Protein AF-A0A139N624-F1 (afdb_monomer)

Sequence (613 aa):
MLDAQAEREKLAKSKVISIDAGRKYFSLDQLKRIIDKASELGYSDLHLLVGNDGMRFMLDDMTVETNGKTYTSDEVKEAILAGTKAYYDDPNGNALSQKEMDELIAYAKGKGIGLIPALNSPGHMDALLVAMEKLGIQNPQAYFDTLSKTTLDLENEEAKSFTKALIGKYMDYFAGKTKIFNYGTDEYANDATNAQGWYYLKYYNLYGKFAEYANSLAAMAKERGLKPMAFNDGFYYEDKDDVEFDKDVLISYWSKGWWGYNLASPQYLASKGYKFLNTNGDWYYILGQKPEDGGGFLQKALDNTEKTPFNQLASTKYPEVDLPTVGSMIAIWADRPQAEYKEEEIFRLMTAFADHNKDYFKANYGPIREEIAKIPTDLTIYTPESVAALKAAQDEIDWELSRMKQEEVDKLAAKLKTARENLKPITYNGSADEEEVRALVEYKPYLDIQTEEIAFETKEVANPNLEKGQRKILQVGIKGEKTNLVEISAQDGSSKLVESFVSKDAVVEIVEIGTKEVDSAKMGESQVQPDPLLTPSVKGSSAISQVSKKEDGLKLTQAKQPIAEQKLAQPSVQAVTQDNNLPKTGTSSAWPITLLGTALAMIGLGGCKKRKG

pLDDT: mean 83.35, std 25.67, range [22.02, 98.94]

Nearest PDB structures (foldseek):
  4azh-assembly2_B  TM=9.992E-01  e=6.440E-75  Streptococcus pneumoniae TIGR4
  4azc-assembly1_A  TM=9.989E-01  e=9.575E-75  Streptococcus pneumoniae TIGR4
  2yl5-assembly3_C  TM=9.979E-01  e=5.750E-75  Streptococcus pneumoniae TIGR4
  2yla-assembly1_A  TM=9.990E-01  e=4.177E-74  Streptococcus pneumoniae TIGR4
  2yla-assembly2_B  TM=9.983E-01  e=3.730E-74  Streptococcus pneumoniae TIGR4

Structure (mmCIF, N/CA/C/O backbone):
data_AF-A0A139N624-F1
#
_entry.id   AF-A0A139N624-F1
#
loop_
_atom_site.group_PDB
_atom_site.id
_atom_site.type_symbol
_atom_site.label_atom_id
_atom_site.label_alt_id
_atom_site.label_comp_id
_atom_site.label_asym_id
_atom_site.label_entity_id
_atom_site.label_seq_id
_atom_site.pdbx_PDB_ins_code
_atom_site.Cartn_x
_atom_site.Cartn_y
_atom_site.Cartn_z
_atom_site.occupancy
_atom_site.B_iso_or_equiv
_atom_site.auth_seq_id
_atom_site.auth_comp_id
_atom_site.auth_asym_id
_atom_site.auth_atom_id
_atom_site.pdbx_PDB_model_num
ATOM 1 N N . MET A 1 1 ? 20.261 -26.565 -12.138 1.00 55.81 1 MET A N 1
ATOM 2 C CA . MET A 1 1 ? 18.835 -26.929 -11.960 1.00 55.81 1 MET A CA 1
ATOM 3 C C . MET A 1 1 ? 18.331 -26.424 -10.611 1.00 55.81 1 MET A C 1
ATOM 5 O O . MET A 1 1 ? 17.494 -25.539 -10.629 1.00 55.81 1 MET A O 1
ATOM 9 N N . LEU A 1 2 ? 18.884 -26.886 -9.477 1.00 57.59 2 LEU A N 1
ATOM 10 C CA . LEU A 1 2 ? 18.491 -26.417 -8.133 1.00 57.59 2 LEU A CA 1
ATOM 11 C C . LEU A 1 2 ? 18.793 -24.924 -7.886 1.00 57.59 2 LEU A C 1
ATOM 13 O O . LEU A 1 2 ? 17.912 -24.212 -7.423 1.00 57.59 2 LEU A O 1
ATOM 17 N N . ASP A 1 3 ? 19.965 -24.422 -8.295 1.00 72.94 3 ASP A N 1
ATOM 18 C CA . ASP A 1 3 ? 20.313 -22.998 -8.107 1.00 72.94 3 ASP A CA 1
ATOM 19 C C . ASP A 1 3 ? 19.405 -22.052 -8.908 1.00 72.94 3 ASP A C 1
ATOM 21 O O . ASP A 1 3 ? 18.922 -21.054 -8.388 1.00 72.94 3 ASP A O 1
ATOM 25 N N . ALA A 1 4 ? 19.084 -22.414 -10.155 1.00 76.69 4 ALA A N 1
ATOM 26 C CA . ALA A 1 4 ? 18.171 -21.639 -10.998 1.00 76.69 4 ALA A CA 1
ATOM 27 C C . ALA A 1 4 ? 16.728 -21.646 -10.461 1.00 76.69 4 ALA A C 1
ATOM 29 O O . ALA A 1 4 ? 16.002 -20.668 -10.623 1.00 76.69 4 ALA A O 1
ATOM 30 N N . GLN A 1 5 ? 16.299 -22.737 -9.817 1.00 82.31 5 GLN A N 1
ATOM 31 C CA . GLN A 1 5 ? 15.001 -22.786 -9.150 1.00 82.31 5 GLN A CA 1
ATOM 32 C C . GLN A 1 5 ? 14.986 -21.885 -7.907 1.00 82.31 5 GLN A C 1
ATOM 34 O O . GLN A 1 5 ? 14.053 -21.103 -7.751 1.00 82.31 5 GLN A O 1
ATOM 39 N N . ALA A 1 6 ? 16.028 -21.934 -7.074 1.00 84.56 6 ALA A N 1
ATOM 40 C CA . ALA A 1 6 ? 16.143 -21.078 -5.894 1.00 84.56 6 ALA A CA 1
ATOM 41 C C . ALA A 1 6 ? 16.198 -19.580 -6.259 1.00 84.56 6 ALA A C 1
ATOM 43 O O . ALA A 1 6 ? 15.561 -18.762 -5.597 1.00 84.56 6 ALA A O 1
ATOM 44 N N . GLU A 1 7 ? 16.900 -19.208 -7.337 1.00 86.69 7 GLU A N 1
ATOM 45 C CA . GLU A 1 7 ? 16.883 -17.837 -7.873 1.00 86.69 7 GLU A CA 1
ATOM 46 C C . GLU A 1 7 ? 15.464 -17.411 -8.290 1.00 86.69 7 GLU A C 1
ATOM 48 O O . GLU A 1 7 ? 15.004 -16.331 -7.915 1.00 86.69 7 GLU A O 1
ATOM 53 N N . ARG A 1 8 ? 14.727 -18.279 -8.996 1.00 87.94 8 ARG A N 1
ATOM 54 C CA . ARG A 1 8 ? 13.335 -18.006 -9.395 1.00 87.94 8 ARG A CA 1
ATOM 55 C C . ARG A 1 8 ? 12.398 -17.866 -8.199 1.00 87.94 8 ARG A C 1
ATOM 57 O O . ARG A 1 8 ? 11.538 -16.993 -8.212 1.00 87.94 8 ARG A O 1
ATOM 64 N N . GLU A 1 9 ? 12.562 -18.685 -7.163 1.00 92.75 9 GLU A N 1
ATOM 65 C CA . GLU A 1 9 ? 11.755 -18.604 -5.938 1.00 92.75 9 GLU A CA 1
ATOM 66 C C . GLU A 1 9 ? 11.965 -17.273 -5.199 1.00 92.75 9 GLU A C 1
ATOM 68 O O . GLU A 1 9 ? 10.998 -16.687 -4.708 1.00 92.75 9 GLU A O 1
ATOM 73 N N . LYS A 1 10 ? 13.196 -16.743 -5.174 1.00 95.62 10 LYS A N 1
ATOM 74 C CA . LYS A 1 10 ? 13.480 -15.409 -4.618 1.00 95.62 10 LYS A CA 1
ATOM 75 C C . LYS A 1 10 ? 12.849 -14.294 -5.447 1.00 95.62 10 LYS A C 1
ATOM 77 O O . LYS A 1 10 ? 12.197 -13.416 -4.884 1.00 95.62 10 LYS A O 1
ATOM 82 N N . LEU A 1 11 ? 12.986 -14.346 -6.771 1.00 95.25 11 LEU A N 1
ATOM 83 C CA . LEU A 1 11 ? 12.402 -13.347 -7.671 1.00 95.25 11 LEU A CA 1
ATOM 84 C C . LEU A 1 11 ? 10.870 -13.365 -7.679 1.00 95.25 11 LEU A C 1
ATOM 86 O O . LEU A 1 11 ? 10.254 -12.313 -7.861 1.00 95.25 11 LEU A O 1
ATOM 90 N N . ALA A 1 12 ? 10.261 -14.527 -7.441 1.00 95.94 12 ALA A N 1
ATOM 91 C CA . ALA A 1 12 ? 8.813 -14.688 -7.356 1.00 95.94 12 ALA A CA 1
ATOM 92 C C . ALA A 1 12 ? 8.199 -14.069 -6.089 1.00 95.94 12 ALA A C 1
ATOM 94 O O . ALA A 1 12 ? 6.996 -13.802 -6.076 1.00 95.94 12 ALA A O 1
ATOM 95 N N . LYS A 1 13 ? 8.989 -13.829 -5.032 1.00 98.38 13 LYS A N 1
ATOM 96 C CA . LYS A 1 13 ? 8.500 -13.142 -3.830 1.00 98.38 13 LYS A CA 1
ATOM 97 C C . LYS A 1 13 ? 8.113 -11.697 -4.143 1.00 98.38 13 LYS A C 1
ATOM 99 O O . LYS A 1 13 ? 8.734 -11.043 -4.986 1.00 98.38 13 LYS A O 1
ATOM 104 N N . SER A 1 14 ? 7.120 -11.181 -3.424 1.00 98.50 14 SER A N 1
ATOM 105 C CA . SER A 1 14 ? 6.743 -9.769 -3.483 1.00 98.50 14 SER A CA 1
ATOM 106 C C . SER A 1 14 ? 7.816 -8.882 -2.847 1.00 98.50 14 SER A C 1
ATOM 108 O O . SER A 1 14 ? 8.378 -9.209 -1.801 1.00 98.50 14 SER A O 1
ATOM 110 N N . LYS A 1 15 ? 8.097 -7.747 -3.484 1.00 98.81 15 LYS A N 1
ATOM 111 C CA . LYS A 1 15 ? 8.918 -6.658 -2.947 1.00 98.81 15 LYS A CA 1
ATOM 112 C C . LYS A 1 15 ? 8.062 -5.411 -3.015 1.00 98.81 15 LYS A C 1
ATOM 114 O O . LYS A 1 15 ? 7.758 -4.945 -4.114 1.00 98.81 15 LYS A O 1
ATOM 119 N N . VAL A 1 16 ? 7.639 -4.915 -1.863 1.00 98.94 16 VAL A N 1
ATOM 120 C CA . VAL A 1 16 ? 6.568 -3.922 -1.788 1.00 98.94 16 VAL A CA 1
ATOM 121 C C . VAL A 1 16 ? 7.078 -2.639 -1.145 1.00 98.94 16 VAL A C 1
ATOM 123 O O . VAL A 1 16 ? 7.788 -2.676 -0.139 1.00 98.94 16 VAL A O 1
ATOM 126 N N . ILE A 1 17 ? 6.714 -1.501 -1.726 1.00 98.94 17 ILE A N 1
ATOM 127 C CA . ILE A 1 17 ? 6.836 -0.186 -1.091 1.00 98.94 17 ILE A CA 1
ATOM 128 C C . ILE A 1 17 ? 5.443 0.238 -0.626 1.00 98.94 17 ILE A C 1
ATOM 130 O O . ILE A 1 17 ? 4.515 0.262 -1.429 1.00 98.94 17 ILE A O 1
ATOM 134 N N . SER A 1 18 ? 5.283 0.537 0.662 1.00 98.94 18 SER A N 1
ATOM 135 C CA . SER A 1 18 ? 4.040 1.059 1.232 1.00 98.94 18 SER A CA 1
ATOM 136 C C . SER A 1 18 ? 4.103 2.570 1.413 1.00 98.94 18 SER A C 1
ATOM 138 O O . SER A 1 18 ? 5.075 3.069 1.977 1.00 98.94 18 SER A O 1
ATOM 140 N N . ILE A 1 19 ? 3.056 3.276 0.986 1.00 98.94 19 ILE A N 1
ATOM 141 C CA . ILE A 1 19 ? 2.903 4.729 1.124 1.00 98.94 19 ILE A CA 1
ATOM 142 C C . ILE A 1 19 ? 1.605 5.048 1.872 1.00 98.94 19 ILE A C 1
ATOM 144 O O . ILE A 1 19 ? 0.517 4.657 1.438 1.00 98.94 19 ILE A O 1
ATOM 148 N N . ASP A 1 20 ? 1.722 5.787 2.974 1.00 98.94 20 ASP A N 1
ATOM 149 C CA . ASP A 1 20 ? 0.596 6.325 3.742 1.00 98.94 20 ASP A CA 1
ATOM 150 C C . ASP A 1 20 ? -0.008 7.568 3.072 1.00 98.94 20 ASP A C 1
ATOM 152 O O . ASP A 1 20 ? 0.251 8.709 3.461 1.00 98.94 20 ASP A O 1
ATOM 156 N N . ALA A 1 21 ? -0.821 7.325 2.043 1.00 98.88 21 ALA A N 1
ATOM 157 C CA . ALA A 1 21 ? -1.620 8.344 1.372 1.00 98.88 21 ALA A CA 1
ATOM 158 C C . ALA A 1 21 ? -3.026 8.501 1.990 1.00 98.88 21 ALA A C 1
ATOM 160 O O . ALA A 1 21 ? -3.905 9.093 1.368 1.00 98.88 21 ALA A O 1
ATOM 161 N N . GLY A 1 22 ? -3.257 7.964 3.197 1.00 98.88 22 GLY A N 1
ATOM 162 C CA . GLY A 1 22 ? -4.478 8.178 3.975 1.00 98.88 22 GLY A CA 1
ATOM 163 C C . GLY A 1 22 ? -4.325 9.398 4.876 1.00 98.88 22 GLY A C 1
ATOM 164 O O . GLY A 1 22 ? -5.094 10.356 4.773 1.00 98.88 22 GLY A O 1
ATOM 165 N N . ARG A 1 23 ? -3.258 9.441 5.684 1.00 98.94 23 ARG A N 1
ATOM 166 C CA . ARG A 1 23 ? -2.992 10.595 6.558 1.00 98.94 23 ARG A CA 1
ATOM 167 C C . ARG A 1 23 ? -2.638 11.844 5.759 1.00 98.94 23 ARG A C 1
ATOM 169 O O . ARG A 1 23 ? -3.192 12.923 5.993 1.00 98.94 23 ARG A O 1
ATOM 176 N N . LYS A 1 24 ? -1.752 11.690 4.773 1.00 98.88 24 LYS A N 1
ATOM 177 C CA . LYS A 1 24 ? -1.196 12.769 3.947 1.00 98.88 24 LYS A CA 1
ATOM 178 C C . LYS A 1 24 ? -1.648 12.652 2.495 1.00 98.88 24 LYS A C 1
ATOM 180 O O . LYS A 1 24 ? -1.725 11.551 1.964 1.00 98.88 24 LYS A O 1
ATOM 185 N N . TYR A 1 25 ? -1.916 13.778 1.834 1.00 98.88 25 TYR A N 1
ATOM 186 C CA . TYR A 1 25 ? -2.206 13.761 0.402 1.00 98.88 25 TYR A CA 1
ATOM 187 C C . TYR A 1 25 ? -0.925 13.566 -0.424 1.00 98.88 25 TYR A C 1
ATOM 189 O O . TYR A 1 25 ? 0.090 14.221 -0.181 1.00 98.88 25 TYR A O 1
ATOM 197 N N . PHE A 1 26 ? -1.008 12.701 -1.436 1.00 98.88 26 PHE A N 1
ATOM 198 C CA . PHE A 1 26 ? -0.000 12.529 -2.480 1.00 98.88 26 PHE A CA 1
ATOM 199 C C . PHE A 1 26 ? -0.666 12.731 -3.837 1.00 98.88 26 PHE A C 1
ATOM 201 O O . PHE A 1 26 ? -1.715 12.144 -4.104 1.00 98.88 26 PHE A O 1
ATOM 208 N N . SER A 1 27 ? -0.061 13.545 -4.702 1.00 98.81 27 SER A N 1
ATOM 209 C CA . SER A 1 27 ? -0.582 13.748 -6.054 1.00 98.81 27 SER A CA 1
ATOM 210 C C . SER A 1 27 ? -0.366 12.513 -6.932 1.00 98.81 27 SER A C 1
ATOM 212 O O . SER A 1 27 ? 0.546 11.714 -6.697 1.00 98.81 27 SER A O 1
ATOM 214 N N . LEU A 1 28 ? -1.162 12.393 -8.000 1.00 98.81 28 LEU A N 1
ATOM 215 C CA . LEU A 1 28 ? -0.976 11.357 -9.019 1.00 98.81 28 LEU A CA 1
ATOM 216 C C . LEU A 1 28 ? 0.472 11.319 -9.543 1.00 98.81 28 LEU A C 1
ATOM 218 O O . LEU A 1 28 ? 1.055 10.244 -9.663 1.00 98.81 28 LEU A O 1
ATOM 222 N N . ASP A 1 29 ? 1.078 12.480 -9.799 1.00 98.69 29 ASP A N 1
ATOM 223 C CA . ASP A 1 29 ? 2.447 12.563 -10.318 1.00 98.69 29 ASP A CA 1
ATOM 224 C C . ASP A 1 29 ? 3.495 12.077 -9.311 1.00 98.69 29 ASP A C 1
ATOM 226 O O . ASP A 1 29 ? 4.414 11.351 -9.689 1.00 98.69 29 ASP A O 1
ATOM 230 N N . GLN A 1 30 ? 3.350 12.409 -8.022 1.00 98.75 30 GLN A N 1
ATOM 231 C CA . GLN A 1 30 ? 4.238 11.884 -6.976 1.00 98.75 30 GLN A CA 1
ATOM 232 C C . GLN A 1 30 ? 4.158 10.354 -6.908 1.00 98.75 30 GLN A C 1
ATOM 234 O O . GLN A 1 30 ? 5.185 9.675 -6.862 1.00 98.75 30 GLN A O 1
ATOM 239 N N . LEU A 1 31 ? 2.945 9.797 -6.968 1.00 98.94 31 LEU A N 1
ATOM 240 C CA . LEU A 1 31 ? 2.735 8.348 -6.949 1.00 98.94 31 LEU A CA 1
ATOM 241 C C . LEU A 1 31 ? 3.298 7.665 -8.206 1.00 98.94 31 LEU A C 1
ATOM 243 O O . LEU A 1 31 ? 3.916 6.605 -8.095 1.00 98.94 31 LEU A O 1
ATOM 247 N N . LYS A 1 32 ? 3.173 8.281 -9.388 1.00 98.81 32 LYS A N 1
ATOM 248 C CA . LYS A 1 32 ? 3.809 7.787 -10.622 1.00 98.81 32 LYS A CA 1
ATOM 249 C C . LYS A 1 32 ? 5.332 7.771 -10.527 1.00 98.81 32 LYS A C 1
ATOM 251 O O . LYS A 1 32 ? 5.934 6.776 -10.920 1.00 98.81 32 LYS A O 1
ATOM 256 N N . ARG A 1 33 ? 5.959 8.802 -9.950 1.00 98.81 33 ARG A N 1
ATOM 257 C CA . ARG A 1 33 ? 7.420 8.812 -9.740 1.00 98.81 33 ARG A CA 1
ATOM 258 C C . ARG A 1 33 ? 7.869 7.736 -8.751 1.00 98.81 33 ARG A C 1
ATOM 260 O O . ARG A 1 33 ? 8.904 7.107 -8.965 1.00 98.81 33 ARG A O 1
ATOM 267 N N . ILE A 1 34 ? 7.073 7.452 -7.717 1.00 98.88 34 ILE A N 1
ATOM 268 C CA . ILE A 1 34 ? 7.318 6.311 -6.818 1.00 98.88 34 ILE A CA 1
ATOM 269 C C . ILE A 1 34 ? 7.218 4.984 -7.583 1.00 98.88 34 ILE A C 1
ATOM 271 O O . ILE A 1 34 ? 8.074 4.121 -7.396 1.00 98.88 34 ILE A O 1
ATOM 275 N N . ILE A 1 35 ? 6.238 4.821 -8.479 1.00 98.88 35 ILE A N 1
ATOM 276 C CA . ILE A 1 35 ? 6.119 3.638 -9.353 1.00 98.88 35 ILE A CA 1
ATOM 277 C C . ILE A 1 35 ? 7.317 3.513 -10.295 1.00 98.88 35 ILE A C 1
ATOM 279 O O . ILE A 1 35 ? 7.840 2.412 -10.462 1.00 98.88 35 ILE A O 1
ATOM 283 N N . ASP A 1 36 ? 7.767 4.614 -10.896 1.00 98.00 36 ASP A N 1
ATOM 284 C CA . ASP A 1 36 ? 8.947 4.611 -11.761 1.00 98.00 36 ASP A CA 1
ATOM 285 C C . ASP A 1 36 ? 10.174 4.137 -10.990 1.00 98.00 36 ASP A C 1
ATOM 287 O O . ASP A 1 36 ? 10.867 3.221 -11.440 1.00 98.00 36 ASP A O 1
ATOM 291 N N . LYS A 1 37 ? 10.385 4.672 -9.782 1.00 98.56 37 LYS A N 1
ATOM 292 C CA . LYS A 1 37 ? 11.494 4.240 -8.933 1.00 98.56 37 LYS A CA 1
ATOM 293 C C . LYS A 1 37 ? 11.346 2.790 -8.473 1.00 98.56 37 LYS A C 1
ATOM 295 O O . LYS A 1 37 ? 12.330 2.055 -8.441 1.00 98.56 37 LYS A O 1
ATOM 300 N N . ALA A 1 38 ? 10.132 2.353 -8.148 1.00 98.75 38 ALA A N 1
ATOM 301 C CA . ALA A 1 38 ? 9.838 0.970 -7.785 1.00 98.75 38 ALA A CA 1
ATOM 302 C C . ALA A 1 38 ? 10.180 0.011 -8.940 1.00 98.75 38 ALA A C 1
ATOM 304 O O . ALA A 1 38 ? 10.877 -0.983 -8.730 1.00 98.75 38 ALA A O 1
ATOM 305 N N . SER A 1 39 ? 9.767 0.344 -10.166 1.00 97.31 39 SER A N 1
ATOM 306 C CA . SER A 1 39 ? 10.074 -0.426 -11.375 1.00 97.31 39 SER A CA 1
ATOM 307 C C . SER A 1 39 ? 11.570 -0.464 -11.678 1.00 97.31 39 SER A C 1
ATOM 309 O O . SER A 1 39 ? 12.095 -1.542 -11.951 1.00 97.31 39 SER A O 1
ATOM 311 N N . GLU A 1 40 ? 12.260 0.675 -11.587 1.00 97.12 40 GLU A N 1
ATOM 312 C CA . GLU A 1 40 ? 13.712 0.782 -11.791 1.00 97.12 40 GLU A CA 1
ATOM 313 C C . GLU A 1 40 ? 14.491 -0.100 -10.802 1.00 97.12 40 GLU A C 1
ATOM 315 O O . GLU A 1 40 ? 15.475 -0.749 -11.159 1.00 97.12 40 GLU A O 1
ATOM 320 N N . LEU A 1 41 ? 14.050 -0.135 -9.544 1.00 98.31 41 LEU A N 1
ATOM 321 C CA . LEU A 1 41 ? 14.722 -0.872 -8.477 1.00 98.31 41 LEU A CA 1
ATOM 322 C C . LEU A 1 41 ? 14.339 -2.357 -8.414 1.00 98.31 41 LEU A C 1
ATOM 324 O O . LEU A 1 41 ? 14.978 -3.101 -7.671 1.00 98.31 41 LEU A O 1
ATOM 328 N N . GLY A 1 42 ? 13.336 -2.798 -9.179 1.00 97.94 42 GLY A N 1
ATOM 329 C CA . GLY A 1 42 ? 12.895 -4.194 -9.229 1.00 97.94 42 GLY A CA 1
ATOM 330 C C . GLY A 1 42 ? 11.882 -4.592 -8.149 1.00 97.94 42 GLY A C 1
ATOM 331 O O . GLY A 1 42 ? 11.796 -5.779 -7.807 1.00 97.94 42 GLY A O 1
ATOM 332 N N . TYR A 1 43 ? 11.141 -3.623 -7.597 1.00 98.75 43 TYR A N 1
ATOM 333 C CA . TYR A 1 43 ? 9.958 -3.884 -6.770 1.00 98.75 43 TYR A CA 1
ATOM 334 C C . TYR A 1 43 ? 8.858 -4.548 -7.609 1.00 98.75 43 TYR A C 1
ATOM 336 O O . TYR A 1 43 ? 8.859 -4.465 -8.836 1.00 98.75 43 TYR A O 1
ATOM 344 N N . SER A 1 44 ? 7.920 -5.224 -6.947 1.00 98.62 44 SER A N 1
ATOM 345 C CA . SER A 1 44 ? 6.778 -5.864 -7.609 1.00 98.62 44 SER A CA 1
ATOM 346 C C . SER A 1 44 ? 5.472 -5.107 -7.417 1.00 98.62 44 SER A C 1
ATOM 348 O O . SER A 1 44 ? 4.618 -5.167 -8.296 1.00 98.62 44 SER A O 1
ATOM 350 N N . ASP A 1 45 ? 5.294 -4.412 -6.290 1.00 98.94 45 ASP A N 1
ATOM 351 C CA . ASP A 1 45 ? 4.013 -3.801 -5.938 1.00 98.94 45 ASP A CA 1
ATOM 352 C C . ASP A 1 45 ? 4.193 -2.471 -5.184 1.00 98.94 45 ASP A C 1
ATOM 354 O O . ASP A 1 45 ? 5.123 -2.300 -4.390 1.00 98.94 45 ASP A O 1
ATOM 358 N N . LEU A 1 46 ? 3.255 -1.550 -5.400 1.00 98.94 46 LEU A N 1
ATOM 359 C CA . LEU A 1 46 ? 2.981 -0.404 -4.538 1.00 98.94 46 LEU A CA 1
ATOM 360 C C . LEU A 1 46 ? 1.813 -0.767 -3.612 1.00 98.94 46 LEU A C 1
ATOM 362 O O . LEU A 1 46 ? 0.705 -1.022 -4.082 1.00 98.94 46 LEU A O 1
ATOM 366 N N . HIS A 1 47 ? 2.038 -0.753 -2.303 1.00 98.94 47 HIS A N 1
ATOM 367 C CA . HIS A 1 47 ? 0.966 -0.749 -1.312 1.00 98.94 47 HIS A CA 1
ATOM 368 C C . HIS A 1 47 ? 0.575 0.699 -1.008 1.00 98.94 47 HIS A C 1
ATOM 370 O O . HIS A 1 47 ? 1.418 1.513 -0.637 1.00 98.94 47 HIS A O 1
ATOM 376 N N . LEU A 1 48 ? -0.695 1.043 -1.197 1.00 98.94 48 LEU A N 1
ATOM 377 C CA . LEU A 1 48 ? -1.171 2.418 -1.100 1.00 98.94 48 LEU A CA 1
ATOM 378 C C . LEU A 1 48 ? -2.322 2.490 -0.106 1.00 98.94 48 LEU A C 1
ATOM 380 O O . LEU A 1 48 ? -3.443 2.073 -0.412 1.00 98.94 48 LEU A O 1
ATOM 384 N N . LEU A 1 49 ? -2.046 3.029 1.080 1.00 98.94 49 LEU A N 1
ATOM 385 C CA . LEU A 1 49 ? -3.105 3.331 2.031 1.00 98.94 49 LEU A CA 1
ATOM 386 C C . LEU A 1 49 ? -3.829 4.578 1.548 1.00 98.94 49 LEU A C 1
ATOM 388 O O . LEU A 1 49 ? -3.200 5.616 1.391 1.00 98.94 49 LEU A O 1
ATOM 392 N N . VAL A 1 50 ? -5.130 4.469 1.301 1.00 98.81 50 VAL A N 1
ATOM 393 C CA . VAL A 1 50 ? -5.978 5.613 0.933 1.00 98.81 50 VAL A CA 1
ATOM 394 C C . VAL A 1 50 ? -7.056 5.884 1.978 1.00 98.81 50 VAL A C 1
ATOM 396 O O . VAL A 1 50 ? -7.571 6.995 2.026 1.00 98.81 50 VAL A O 1
ATOM 399 N N . GLY A 1 51 ? -7.366 4.907 2.835 1.00 98.81 51 GLY A N 1
ATOM 400 C CA . GLY A 1 51 ? -8.095 5.106 4.087 1.00 98.81 51 GLY A CA 1
ATOM 401 C C . GLY A 1 51 ? -7.199 4.721 5.256 1.00 98.81 51 GLY A C 1
ATOM 402 O O . GLY A 1 51 ? -6.924 3.537 5.426 1.00 98.81 51 GLY A O 1
ATOM 403 N N . ASN A 1 52 ? -6.696 5.701 5.999 1.00 98.88 52 ASN A N 1
ATOM 404 C CA . ASN A 1 52 ? -5.852 5.522 7.179 1.00 98.88 52 ASN A CA 1
ATOM 405 C C . ASN A 1 52 ? -5.802 6.855 7.943 1.00 98.88 52 ASN A C 1
ATOM 407 O O . ASN A 1 52 ? -5.128 7.793 7.514 1.00 98.88 52 ASN A O 1
ATOM 411 N N . ASP A 1 53 ? -6.585 6.944 9.013 1.00 98.88 53 ASP A N 1
ATOM 412 C CA . ASP A 1 53 ? -7.091 8.151 9.679 1.00 98.88 53 ASP A CA 1
ATOM 413 C C . ASP A 1 53 ? -7.875 9.073 8.718 1.00 98.88 53 ASP A C 1
ATOM 415 O O . ASP A 1 53 ? -9.091 9.225 8.832 1.00 98.88 53 ASP A O 1
ATOM 419 N N . GLY A 1 54 ? -7.207 9.644 7.711 1.00 98.75 54 GLY A N 1
ATOM 420 C CA . GLY A 1 54 ? -7.846 10.320 6.580 1.00 98.75 54 GLY A CA 1
ATOM 421 C C . GLY A 1 54 ? -8.418 9.337 5.549 1.00 98.75 54 GLY A C 1
ATOM 422 O O . GLY A 1 54 ? -7.999 8.182 5.482 1.00 98.75 54 GLY A O 1
ATOM 423 N N . MET A 1 55 ? -9.352 9.797 4.706 1.00 98.75 55 MET A N 1
ATOM 424 C CA . MET A 1 55 ? -9.907 9.016 3.592 1.00 98.75 55 MET A CA 1
ATOM 425 C C . MET A 1 55 ? -9.760 9.780 2.270 1.00 98.75 55 MET A C 1
ATOM 427 O O . MET A 1 55 ? -10.564 10.645 1.925 1.00 98.75 55 MET A O 1
ATOM 431 N N . ARG A 1 56 ? -8.705 9.458 1.520 1.00 98.81 56 ARG A N 1
ATOM 432 C CA . ARG A 1 56 ? -8.184 10.245 0.392 1.00 98.81 56 ARG A CA 1
ATOM 433 C C . ARG A 1 56 ? -8.345 9.564 -0.964 1.00 98.81 56 ARG A C 1
ATOM 435 O O . ARG A 1 56 ? -7.542 9.774 -1.870 1.00 98.81 56 ARG A O 1
ATOM 442 N N . PHE A 1 57 ? -9.402 8.782 -1.131 1.00 98.88 57 PHE A N 1
ATOM 443 C CA . PHE A 1 57 ? -9.807 8.254 -2.429 1.00 98.88 57 PHE A CA 1
ATOM 444 C C . PHE A 1 57 ? -11.320 8.369 -2.580 1.00 98.88 57 PHE A C 1
ATOM 446 O O . PHE A 1 57 ? -12.047 8.057 -1.644 1.00 98.88 57 PHE A O 1
ATOM 453 N N . MET A 1 58 ? -11.787 8.838 -3.735 1.00 98.75 58 MET A N 1
ATOM 454 C CA . MET A 1 58 ? -13.201 9.069 -4.003 1.00 98.75 58 MET A CA 1
ATOM 455 C C . MET A 1 58 ? -13.622 8.408 -5.314 1.00 98.75 58 MET A C 1
ATOM 457 O O . MET A 1 58 ? -13.071 8.719 -6.371 1.00 98.75 58 MET A O 1
ATOM 461 N N . LEU A 1 59 ? -14.623 7.525 -5.248 1.00 98.88 59 LEU A N 1
ATOM 462 C CA . LEU A 1 59 ? -15.238 6.939 -6.440 1.00 98.88 59 LEU A CA 1
ATOM 463 C C . LEU A 1 59 ? -16.164 7.943 -7.135 1.00 98.88 59 LEU A C 1
ATOM 465 O O . LEU A 1 59 ? -16.633 8.918 -6.533 1.00 98.88 59 LEU A O 1
ATOM 469 N N . ASP A 1 60 ? -16.472 7.675 -8.401 1.00 98.75 60 ASP A N 1
ATOM 470 C CA . ASP A 1 60 ? -17.417 8.494 -9.161 1.00 98.75 60 ASP A CA 1
ATOM 471 C C . ASP A 1 60 ? -18.835 8.380 -8.583 1.00 98.75 60 ASP A C 1
ATOM 473 O O . ASP A 1 60 ? -19.518 9.396 -8.453 1.00 98.75 60 ASP A O 1
ATOM 477 N N . ASP A 1 61 ? -19.247 7.179 -8.161 1.00 98.75 61 ASP A N 1
ATOM 478 C CA . ASP A 1 61 ? -20.490 6.932 -7.420 1.00 98.75 61 ASP A CA 1
ATOM 479 C C . ASP A 1 61 ? -20.212 6.445 -5.991 1.00 98.75 61 ASP A C 1
ATOM 481 O O . ASP A 1 61 ? -19.843 5.291 -5.742 1.00 98.75 61 ASP A O 1
ATOM 485 N N . MET A 1 62 ? -20.493 7.323 -5.034 1.00 98.75 62 MET A N 1
ATOM 486 C CA . MET A 1 62 ? -20.331 7.062 -3.606 1.00 98.75 62 MET A CA 1
ATOM 487 C C . MET A 1 62 ? -21.643 6.720 -2.899 1.00 98.75 62 MET A C 1
ATOM 489 O O . MET A 1 62 ? -21.677 6.715 -1.675 1.00 98.75 62 MET A O 1
ATOM 493 N N . THR A 1 63 ? -22.724 6.425 -3.629 1.00 98.75 63 THR A N 1
ATOM 494 C CA . THR A 1 63 ? -24.020 6.084 -3.018 1.00 98.75 63 THR A CA 1
ATOM 495 C C . THR A 1 63 ? -23.877 4.866 -2.112 1.00 98.75 63 THR A C 1
ATOM 497 O O . THR A 1 63 ? -23.445 3.819 -2.590 1.00 98.75 63 THR A O 1
ATOM 500 N N . VAL A 1 64 ? -24.238 4.967 -0.833 1.00 98.62 64 VAL A N 1
ATOM 501 C CA . VAL A 1 64 ? -24.180 3.844 0.119 1.00 98.62 64 VAL A CA 1
ATOM 502 C C . VAL A 1 64 ? -25.597 3.434 0.496 1.00 98.62 64 VAL A C 1
ATOM 504 O O . VAL A 1 64 ? -26.374 4.251 0.983 1.00 98.62 64 VAL A O 1
ATOM 507 N N . GLU A 1 65 ? -25.920 2.157 0.312 1.00 97.75 65 GLU A N 1
ATOM 508 C CA . GLU A 1 65 ? -27.198 1.576 0.725 1.00 97.75 65 GLU A CA 1
ATOM 509 C C . GLU A 1 65 ? -26.972 0.610 1.883 1.00 97.75 65 GLU A C 1
ATOM 511 O O . GLU A 1 65 ? -26.211 -0.352 1.773 1.00 97.75 65 GLU A O 1
ATOM 516 N N . THR A 1 66 ? -27.606 0.877 3.021 1.00 96.25 66 THR A N 1
ATOM 517 C CA . THR A 1 66 ? -27.468 0.046 4.219 1.00 96.25 66 THR A CA 1
ATOM 518 C C . THR A 1 66 ? -28.631 0.284 5.175 1.00 96.25 66 THR A C 1
ATOM 520 O O . THR A 1 66 ? -29.178 1.383 5.234 1.00 96.25 66 THR A O 1
ATOM 523 N N . ASN A 1 67 ? -29.046 -0.740 5.924 1.00 88.62 67 ASN A N 1
ATOM 524 C CA . ASN A 1 67 ? -30.130 -0.646 6.915 1.00 88.62 67 ASN A CA 1
ATOM 525 C C . ASN A 1 67 ? -31.447 -0.040 6.382 1.00 88.62 67 ASN A C 1
ATOM 527 O O . ASN A 1 67 ? -32.156 0.658 7.105 1.00 88.62 67 ASN A O 1
ATOM 531 N N . GLY A 1 68 ? -31.772 -0.277 5.105 1.00 91.44 68 GLY A N 1
ATOM 532 C CA . GLY A 1 68 ? -32.958 0.298 4.456 1.00 91.44 68 GLY A CA 1
ATOM 533 C C . GLY A 1 68 ? -32.892 1.816 4.236 1.00 91.44 68 GLY A C 1
ATOM 534 O O . GLY A 1 68 ? -33.916 2.423 3.928 1.00 91.44 68 GLY A O 1
ATOM 535 N N . LYS A 1 69 ? -31.712 2.425 4.398 1.00 94.75 69 LYS A N 1
ATOM 536 C CA . LYS A 1 69 ? -31.412 3.823 4.078 1.00 94.75 69 LYS A CA 1
ATOM 537 C C . LYS A 1 69 ? -30.483 3.890 2.865 1.00 94.75 69 LYS A C 1
ATOM 539 O O . LYS A 1 69 ? -29.622 3.029 2.682 1.00 94.75 69 LYS A O 1
ATOM 544 N N . THR A 1 70 ? -30.634 4.954 2.085 1.00 97.88 70 THR A N 1
ATOM 545 C CA . THR A 1 70 ? -29.730 5.313 0.989 1.00 97.88 70 THR A CA 1
ATOM 546 C C . THR A 1 70 ? -29.108 6.658 1.324 1.00 97.88 70 THR A C 1
ATOM 548 O O . THR A 1 70 ? -29.828 7.639 1.501 1.00 97.88 70 THR A O 1
ATOM 551 N N . TYR A 1 71 ? -27.783 6.693 1.406 1.00 98.44 71 TYR A N 1
ATOM 552 C CA . TYR A 1 71 ? -26.990 7.915 1.475 1.00 98.44 71 TYR A CA 1
ATOM 553 C C . TYR A 1 71 ? -26.557 8.251 0.052 1.00 98.44 71 TYR A C 1
ATOM 555 O O . TYR A 1 71 ? -25.925 7.418 -0.608 1.00 98.44 71 TYR A O 1
ATOM 563 N N . THR A 1 72 ? -26.932 9.423 -0.455 1.00 98.62 72 THR A N 1
ATOM 564 C CA . THR A 1 72 ? -26.645 9.777 -1.851 1.00 98.62 72 THR A CA 1
ATOM 565 C C . THR A 1 72 ? -25.146 9.977 -2.070 1.00 98.62 72 THR A C 1
ATOM 567 O O . THR A 1 72 ? -24.408 10.321 -1.147 1.00 98.62 72 THR A O 1
ATOM 570 N N . SER A 1 73 ? -24.678 9.774 -3.305 1.00 98.75 73 SER A N 1
ATOM 571 C CA . SER A 1 73 ? -23.261 9.956 -3.642 1.00 98.75 73 SER A CA 1
ATOM 572 C C . SER A 1 73 ? -22.711 11.320 -3.209 1.00 98.75 73 SER A C 1
ATOM 574 O O . SER A 1 73 ? -21.606 11.378 -2.675 1.00 98.75 73 SER A O 1
ATOM 576 N N . ASP A 1 74 ? -23.450 12.408 -3.427 1.00 98.75 74 ASP A N 1
ATOM 577 C CA . ASP A 1 74 ? -22.967 13.754 -3.100 1.00 98.75 74 ASP A CA 1
ATOM 578 C C . ASP A 1 74 ? -22.871 13.969 -1.585 1.00 98.75 74 ASP A C 1
ATOM 580 O O . ASP A 1 74 ? -21.845 14.452 -1.110 1.00 98.75 74 ASP A O 1
ATOM 584 N N . GLU A 1 75 ? -23.855 13.504 -0.807 1.00 98.62 75 GLU A N 1
ATOM 585 C CA . GLU A 1 75 ? -23.802 13.554 0.663 1.00 98.62 75 GLU A CA 1
ATOM 586 C C . GLU A 1 75 ? -22.606 12.767 1.211 1.00 98.62 75 GLU A C 1
ATOM 588 O O . GLU A 1 75 ? -21.875 13.257 2.074 1.00 98.62 75 GLU A O 1
ATOM 593 N N . VAL A 1 76 ? -22.369 11.554 0.694 1.00 98.88 76 VAL A N 1
ATOM 594 C CA . VAL A 1 76 ? -21.243 10.714 1.127 1.00 98.88 76 VAL A CA 1
ATOM 595 C C . VAL A 1 76 ? -19.906 11.365 0.763 1.00 98.88 76 VAL A C 1
ATOM 597 O O . VAL A 1 76 ? -18.999 11.400 1.598 1.00 98.88 76 VAL A O 1
ATOM 600 N N . LYS A 1 77 ? -19.782 11.934 -0.444 1.00 98.88 77 LYS A N 1
ATOM 601 C CA . LYS A 1 77 ? -18.588 12.685 -0.870 1.00 98.88 77 LYS A CA 1
ATOM 602 C C . LYS A 1 77 ? -18.327 13.873 0.048 1.00 98.88 77 LYS A C 1
ATOM 604 O O . LYS A 1 77 ? -17.220 14.005 0.569 1.00 98.88 77 LYS A O 1
ATOM 609 N N . GLU A 1 78 ? -19.329 14.718 0.274 1.00 98.81 78 GLU A N 1
ATOM 610 C CA . GLU A 1 78 ? -19.211 15.896 1.138 1.00 98.81 78 GLU A CA 1
ATOM 611 C C . GLU A 1 78 ? -18.825 15.513 2.572 1.00 98.81 78 GLU A C 1
ATOM 613 O O . GLU A 1 78 ? -17.942 16.139 3.168 1.00 98.81 78 GLU A O 1
ATOM 618 N N . ALA A 1 79 ? -19.431 14.454 3.110 1.00 98.88 79 ALA A N 1
ATOM 619 C CA . ALA A 1 79 ? -19.146 13.953 4.447 1.00 98.88 79 ALA A CA 1
ATOM 620 C C . ALA A 1 79 ? -17.704 13.438 4.581 1.00 98.88 79 ALA A C 1
ATOM 622 O O . ALA A 1 79 ? -17.007 13.833 5.518 1.00 98.88 79 ALA A O 1
ATOM 623 N N . ILE A 1 80 ? -17.228 12.623 3.632 1.00 98.88 80 ILE A N 1
ATOM 624 C CA . ILE A 1 80 ? -15.859 12.079 3.627 1.00 98.88 80 ILE A CA 1
ATOM 625 C C . ILE A 1 80 ? -14.815 13.185 3.436 1.00 98.88 80 ILE A C 1
ATOM 627 O O . ILE A 1 80 ? -13.810 13.204 4.150 1.00 98.88 80 ILE A O 1
ATOM 631 N N . LEU A 1 81 ? -15.045 14.132 2.519 1.00 98.75 81 LEU A N 1
ATOM 632 C CA . LEU A 1 81 ? -14.142 15.272 2.321 1.00 98.75 81 LEU A CA 1
ATOM 633 C C . LEU A 1 81 ? -14.039 16.104 3.602 1.00 98.75 81 LEU A C 1
ATOM 635 O O . LEU A 1 81 ? -12.940 16.470 4.022 1.00 98.75 81 LEU A O 1
ATOM 639 N N . ALA A 1 82 ? -15.170 16.382 4.253 1.00 98.62 82 ALA A N 1
ATOM 640 C CA . ALA A 1 82 ? -15.189 17.148 5.490 1.00 98.62 82 ALA A CA 1
ATOM 641 C C . ALA A 1 82 ? -14.548 16.386 6.663 1.00 98.62 82 ALA A C 1
ATOM 643 O O . ALA A 1 82 ? -13.823 16.999 7.444 1.00 98.62 82 ALA A O 1
ATOM 644 N N . GLY A 1 83 ? -14.763 15.072 6.770 1.00 98.81 83 GLY A N 1
ATOM 645 C CA . GLY A 1 83 ? -14.102 14.225 7.765 1.00 98.81 83 GLY A CA 1
ATOM 646 C C . GLY A 1 83 ? -12.588 14.168 7.571 1.00 98.81 83 GLY A C 1
ATOM 647 O O . GLY A 1 83 ? -11.831 14.357 8.519 1.00 98.81 83 GLY A O 1
ATOM 648 N N . THR A 1 84 ? -12.130 14.029 6.328 1.00 98.81 84 THR A N 1
ATOM 649 C CA . THR A 1 84 ? -10.697 14.038 5.995 1.00 98.81 84 THR A CA 1
ATOM 650 C C . THR A 1 84 ? -10.042 15.373 6.341 1.00 98.81 84 THR A C 1
ATOM 652 O O . THR A 1 84 ? -8.947 15.385 6.897 1.00 98.81 84 THR A O 1
ATOM 655 N N . LYS A 1 85 ? -10.720 16.504 6.095 1.00 98.62 85 LYS A N 1
ATOM 656 C CA . LYS A 1 85 ? -10.241 17.829 6.530 1.00 98.62 85 LYS A CA 1
ATOM 657 C C . LYS A 1 85 ? -10.231 17.993 8.047 1.00 98.62 85 LYS A C 1
ATOM 659 O O . LYS A 1 85 ? -9.344 18.656 8.574 1.00 98.62 85 LYS A O 1
ATOM 664 N N . ALA A 1 86 ? -11.211 17.410 8.740 1.00 98.62 86 ALA A N 1
ATOM 665 C CA . ALA A 1 86 ? -11.278 17.448 10.198 1.00 98.62 86 ALA A CA 1
ATOM 666 C C . ALA A 1 86 ? -10.102 16.700 10.845 1.00 98.62 86 ALA A C 1
ATOM 668 O O . ALA A 1 86 ? -9.600 17.155 11.871 1.00 98.62 86 ALA A O 1
ATOM 669 N N . TYR A 1 87 ? -9.640 15.609 10.225 1.00 98.69 87 TYR A N 1
ATOM 670 C CA . TYR A 1 87 ? -8.380 14.962 10.585 1.00 98.69 87 TYR A CA 1
ATOM 671 C C . TYR A 1 87 ? -7.175 15.848 10.226 1.00 98.69 87 TYR A C 1
ATOM 673 O O . TYR A 1 87 ? -6.425 16.279 11.102 1.00 98.69 87 TYR A O 1
ATOM 681 N N . TYR A 1 88 ? -7.007 16.153 8.934 1.00 98.75 88 TYR A N 1
ATOM 682 C CA . TYR A 1 88 ? -5.956 17.036 8.438 1.00 98.75 88 TYR A CA 1
ATOM 683 C C . TYR A 1 88 ? -6.326 17.656 7.082 1.00 98.75 88 TYR A C 1
ATOM 685 O O . TYR A 1 88 ? -6.335 16.983 6.041 1.00 98.75 88 TYR A O 1
ATOM 693 N N . ASP A 1 89 ? -6.581 18.966 7.092 1.00 98.62 89 ASP A N 1
ATOM 694 C CA . ASP A 1 89 ? -6.785 19.791 5.895 1.00 98.62 89 ASP A CA 1
ATOM 695 C C . ASP A 1 89 ? -5.438 20.069 5.207 1.00 98.62 89 ASP A C 1
ATOM 697 O O . ASP A 1 89 ? -4.798 21.102 5.408 1.00 98.62 89 ASP A O 1
ATOM 701 N N . ASP A 1 90 ? -4.96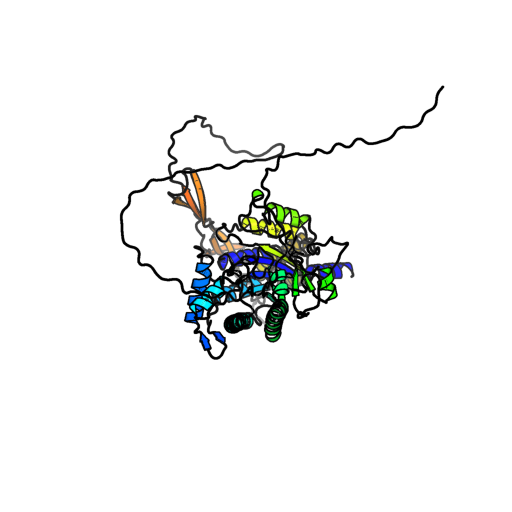6 19.073 4.455 1.00 98.56 90 ASP A N 1
ATOM 702 C CA . ASP A 1 90 ? -3.690 19.127 3.745 1.00 98.56 90 ASP A CA 1
ATOM 703 C C . ASP A 1 90 ? -3.745 20.195 2.631 1.00 98.56 90 ASP A C 1
ATOM 705 O O . ASP A 1 90 ? -4.567 20.090 1.714 1.00 98.56 90 ASP A O 1
ATOM 709 N N . PRO A 1 91 ? -2.868 21.218 2.653 1.00 98.19 91 PRO A N 1
ATOM 710 C CA . PRO A 1 91 ? -2.872 22.275 1.643 1.00 98.19 91 PRO A CA 1
ATOM 711 C C . PRO A 1 91 ? -2.492 21.779 0.239 1.00 98.19 91 PRO A C 1
ATOM 713 O O . PRO A 1 91 ? -2.693 22.508 -0.730 1.00 98.19 91 PRO A O 1
ATOM 716 N N . ASN A 1 92 ? -1.939 20.567 0.110 1.00 97.56 92 ASN A N 1
ATOM 717 C CA . ASN A 1 92 ? -1.518 20.002 -1.174 1.00 97.56 92 ASN A CA 1
ATOM 718 C C . ASN A 1 92 ? -2.660 19.311 -1.937 1.00 97.56 92 ASN A C 1
ATOM 720 O O . ASN A 1 92 ? -2.514 19.039 -3.128 1.00 97.56 92 ASN A O 1
ATOM 724 N N . GLY A 1 93 ? -3.779 19.014 -1.272 1.00 97.00 93 GLY A N 1
ATOM 725 C CA . GLY A 1 93 ? -4.921 18.317 -1.860 1.00 97.00 93 GLY A CA 1
ATOM 726 C C . GLY A 1 93 ? -5.719 17.532 -0.823 1.00 97.00 93 GLY A C 1
ATOM 727 O O . GLY A 1 93 ? -5.347 17.444 0.343 1.00 97.00 93 GLY A O 1
ATOM 728 N N . ASN A 1 94 ? -6.847 16.952 -1.236 1.00 95.88 94 ASN A N 1
ATOM 729 C CA . ASN A 1 94 ? -7.717 16.217 -0.317 1.00 95.88 94 ASN A CA 1
ATOM 730 C C . ASN A 1 94 ? -7.733 14.715 -0.603 1.00 95.88 94 ASN A C 1
ATOM 732 O O . ASN A 1 94 ? -7.226 13.948 0.212 1.00 95.88 94 ASN A O 1
ATOM 736 N N . ALA A 1 95 ? -8.261 14.321 -1.761 1.00 98.06 95 ALA A N 1
ATOM 737 C CA . ALA A 1 95 ? -8.459 12.935 -2.159 1.00 98.06 95 ALA A CA 1
ATOM 738 C C . ALA A 1 95 ? -8.183 12.759 -3.656 1.00 98.06 95 ALA A C 1
ATOM 740 O O . ALA A 1 95 ? -8.468 13.665 -4.438 1.00 98.06 95 ALA A O 1
ATOM 741 N N . LEU A 1 96 ? -7.671 11.590 -4.042 1.00 98.75 96 LEU A N 1
ATOM 742 C CA . LEU A 1 96 ? -7.602 11.157 -5.435 1.00 98.75 96 LEU A CA 1
ATOM 743 C C . LEU A 1 96 ? -9.007 10.847 -5.958 1.00 98.75 96 LEU A C 1
ATOM 745 O O . LEU A 1 96 ? -9.832 10.262 -5.250 1.00 98.75 96 LEU A O 1
ATOM 749 N N . SER A 1 97 ? -9.262 11.186 -7.213 1.00 98.88 97 SER A N 1
ATOM 750 C CA . SER A 1 97 ? -10.463 10.779 -7.946 1.00 98.88 97 SER A CA 1
ATOM 751 C C . SER A 1 97 ? -10.359 9.348 -8.487 1.00 98.88 97 SER A C 1
ATOM 753 O O . SER A 1 97 ? -9.264 8.796 -8.635 1.00 98.88 97 SER A O 1
ATOM 755 N N . GLN A 1 98 ? -11.500 8.756 -8.857 1.00 98.88 98 GLN A N 1
ATOM 756 C CA . GLN A 1 98 ? -11.551 7.459 -9.541 1.00 98.88 98 GLN A CA 1
ATOM 757 C C . GLN A 1 98 ? -10.700 7.455 -10.811 1.00 98.88 98 GLN A C 1
ATOM 759 O O . GLN A 1 98 ? -9.896 6.549 -11.002 1.00 98.88 98 GLN A O 1
ATOM 764 N N . LYS A 1 99 ? -10.803 8.512 -11.624 1.00 98.81 99 LYS A N 1
ATOM 765 C CA . LYS A 1 99 ? -10.019 8.663 -12.854 1.00 98.81 99 LYS A CA 1
ATOM 766 C C . LYS A 1 99 ? -8.510 8.663 -12.592 1.00 98.81 99 LYS A C 1
ATOM 768 O O . LYS A 1 99 ? -7.772 8.007 -13.321 1.00 98.81 99 LYS A O 1
ATOM 773 N N . GLU A 1 100 ? -8.045 9.381 -11.569 1.00 98.88 100 GLU A N 1
ATOM 774 C CA . GLU A 1 100 ? -6.620 9.393 -11.208 1.00 98.88 100 GLU A CA 1
ATOM 775 C C . GLU A 1 100 ? -6.154 8.021 -10.712 1.00 98.88 100 GLU A C 1
ATOM 777 O O . GLU A 1 100 ? -5.055 7.589 -11.055 1.00 98.88 100 GLU A O 1
ATOM 782 N N . MET A 1 101 ? -6.985 7.301 -9.953 1.00 98.94 101 MET A N 1
ATOM 783 C CA . MET A 1 101 ? -6.668 5.943 -9.507 1.00 98.94 101 MET A CA 1
ATOM 784 C C . MET A 1 101 ? -6.671 4.933 -10.667 1.00 98.94 101 MET A C 1
ATOM 786 O O . MET A 1 101 ? -5.784 4.083 -10.725 1.00 98.94 101 MET A O 1
ATOM 790 N N . ASP A 1 102 ? -7.614 5.026 -11.608 1.00 98.88 102 ASP A N 1
ATOM 791 C CA . ASP A 1 102 ? -7.634 4.212 -12.831 1.00 98.88 102 ASP A CA 1
ATOM 792 C C . ASP A 1 102 ? -6.349 4.436 -13.647 1.00 98.88 102 ASP A C 1
ATOM 794 O O . ASP A 1 102 ? -5.698 3.480 -14.082 1.00 98.88 102 ASP A O 1
ATOM 798 N N . GLU A 1 103 ? -5.939 5.699 -13.799 1.00 98.81 103 GLU A N 1
ATOM 799 C CA . GLU A 1 103 ? -4.696 6.075 -14.471 1.00 98.81 103 GLU A CA 1
ATOM 800 C C . GLU A 1 103 ? -3.459 5.551 -13.729 1.00 98.81 103 GLU A C 1
ATOM 802 O O . GLU A 1 103 ? -2.552 5.003 -14.359 1.00 98.81 103 GLU A O 1
ATOM 807 N N . LEU A 1 104 ? -3.430 5.650 -12.398 1.00 98.94 104 LEU A N 1
ATOM 808 C CA . LEU A 1 104 ? -2.341 5.135 -11.569 1.00 98.94 104 LEU A CA 1
ATOM 809 C C . LEU A 1 104 ? -2.194 3.613 -11.698 1.00 98.94 104 LEU A C 1
ATOM 811 O O . LEU A 1 104 ? -1.082 3.119 -11.885 1.00 98.94 104 LEU A O 1
ATOM 815 N N . ILE A 1 105 ? -3.302 2.866 -11.636 1.00 98.81 105 ILE A N 1
ATOM 816 C CA . ILE A 1 105 ? -3.309 1.402 -11.781 1.00 98.81 105 ILE A CA 1
ATOM 817 C C . ILE A 1 105 ? -2.826 1.003 -13.180 1.00 98.81 105 ILE A C 1
ATOM 819 O O . ILE A 1 105 ? -2.001 0.092 -13.316 1.00 98.81 105 ILE A O 1
ATOM 823 N N . ALA A 1 106 ? -3.304 1.682 -14.227 1.00 98.69 106 ALA A N 1
ATOM 824 C CA . ALA A 1 106 ? -2.864 1.430 -15.597 1.00 98.69 106 ALA A CA 1
ATOM 825 C C . ALA A 1 106 ? -1.368 1.738 -15.780 1.00 98.69 106 ALA A C 1
ATOM 827 O O . ALA A 1 106 ? -0.647 0.940 -16.388 1.00 98.69 106 ALA A O 1
ATOM 828 N N . TYR A 1 107 ? -0.892 2.847 -15.207 1.00 98.38 107 TYR A N 1
ATOM 829 C CA . TYR A 1 107 ? 0.516 3.242 -15.232 1.00 98.38 107 TYR A CA 1
ATOM 830 C C . TYR A 1 107 ? 1.405 2.211 -14.525 1.00 98.38 107 TYR A C 1
ATOM 832 O O . TYR A 1 107 ? 2.376 1.729 -15.114 1.00 98.38 107 TYR A O 1
ATOM 840 N N . ALA A 1 108 ? 1.029 1.799 -13.309 1.00 98.38 108 ALA A N 1
ATOM 841 C CA . ALA A 1 108 ? 1.713 0.754 -12.550 1.00 98.38 108 ALA A CA 1
ATOM 842 C C . ALA A 1 108 ? 1.810 -0.545 -13.360 1.00 98.38 108 ALA A C 1
ATOM 844 O O . ALA A 1 108 ? 2.906 -1.074 -13.563 1.00 98.38 108 ALA A O 1
ATOM 845 N N . LYS A 1 109 ? 0.691 -1.002 -13.935 1.00 96.75 109 LYS A N 1
ATOM 846 C CA . LYS A 1 109 ? 0.646 -2.211 -14.768 1.00 96.75 109 LYS A CA 1
ATOM 847 C C . LYS A 1 109 ? 1.563 -2.111 -15.991 1.00 96.75 109 LYS A C 1
ATOM 849 O O . LYS A 1 109 ? 2.257 -3.080 -16.295 1.00 96.75 109 LYS A O 1
ATOM 854 N N . GLY A 1 110 ? 1.610 -0.958 -16.663 1.00 94.56 110 GLY A N 1
ATOM 855 C CA . GLY A 1 110 ? 2.520 -0.705 -17.789 1.00 94.56 110 GLY A CA 1
ATOM 856 C C . GLY A 1 110 ? 4.005 -0.795 -17.411 1.00 94.56 110 GLY A C 1
ATOM 857 O O . GLY A 1 110 ? 4.837 -1.167 -18.240 1.00 94.56 110 GLY A O 1
ATOM 858 N N . LYS A 1 111 ? 4.328 -0.533 -16.141 1.00 93.25 111 LYS A N 1
ATOM 859 C CA . LYS A 1 111 ? 5.670 -0.659 -15.552 1.00 93.25 111 LYS A CA 1
ATOM 860 C C . LYS A 1 111 ? 5.917 -2.020 -14.884 1.00 93.25 111 LYS A C 1
ATOM 862 O O . LYS A 1 111 ? 7.002 -2.266 -14.367 1.00 93.25 111 LYS A O 1
ATOM 867 N N . GLY A 1 112 ? 4.944 -2.933 -14.927 1.00 93.94 112 GLY A N 1
ATOM 868 C CA . GLY A 1 112 ? 5.031 -4.244 -14.277 1.00 93.94 112 GLY A CA 1
ATOM 869 C C . GLY A 1 112 ? 4.886 -4.199 -12.752 1.00 93.94 112 GLY A C 1
ATOM 870 O O . GLY A 1 112 ? 5.285 -5.151 -12.088 1.00 93.94 112 GLY A O 1
ATOM 871 N N . ILE A 1 113 ? 4.320 -3.119 -12.215 1.00 98.25 113 ILE A N 1
ATOM 872 C CA . ILE A 1 113 ? 4.061 -2.908 -10.790 1.00 98.25 113 ILE A CA 1
ATOM 873 C C . ILE A 1 113 ? 2.582 -3.180 -10.492 1.00 98.25 113 ILE A C 1
ATOM 875 O O . ILE A 1 113 ? 1.690 -2.651 -11.158 1.00 98.25 113 ILE A O 1
ATOM 879 N N . GLY A 1 114 ? 2.309 -4.026 -9.501 1.00 98.62 114 GLY A N 1
ATOM 880 C CA . GLY A 1 114 ? 0.973 -4.205 -8.937 1.00 98.62 114 GLY A CA 1
ATOM 881 C C . GLY A 1 114 ? 0.606 -3.081 -7.967 1.00 98.62 114 GLY A C 1
ATOM 882 O O . GLY A 1 114 ? 1.475 -2.397 -7.435 1.00 98.62 114 GLY A O 1
ATOM 883 N N . LEU A 1 115 ? -0.689 -2.895 -7.716 1.00 98.94 115 LEU A N 1
ATOM 884 C CA . LEU A 1 115 ? -1.181 -1.990 -6.676 1.00 98.94 115 LEU A CA 1
ATOM 885 C C . LEU A 1 115 ? -1.942 -2.800 -5.621 1.00 98.94 115 LEU A C 1
ATOM 887 O O . LEU A 1 115 ? -2.769 -3.645 -5.968 1.00 98.94 115 LEU A O 1
ATOM 891 N N . ILE A 1 116 ? -1.655 -2.547 -4.345 1.00 98.94 116 ILE A N 1
ATOM 892 C CA . ILE A 1 116 ? -2.345 -3.131 -3.191 1.00 98.94 116 ILE A CA 1
ATOM 893 C C . ILE A 1 116 ? -2.994 -1.978 -2.410 1.00 98.94 116 ILE A C 1
ATOM 895 O O . ILE A 1 116 ? -2.295 -1.292 -1.665 1.00 98.94 116 ILE A O 1
ATOM 899 N N . PRO A 1 117 ? -4.297 -1.712 -2.591 1.00 98.94 117 PRO A N 1
ATOM 900 C CA . PRO A 1 117 ? -4.977 -0.646 -1.872 1.00 98.94 117 PRO A CA 1
ATOM 901 C C . PRO A 1 117 ? -5.201 -1.045 -0.411 1.00 98.94 117 PRO A C 1
ATOM 903 O O . PRO A 1 117 ? -5.455 -2.221 -0.120 1.00 98.94 117 PRO A O 1
ATOM 906 N N . ALA A 1 118 ? -5.160 -0.058 0.485 1.00 98.94 118 ALA A N 1
ATOM 907 C CA . ALA A 1 118 ? -5.583 -0.227 1.868 1.00 98.94 118 ALA A CA 1
ATOM 908 C C . ALA A 1 118 ? -6.639 0.798 2.294 1.00 98.94 118 ALA A C 1
ATOM 910 O O . ALA A 1 118 ? -6.449 2.008 2.122 1.00 98.94 118 ALA A O 1
ATOM 911 N N . LEU A 1 119 ? -7.722 0.294 2.885 1.00 98.75 119 LEU A N 1
ATOM 912 C CA . LEU A 1 119 ? -8.702 1.066 3.650 1.00 98.75 119 LEU A CA 1
ATOM 913 C C . LEU A 1 119 ? -8.789 0.465 5.049 1.00 98.75 119 LEU A C 1
ATOM 915 O O . LEU A 1 119 ? -9.262 -0.659 5.210 1.00 98.75 119 LEU A O 1
ATOM 919 N N . ASN A 1 120 ? -8.338 1.218 6.041 1.00 98.69 120 ASN A N 1
ATOM 920 C CA . ASN A 1 120 ? -8.272 0.770 7.415 1.00 98.69 120 ASN A CA 1
ATOM 921 C C . ASN A 1 120 ? -9.639 0.849 8.109 1.00 98.69 120 ASN A C 1
ATOM 923 O O . ASN A 1 120 ? -10.405 1.793 7.912 1.00 98.69 120 ASN A O 1
ATOM 927 N N . SER A 1 121 ? -9.951 -0.186 8.884 1.00 98.88 121 SER A N 1
ATOM 928 C CA . SER A 1 121 ? -11.059 -0.242 9.840 1.00 98.88 121 SER A CA 1
ATOM 929 C C . SER A 1 121 ? -10.865 -1.478 10.734 1.00 98.88 121 SER A C 1
ATOM 931 O O . SER A 1 121 ? -10.206 -2.428 10.313 1.00 98.88 121 SER A O 1
ATOM 933 N N . PRO A 1 122 ? -11.444 -1.553 11.943 1.00 98.75 122 PRO A N 1
ATOM 934 C CA . PRO A 1 122 ? -12.289 -0.551 12.594 1.00 98.75 122 PRO A CA 1
ATOM 935 C C . PRO A 1 122 ? -11.498 0.542 13.335 1.00 98.75 122 PRO A C 1
ATOM 937 O O . PRO A 1 122 ? -12.123 1.446 13.873 1.00 98.75 122 PRO A O 1
ATOM 940 N N . GLY A 1 123 ? -10.164 0.458 13.392 1.00 98.50 123 GLY A N 1
ATOM 941 C CA . GLY A 1 123 ? -9.279 1.554 13.810 1.00 98.50 123 GLY A CA 1
ATOM 942 C C . GLY A 1 123 ? -8.858 2.429 12.626 1.00 98.50 123 GLY A C 1
ATOM 943 O O . GLY A 1 123 ? -9.204 2.125 11.482 1.00 98.50 123 GLY A O 1
ATOM 944 N N . HIS A 1 124 ? -8.103 3.498 12.901 1.00 98.88 124 HIS A N 1
ATOM 945 C CA . HIS A 1 124 ? -7.536 4.399 11.885 1.00 98.88 124 HIS A CA 1
ATOM 946 C C . HIS A 1 124 ? -8.552 4.879 10.837 1.00 98.88 124 HIS A C 1
ATOM 948 O O . HIS A 1 124 ? -8.303 4.835 9.629 1.00 98.88 124 HIS A O 1
ATOM 954 N N . MET A 1 125 ? -9.723 5.319 11.292 1.00 98.75 125 MET A N 1
ATOM 955 C CA . MET A 1 125 ? -10.826 5.721 10.419 1.00 98.75 125 MET A CA 1
ATOM 956 C C . MET A 1 125 ? -11.489 7.040 10.841 1.00 98.75 125 MET A C 1
ATOM 958 O O . MET A 1 125 ? -12.687 7.223 10.617 1.00 98.75 125 MET A O 1
ATOM 962 N N . ASP A 1 126 ? -10.720 7.980 11.406 1.00 98.88 126 ASP A N 1
ATOM 963 C CA . ASP A 1 126 ? -11.164 9.306 11.871 1.00 98.88 126 ASP A CA 1
ATOM 964 C C . ASP A 1 126 ? -12.095 10.013 10.879 1.00 98.88 126 ASP A C 1
ATOM 966 O O . ASP A 1 126 ? -13.196 10.452 11.227 1.00 98.88 126 ASP A O 1
ATOM 970 N N . ALA A 1 127 ? -11.682 10.082 9.612 1.00 98.88 127 ALA A N 1
ATOM 971 C CA . ALA A 1 127 ? -12.449 10.724 8.556 1.00 98.88 127 ALA A CA 1
ATOM 972 C C . ALA A 1 127 ? -13.814 10.065 8.346 1.00 98.88 127 ALA A C 1
ATOM 974 O O . ALA A 1 127 ? -14.800 10.763 8.108 1.00 98.88 127 ALA A O 1
ATOM 975 N N . LEU A 1 128 ? -13.887 8.736 8.449 1.00 98.88 128 LEU A N 1
ATOM 976 C CA . LEU A 1 128 ? -15.134 7.995 8.283 1.00 98.88 128 LEU A CA 1
ATOM 977 C C . LEU A 1 128 ? -16.049 8.148 9.498 1.00 98.88 128 LEU A C 1
ATOM 979 O O . LEU A 1 128 ? -17.262 8.221 9.323 1.00 98.88 128 LEU A O 1
ATOM 983 N N . LEU A 1 129 ? -15.496 8.257 10.708 1.00 98.94 129 LEU A N 1
ATOM 984 C CA . LEU A 1 129 ? -16.276 8.511 11.923 1.00 98.94 129 LEU A CA 1
ATOM 985 C C . LEU A 1 129 ? -16.967 9.877 11.852 1.00 98.94 129 LEU A C 1
ATOM 987 O O . LEU A 1 129 ? -18.183 9.960 12.013 1.00 98.94 129 LEU A O 1
ATOM 991 N N . VAL A 1 130 ? -16.228 10.928 11.487 1.00 98.88 130 VAL A N 1
ATOM 992 C CA . VAL A 1 130 ? -16.805 12.269 11.272 1.00 98.88 130 VAL A CA 1
ATOM 993 C C . VAL A 1 130 ? -17.782 12.284 10.090 1.00 98.88 130 VAL A C 1
ATOM 995 O O . VAL A 1 130 ? -18.810 12.964 10.138 1.00 98.88 130 VAL A O 1
ATOM 998 N N . ALA A 1 131 ? -17.493 11.542 9.016 1.00 98.88 131 ALA A N 1
ATOM 999 C CA . ALA A 1 131 ? -18.408 11.429 7.882 1.00 98.88 131 ALA A CA 1
ATOM 1000 C C . ALA A 1 131 ? -19.740 10.784 8.295 1.00 98.88 131 ALA A C 1
ATOM 1002 O O . ALA A 1 131 ? -20.802 11.293 7.942 1.00 98.88 131 ALA A O 1
ATOM 1003 N N . MET A 1 132 ? -19.699 9.713 9.090 1.00 98.88 132 MET A N 1
ATOM 1004 C CA . MET A 1 132 ? -20.892 9.056 9.625 1.00 98.88 132 MET A CA 1
ATOM 1005 C C . MET A 1 132 ? -21.741 10.016 10.467 1.00 98.88 132 MET A C 1
ATOM 1007 O O . MET A 1 132 ? -22.949 10.104 10.239 1.00 98.88 132 MET A O 1
ATOM 1011 N N . GLU A 1 133 ? -21.129 10.805 11.354 1.00 98.75 133 GLU A N 1
ATOM 1012 C CA . GLU A 1 133 ? -21.847 11.830 12.130 1.00 98.75 133 GLU A CA 1
ATOM 1013 C C . GLU A 1 133 ? -22.533 12.867 11.230 1.00 98.75 133 GLU A C 1
ATOM 1015 O O . GLU A 1 133 ? -23.694 13.218 11.450 1.00 98.75 133 GLU A O 1
ATOM 1020 N N . LYS A 1 134 ? -21.847 13.332 10.177 1.00 98.56 134 LYS A N 1
ATOM 1021 C CA . LYS A 1 134 ? -22.408 14.275 9.191 1.00 98.56 134 LYS A CA 1
ATOM 1022 C C . LYS A 1 134 ? -23.575 13.693 8.402 1.00 98.56 134 LYS A C 1
ATOM 1024 O O . LYS A 1 134 ? -24.494 14.431 8.059 1.00 98.56 134 LYS A O 1
ATOM 1029 N N . LEU A 1 135 ? -23.553 12.388 8.157 1.00 98.50 135 LEU A N 1
ATOM 1030 C CA . LEU A 1 135 ? -24.643 11.635 7.534 1.00 98.50 135 LEU A CA 1
ATOM 1031 C C . LEU A 1 135 ? -25.759 11.273 8.532 1.00 98.50 135 LEU A C 1
ATOM 1033 O O . LEU A 1 135 ? -26.724 10.598 8.173 1.00 98.50 135 LEU A O 1
ATOM 1037 N N . GLY A 1 136 ? -25.652 11.719 9.786 1.00 98.06 136 GLY A N 1
ATOM 1038 C CA . GLY A 1 136 ? -26.662 11.532 10.823 1.00 98.06 136 GLY A CA 1
ATOM 1039 C C . GLY A 1 136 ? -26.571 10.206 11.581 1.00 98.06 136 GLY A C 1
ATOM 1040 O O . GLY A 1 136 ? -27.436 9.954 12.424 1.00 98.06 136 GLY A O 1
ATOM 1041 N N . ILE A 1 137 ? -25.548 9.381 11.339 1.00 98.44 137 ILE A N 1
ATOM 1042 C CA . ILE A 1 137 ? -25.284 8.167 12.125 1.00 98.44 137 ILE A CA 1
ATOM 1043 C C . ILE A 1 137 ? -24.749 8.598 13.491 1.00 98.44 137 ILE A C 1
ATOM 1045 O O . ILE A 1 137 ? -23.745 9.300 13.593 1.00 98.44 137 ILE A O 1
ATOM 1049 N N . GLN A 1 138 ? -25.452 8.207 14.550 1.00 98.19 138 GLN A N 1
ATOM 1050 C CA . GLN A 1 138 ? -25.170 8.686 15.901 1.00 98.19 138 GLN A CA 1
ATOM 1051 C C . GLN A 1 138 ? -24.071 7.856 16.569 1.00 98.19 138 GLN A C 1
ATOM 1053 O O . GLN A 1 138 ? -24.116 6.628 16.521 1.00 98.19 138 GLN A O 1
ATOM 1058 N N . ASN A 1 139 ? -23.142 8.538 17.249 1.00 98.19 139 ASN A N 1
ATOM 1059 C CA . ASN A 1 139 ? -22.095 7.959 18.102 1.00 98.19 139 ASN A CA 1
ATOM 1060 C C . ASN A 1 139 ? -21.347 6.774 17.455 1.00 98.19 139 ASN A C 1
ATOM 1062 O O . ASN A 1 139 ? -21.356 5.671 18.010 1.00 98.19 139 ASN A O 1
ATOM 1066 N N . PRO A 1 140 ? -20.746 6.941 16.263 1.00 98.75 140 PRO A N 1
ATOM 1067 C CA . PRO A 1 140 ? -20.035 5.845 15.615 1.00 98.75 140 PRO A CA 1
ATOM 1068 C C . PRO A 1 140 ? -18.757 5.426 16.357 1.00 98.75 140 PRO A C 1
ATOM 1070 O O . PRO A 1 140 ? -18.229 4.357 16.071 1.00 98.75 140 PRO A O 1
ATOM 1073 N N . GLN A 1 141 ? -18.224 6.243 17.265 1.00 98.88 141 GLN A N 1
ATOM 1074 C CA . GLN A 1 141 ? -16.920 6.024 17.883 1.00 98.88 141 GLN A CA 1
ATOM 1075 C C . GLN A 1 141 ? -16.969 5.096 19.099 1.00 98.88 141 GLN A C 1
ATOM 1077 O O . GLN A 1 141 ? -17.870 5.185 19.932 1.00 98.88 141 GLN A O 1
ATOM 1082 N N . ALA A 1 142 ? -15.928 4.278 19.254 1.00 98.75 142 ALA A N 1
ATOM 1083 C CA . ALA A 1 142 ? -15.692 3.500 20.461 1.00 98.75 142 ALA A CA 1
ATOM 1084 C C . ALA A 1 142 ? -15.451 4.417 21.672 1.00 98.75 142 ALA A C 1
ATOM 1086 O O . ALA A 1 142 ? -14.819 5.473 21.565 1.00 98.75 142 ALA A O 1
ATOM 1087 N N . TYR A 1 143 ? -15.903 3.982 22.847 1.00 98.50 143 TYR A N 1
ATOM 1088 C CA . TYR A 1 143 ? -15.684 4.683 24.109 1.00 98.50 143 TYR A CA 1
ATOM 1089 C C . TYR A 1 143 ? -15.062 3.743 25.143 1.00 98.50 143 TYR A C 1
ATOM 1091 O O . TYR A 1 143 ? -15.650 2.718 25.486 1.00 98.50 143 TYR A O 1
ATOM 1099 N N . PHE A 1 144 ? -13.891 4.115 25.660 1.00 98.31 144 PHE A N 1
ATOM 1100 C CA . PHE A 1 144 ? -13.207 3.399 26.739 1.00 98.31 144 PHE A CA 1
ATOM 1101 C C . PHE A 1 144 ? -12.813 4.369 27.853 1.00 98.31 144 PHE A C 1
ATOM 1103 O O . PHE A 1 144 ? -13.689 4.837 28.577 1.00 98.31 144 PHE A O 1
ATOM 1110 N N . ASP A 1 145 ? -11.526 4.704 27.992 1.00 97.94 145 ASP A N 1
ATOM 1111 C CA . ASP A 1 145 ? -11.098 5.731 28.948 1.00 97.94 145 ASP A CA 1
ATOM 1112 C C . ASP A 1 145 ? -11.548 7.119 28.472 1.00 97.94 145 ASP A C 1
ATOM 1114 O O . ASP A 1 145 ? -11.900 7.998 29.264 1.00 97.94 145 ASP A O 1
ATOM 1118 N N . THR A 1 146 ? -11.557 7.304 27.152 1.00 98.31 146 THR A N 1
ATOM 1119 C CA . THR A 1 146 ? -12.069 8.478 26.450 1.00 98.31 146 THR A CA 1
ATOM 1120 C C . THR A 1 146 ? -12.874 8.047 25.220 1.00 98.31 146 THR A C 1
ATOM 1122 O O . THR A 1 146 ? -12.881 6.877 24.832 1.00 98.31 146 THR A O 1
ATOM 1125 N N . LEU A 1 147 ? -13.587 8.999 24.609 1.00 98.44 147 LEU A N 1
ATOM 1126 C CA . LEU A 1 147 ? -14.175 8.801 23.286 1.00 98.44 147 LEU A CA 1
ATOM 1127 C C . LEU A 1 147 ? -13.038 8.743 22.259 1.00 98.44 147 LEU A C 1
ATOM 1129 O O . LEU A 1 147 ? -12.280 9.711 22.147 1.00 98.44 147 LEU A O 1
ATOM 1133 N N . SER A 1 148 ? -12.926 7.630 21.535 1.00 98.81 148 SER A N 1
ATOM 1134 C CA . SER A 1 148 ? -11.932 7.481 20.473 1.00 98.81 148 SER A CA 1
ATOM 1135 C C . SER A 1 148 ? -12.252 8.420 19.316 1.00 98.81 148 SER A C 1
ATOM 1137 O O . SER A 1 148 ? -13.412 8.666 18.987 1.00 98.81 148 SER A O 1
ATOM 1139 N N . LYS A 1 149 ? -11.215 8.957 18.687 1.00 98.69 149 LYS A N 1
ATOM 1140 C CA . LYS A 1 149 ? -11.315 9.687 17.420 1.00 98.69 149 LYS A CA 1
ATOM 1141 C C . LYS A 1 149 ? -11.011 8.804 16.223 1.00 98.69 149 LYS A C 1
ATOM 1143 O O . LYS A 1 149 ? -11.396 9.167 15.122 1.00 98.69 149 LYS A O 1
ATOM 1148 N N . THR A 1 150 ? -10.365 7.664 16.450 1.00 98.56 150 THR A N 1
ATOM 1149 C CA . THR A 1 150 ? -9.818 6.811 15.392 1.00 98.56 150 THR A CA 1
ATOM 1150 C C . THR A 1 150 ? -10.644 5.559 15.152 1.00 98.56 150 THR A C 1
ATOM 1152 O O . THR A 1 150 ? -10.555 4.968 14.076 1.00 98.56 150 THR A O 1
ATOM 1155 N N . THR A 1 151 ? -11.429 5.128 16.145 1.00 98.88 151 THR A N 1
ATOM 1156 C CA . THR A 1 151 ? -11.968 3.767 16.185 1.00 98.88 151 THR A CA 1
ATOM 1157 C C . THR A 1 151 ? -13.487 3.715 16.269 1.00 98.88 151 THR A C 1
ATOM 1159 O O . THR A 1 151 ? -14.106 4.388 17.091 1.00 98.88 151 THR A O 1
ATOM 1162 N N . LEU A 1 152 ? -14.074 2.866 15.430 1.00 98.81 152 LEU A N 1
ATOM 1163 C CA . LEU A 1 152 ? -15.494 2.522 15.387 1.00 98.81 152 LEU A CA 1
ATOM 1164 C C . LEU A 1 152 ? -15.924 1.698 16.609 1.00 98.81 152 LEU A C 1
ATOM 1166 O O . LEU A 1 152 ? -15.242 0.751 16.997 1.00 98.81 152 LEU A O 1
ATOM 1170 N N . ASP A 1 153 ? -17.103 1.992 17.155 1.00 98.88 153 ASP A N 1
ATOM 1171 C CA . ASP A 1 153 ? -17.765 1.136 18.139 1.00 98.88 153 ASP A CA 1
ATOM 1172 C C . ASP A 1 153 ? -18.307 -0.144 17.479 1.00 98.88 153 ASP A C 1
ATOM 1174 O O . ASP A 1 153 ? -19.224 -0.119 16.653 1.00 98.88 153 ASP A O 1
ATOM 1178 N N . LEU A 1 154 ? -17.763 -1.294 17.883 1.00 98.75 154 LEU A N 1
ATOM 1179 C CA . LEU A 1 154 ? -18.177 -2.610 17.396 1.00 98.75 154 LEU A CA 1
ATOM 1180 C C . LEU A 1 154 ? -19.586 -3.029 17.847 1.00 98.75 154 LEU A C 1
ATOM 1182 O O . LEU A 1 154 ? -20.101 -4.040 17.356 1.00 98.75 154 LEU A O 1
ATOM 1186 N N . GLU A 1 155 ? -20.220 -2.304 18.763 1.00 98.50 155 GLU A N 1
ATOM 1187 C CA . GLU A 1 155 ? -21.614 -2.525 19.159 1.00 98.50 155 GLU A CA 1
ATOM 1188 C C . GLU A 1 155 ? -22.604 -1.659 18.373 1.00 98.50 155 GLU A C 1
ATOM 1190 O O . GLU A 1 155 ? -23.794 -1.978 18.323 1.00 98.50 155 GLU A O 1
ATOM 1195 N N . ASN A 1 156 ? -22.124 -0.622 17.684 1.00 98.62 156 ASN A N 1
ATOM 1196 C CA . ASN A 1 156 ? -22.956 0.240 16.858 1.00 98.62 156 ASN A CA 1
ATOM 1197 C C . ASN A 1 156 ? -23.233 -0.416 15.493 1.00 98.62 156 ASN A C 1
ATOM 1199 O O . ASN A 1 156 ? -22.465 -0.292 14.536 1.00 98.62 156 ASN A O 1
ATOM 1203 N N . GLU A 1 157 ? -24.353 -1.138 15.394 1.00 98.12 157 GLU A N 1
ATOM 1204 C CA . GLU A 1 157 ? -24.746 -1.846 14.167 1.00 98.12 157 GLU A CA 1
ATOM 1205 C C . GLU A 1 157 ? -24.968 -0.917 12.966 1.00 98.12 157 GLU A C 1
ATOM 1207 O O . GLU A 1 157 ? -24.676 -1.305 11.832 1.00 98.12 157 GLU A O 1
ATOM 1212 N N . GLU A 1 158 ? -25.447 0.313 13.183 1.00 98.38 158 GLU A N 1
ATOM 1213 C CA . GLU A 1 158 ? -25.651 1.273 12.094 1.00 98.38 158 GLU A CA 1
ATOM 1214 C C . GLU A 1 158 ? -24.310 1.704 11.493 1.00 98.38 158 GLU A C 1
ATOM 1216 O O . GLU A 1 158 ? -24.107 1.590 10.280 1.00 98.38 158 GLU A O 1
ATOM 1221 N N . ALA A 1 159 ? -23.368 2.099 12.350 1.00 98.56 159 ALA A N 1
ATOM 1222 C CA . ALA A 1 159 ? -22.035 2.524 11.942 1.00 98.56 159 ALA A CA 1
ATOM 1223 C C . ALA A 1 159 ? -21.217 1.370 11.327 1.00 98.56 159 ALA A C 1
ATOM 1225 O O . ALA A 1 159 ? -20.585 1.541 10.278 1.00 98.56 159 ALA A O 1
ATOM 1226 N N . LYS A 1 160 ? -21.294 0.156 11.896 1.00 98.38 160 LYS A N 1
ATOM 1227 C CA . LYS A 1 160 ? -20.688 -1.048 11.298 1.00 98.38 160 LYS A CA 1
ATOM 1228 C C . LYS A 1 160 ? -21.246 -1.344 9.913 1.00 98.38 160 LYS A C 1
ATOM 1230 O O . LYS A 1 160 ? -20.476 -1.633 8.998 1.00 98.38 160 LYS A O 1
ATOM 1235 N N . SER A 1 161 ? -22.564 -1.289 9.745 1.00 98.62 161 SER A N 1
ATOM 1236 C CA . SER A 1 161 ? -23.204 -1.631 8.471 1.00 98.62 161 SER A CA 1
ATOM 1237 C C . SER A 1 161 ? -22.908 -0.594 7.389 1.00 98.62 161 SER A C 1
ATOM 1239 O O . SER A 1 161 ? -22.703 -0.972 6.236 1.00 98.62 161 SER A O 1
ATOM 1241 N N . PHE A 1 162 ? -22.821 0.691 7.746 1.00 98.81 162 PHE A N 1
ATOM 1242 C CA . PHE A 1 162 ? -22.339 1.736 6.841 1.00 98.81 162 PHE A CA 1
ATOM 1243 C C . PHE A 1 162 ? -20.882 1.502 6.436 1.00 98.81 162 PHE A C 1
ATOM 1245 O O . PHE A 1 162 ? -20.573 1.482 5.246 1.00 98.81 162 PHE A O 1
ATOM 1252 N N . THR A 1 163 ? -20.002 1.245 7.408 1.00 98.88 163 THR A N 1
ATOM 1253 C CA . THR A 1 163 ? -18.570 1.015 7.160 1.00 98.88 163 THR A CA 1
ATOM 1254 C C . THR A 1 163 ? -18.348 -0.193 6.247 1.00 98.88 163 THR A C 1
ATOM 1256 O O . THR A 1 163 ? -17.627 -0.090 5.255 1.00 98.88 163 THR A O 1
ATOM 1259 N N . LYS A 1 164 ? -19.023 -1.322 6.507 1.00 98.88 164 LYS A N 1
ATOM 1260 C CA . LYS A 1 164 ? -18.949 -2.513 5.645 1.00 98.88 164 LYS A CA 1
ATOM 1261 C C . LYS A 1 164 ? -19.479 -2.233 4.240 1.00 98.88 164 LYS A C 1
ATOM 1263 O O . LYS A 1 164 ? -18.821 -2.608 3.275 1.00 98.88 164 LYS A O 1
ATOM 1268 N N . ALA A 1 165 ? -20.624 -1.561 4.104 1.00 98.81 165 ALA A N 1
ATOM 1269 C CA . ALA A 1 165 ? -21.178 -1.221 2.793 1.00 98.81 165 ALA A CA 1
ATOM 1270 C C . ALA A 1 165 ? -20.217 -0.327 1.990 1.00 98.81 165 ALA A C 1
ATOM 1272 O O . ALA A 1 165 ? -19.956 -0.600 0.819 1.00 98.81 165 ALA A O 1
ATOM 1273 N N . LEU A 1 166 ? -19.622 0.677 2.641 1.00 98.81 166 LEU A N 1
ATOM 1274 C CA . LEU A 1 166 ? -18.632 1.564 2.037 1.00 98.81 166 LEU A CA 1
ATOM 1275 C C . LEU A 1 166 ? -17.376 0.803 1.586 1.00 98.81 166 LEU A C 1
ATOM 1277 O O . LEU A 1 166 ? -16.974 0.927 0.430 1.00 98.81 166 LEU A O 1
ATOM 1281 N N . ILE A 1 167 ? -16.784 -0.024 2.457 1.00 98.88 167 ILE A N 1
ATOM 1282 C CA . ILE A 1 167 ? -15.636 -0.879 2.106 1.00 98.88 167 ILE A CA 1
ATOM 1283 C C . ILE A 1 167 ? -15.997 -1.820 0.950 1.00 98.88 167 ILE A C 1
ATOM 1285 O O . ILE A 1 167 ? -15.198 -1.988 0.030 1.00 98.88 167 ILE A O 1
ATOM 1289 N N . GLY A 1 168 ? -17.211 -2.376 0.953 1.00 98.88 168 GLY A N 1
ATOM 1290 C CA . GLY A 1 168 ? -17.747 -3.188 -0.136 1.00 98.88 168 GLY A CA 1
ATOM 1291 C C . GLY A 1 168 ? -17.692 -2.472 -1.484 1.00 98.88 168 GLY A C 1
ATOM 1292 O O . GLY A 1 168 ? -17.180 -3.055 -2.437 1.00 98.88 168 GLY A O 1
ATOM 1293 N N . LYS A 1 169 ? -18.096 -1.192 -1.554 1.00 98.69 169 LYS A N 1
ATOM 1294 C CA . LYS A 1 169 ? -18.007 -0.402 -2.798 1.00 98.69 169 LYS A CA 1
ATOM 1295 C C . LYS A 1 169 ? -16.570 -0.240 -3.290 1.00 98.69 169 LYS A C 1
ATOM 1297 O O . LYS A 1 169 ? -16.309 -0.344 -4.486 1.00 98.69 169 LYS A O 1
ATOM 1302 N N . TYR A 1 170 ? -15.621 -0.003 -2.384 1.00 98.94 170 TYR A N 1
ATOM 1303 C CA . TYR A 1 170 ? -14.209 0.078 -2.763 1.00 98.94 170 TYR A CA 1
ATOM 1304 C C . TYR A 1 170 ? -13.669 -1.272 -3.232 1.00 98.94 170 TYR A C 1
ATOM 1306 O O . TYR A 1 170 ? -12.960 -1.329 -4.236 1.00 98.94 170 TYR A O 1
ATOM 1314 N N . MET A 1 171 ? -14.032 -2.370 -2.568 1.00 98.94 171 MET A N 1
ATOM 1315 C CA . MET A 1 171 ? -13.679 -3.710 -3.034 1.00 98.94 171 MET A CA 1
ATOM 1316 C C . MET A 1 171 ? -14.287 -4.004 -4.416 1.00 98.94 171 MET A C 1
ATOM 1318 O O . MET A 1 171 ? -13.587 -4.559 -5.260 1.00 98.94 171 MET A O 1
ATOM 1322 N N . ASP A 1 172 ? -15.532 -3.591 -4.687 1.00 98.88 172 ASP A N 1
ATOM 1323 C CA . ASP A 1 172 ? -16.159 -3.704 -6.015 1.00 98.88 172 ASP A CA 1
ATOM 1324 C C . ASP A 1 172 ? -15.358 -2.937 -7.078 1.00 98.88 172 ASP A C 1
ATOM 1326 O O . ASP A 1 172 ? -15.116 -3.449 -8.172 1.00 98.88 172 ASP A O 1
ATOM 1330 N N . TYR A 1 173 ? -14.880 -1.734 -6.749 1.00 98.94 173 TYR A N 1
ATOM 1331 C CA . TYR A 1 173 ? -14.027 -0.956 -7.645 1.00 98.94 173 TYR A CA 1
ATOM 1332 C C . TYR A 1 173 ? -12.683 -1.647 -7.934 1.00 98.94 173 TYR A C 1
ATOM 1334 O O . TYR A 1 173 ? -12.249 -1.677 -9.090 1.00 98.94 173 TYR A O 1
ATOM 1342 N N . PHE A 1 174 ? -12.013 -2.197 -6.919 1.00 98.88 174 PHE A N 1
ATOM 1343 C CA . PHE A 1 174 ? -10.691 -2.817 -7.081 1.00 98.88 174 PHE A CA 1
ATOM 1344 C C . PHE A 1 174 ? -10.737 -4.248 -7.637 1.00 98.88 174 PHE A C 1
ATOM 1346 O O . PHE A 1 174 ? -9.725 -4.733 -8.156 1.00 98.88 174 PHE A O 1
ATOM 1353 N N . ALA A 1 175 ? -11.892 -4.915 -7.591 1.00 98.75 175 ALA A N 1
ATOM 1354 C CA . ALA A 1 175 ? -12.093 -6.234 -8.176 1.00 98.75 175 ALA A CA 1
ATOM 1355 C C . ALA A 1 175 ? -11.691 -6.257 -9.664 1.00 98.75 175 ALA A C 1
ATOM 1357 O O . ALA A 1 175 ? -12.072 -5.400 -10.463 1.00 98.75 175 ALA A O 1
ATOM 1358 N N . GLY A 1 176 ? -10.850 -7.225 -10.037 1.00 98.12 176 GLY A N 1
ATOM 1359 C CA . GLY A 1 176 ? -10.296 -7.356 -11.391 1.00 98.12 176 GLY A CA 1
ATOM 1360 C C . GLY A 1 176 ? -9.226 -6.320 -11.774 1.00 98.12 176 GLY A C 1
ATOM 1361 O O . GLY A 1 176 ? -8.580 -6.486 -12.811 1.00 98.12 176 GLY A O 1
ATOM 1362 N N . LYS A 1 177 ? -8.989 -5.290 -10.947 1.00 98.56 177 LYS A N 1
ATOM 1363 C CA . LYS A 1 177 ? -7.913 -4.298 -11.126 1.00 98.56 177 LYS A CA 1
ATOM 1364 C C . LYS A 1 177 ? -6.683 -4.622 -10.277 1.00 98.56 177 LYS A C 1
ATOM 1366 O O . LYS A 1 177 ? -5.557 -4.430 -10.734 1.00 98.56 177 LYS A O 1
ATOM 1371 N N . THR A 1 178 ? -6.889 -5.143 -9.068 1.00 98.75 178 THR A N 1
ATOM 1372 C CA . THR A 1 178 ? -5.827 -5.531 -8.128 1.00 98.75 178 THR A CA 1
ATOM 1373 C C . THR A 1 178 ? -6.012 -6.973 -7.650 1.00 98.75 178 THR A C 1
ATOM 1375 O O . THR A 1 178 ? -7.033 -7.607 -7.908 1.00 98.75 178 THR A O 1
ATOM 1378 N N . LYS A 1 179 ? -4.982 -7.534 -7.001 1.00 98.69 179 LYS A N 1
ATOM 1379 C CA . LYS A 1 179 ? -4.994 -8.927 -6.508 1.00 98.69 179 LYS A CA 1
ATOM 1380 C C . LYS A 1 179 ? -5.309 -9.033 -5.019 1.00 98.69 179 LYS A C 1
ATOM 1382 O O . LYS A 1 179 ? -5.898 -10.016 -4.583 1.00 98.69 179 LYS A O 1
ATOM 1387 N N . ILE A 1 180 ? -4.840 -8.063 -4.243 1.00 98.94 180 ILE A N 1
ATOM 1388 C CA . ILE A 1 180 ? -4.891 -8.044 -2.782 1.00 98.94 180 ILE A CA 1
ATOM 1389 C C . ILE A 1 180 ? -5.633 -6.775 -2.378 1.00 98.94 180 ILE A C 1
ATOM 1391 O O . ILE A 1 180 ? -5.459 -5.749 -3.031 1.00 98.94 180 ILE A O 1
ATOM 1395 N N . PHE A 1 181 ? -6.428 -6.840 -1.316 1.00 98.94 181 PHE A N 1
ATOM 1396 C CA . PHE A 1 181 ? -7.020 -5.672 -0.668 1.00 98.94 181 PHE A CA 1
ATOM 1397 C C . PHE A 1 181 ? -6.687 -5.726 0.820 1.00 98.94 181 PHE A C 1
ATOM 1399 O O . PHE A 1 181 ? -7.000 -6.720 1.484 1.00 98.94 181 PHE A O 1
ATOM 1406 N N . ASN A 1 182 ? -6.029 -4.687 1.331 1.00 98.94 182 ASN A N 1
ATOM 1407 C CA . ASN A 1 182 ? -5.707 -4.587 2.747 1.00 98.94 182 ASN A CA 1
ATOM 1408 C C . ASN A 1 182 ? -6.834 -3.867 3.492 1.00 98.94 182 ASN A C 1
ATOM 1410 O O . ASN A 1 182 ? -7.117 -2.705 3.213 1.00 98.94 182 ASN A O 1
ATOM 1414 N N . TYR A 1 183 ? -7.474 -4.543 4.439 1.00 98.88 183 TYR A N 1
ATOM 1415 C CA . TYR A 1 183 ? -8.521 -3.938 5.267 1.00 98.88 183 TYR A CA 1
ATOM 1416 C C . TYR A 1 183 ? -8.018 -3.494 6.654 1.00 98.88 183 TYR A C 1
ATOM 1418 O O . TYR A 1 183 ? -8.811 -3.056 7.484 1.00 98.88 183 TYR A O 1
ATOM 1426 N N . GLY A 1 184 ? -6.702 -3.576 6.894 1.00 98.69 184 GLY A N 1
ATOM 1427 C CA . GLY A 1 184 ? -6.023 -2.975 8.041 1.00 98.69 184 GLY A CA 1
ATOM 1428 C C . GLY A 1 184 ? -6.216 -3.748 9.345 1.00 98.69 184 GLY A C 1
ATOM 1429 O O . GLY A 1 184 ? -5.601 -4.801 9.516 1.00 98.69 184 GLY A O 1
ATOM 1430 N N . THR A 1 185 ? -7.077 -3.247 10.234 1.00 98.75 185 THR A N 1
ATOM 1431 C CA . THR A 1 185 ? -7.413 -3.772 11.580 1.00 98.75 185 THR A CA 1
ATOM 1432 C C . THR A 1 185 ? -6.352 -3.609 12.666 1.00 98.75 185 THR A C 1
ATOM 1434 O O . THR A 1 185 ? -6.491 -4.188 13.741 1.00 98.75 185 THR A O 1
ATOM 1437 N N . ASP A 1 186 ? -5.302 -2.840 12.427 1.00 98.69 186 ASP A N 1
ATOM 1438 C CA . ASP A 1 186 ? -4.285 -2.526 13.426 1.00 98.69 186 ASP A CA 1
ATOM 1439 C C . ASP A 1 186 ? -4.786 -1.552 14.504 1.00 98.69 186 ASP A C 1
ATOM 1441 O O . ASP A 1 186 ? -5.779 -0.843 14.338 1.00 98.69 186 ASP A O 1
ATOM 1445 N N . GLU A 1 187 ? -4.092 -1.584 15.645 1.00 98.56 187 GLU A N 1
ATOM 1446 C CA . GLU A 1 187 ? -4.147 -0.573 16.709 1.00 98.56 187 GLU A CA 1
ATOM 1447 C C . GLU A 1 187 ? -5.545 -0.120 17.169 1.00 98.56 187 GLU A C 1
ATOM 1449 O O . GLU A 1 187 ? -5.776 1.062 17.434 1.00 98.56 187 GLU A O 1
ATOM 1454 N N . TYR A 1 188 ? -6.478 -1.068 17.330 1.00 98.81 188 TYR A N 1
ATOM 1455 C CA . TYR A 1 188 ? -7.839 -0.788 17.799 1.00 98.81 188 TYR A CA 1
ATOM 1456 C C . TYR A 1 188 ? -7.846 0.154 19.013 1.00 98.81 188 TYR A C 1
ATOM 1458 O O . TYR A 1 188 ? -7.254 -0.165 20.041 1.00 98.81 188 TYR A O 1
ATOM 1466 N N . ALA A 1 189 ? -8.528 1.297 18.910 1.00 98.50 189 ALA A N 1
ATOM 1467 C CA . ALA A 1 189 ? -8.720 2.296 19.967 1.00 98.50 189 ALA A CA 1
ATOM 1468 C C . ALA A 1 189 ? -7.440 2.697 20.723 1.00 98.50 189 ALA A C 1
ATOM 1470 O O . ALA A 1 189 ? -7.485 2.946 21.933 1.00 98.50 189 ALA A O 1
ATOM 1471 N N . ASN A 1 190 ? -6.289 2.738 20.045 1.00 98.00 190 ASN A N 1
ATOM 1472 C CA . ASN A 1 190 ? -5.003 3.096 20.650 1.00 98.00 190 ASN A CA 1
ATOM 1473 C C . ASN A 1 190 ? -5.030 4.460 21.374 1.00 98.00 190 ASN A C 1
ATOM 1475 O O . ASN A 1 190 ? -4.463 4.593 22.460 1.00 98.00 190 ASN A O 1
ATOM 1479 N N . ASP A 1 191 ? -5.752 5.437 20.834 1.00 98.50 191 ASP A N 1
ATOM 1480 C CA . ASP A 1 191 ? -5.921 6.789 21.368 1.00 98.50 191 ASP A CA 1
ATOM 1481 C C . ASP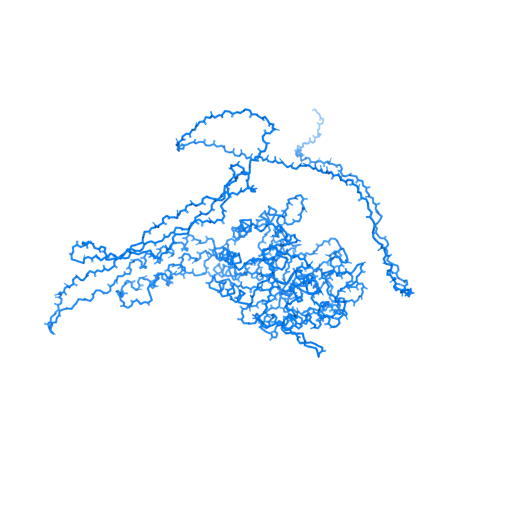 A 1 191 ? -6.777 6.848 22.646 1.00 98.50 191 ASP A C 1
ATOM 1483 O O . ASP A 1 191 ? -6.529 7.677 23.523 1.00 98.50 191 ASP A O 1
ATOM 1487 N N . ALA A 1 192 ? -7.753 5.947 22.771 1.00 98.38 192 ALA A N 1
ATOM 1488 C CA . ALA A 1 192 ? -8.707 5.890 23.881 1.00 98.38 192 ALA A CA 1
ATOM 1489 C C . ALA A 1 192 ? -8.353 4.865 24.970 1.00 98.38 192 ALA A C 1
ATOM 1491 O O . ALA A 1 192 ? -9.105 4.703 25.933 1.00 98.38 192 ALA A O 1
ATOM 1492 N N . THR A 1 193 ? -7.239 4.148 24.804 1.00 97.81 193 THR A N 1
ATOM 1493 C CA . THR A 1 193 ? -6.821 3.049 25.696 1.00 97.81 193 THR A CA 1
ATOM 1494 C C . THR A 1 193 ? -5.324 3.052 25.995 1.00 97.81 193 THR A C 1
ATOM 1496 O O . THR A 1 193 ? -4.793 2.060 26.490 1.00 97.81 193 THR A O 1
ATOM 1499 N N . ASN A 1 194 ? -4.611 4.133 25.651 1.00 95.94 194 ASN A N 1
ATOM 1500 C CA . ASN A 1 194 ? -3.154 4.221 25.794 1.00 95.94 194 ASN A CA 1
ATOM 1501 C C . ASN A 1 194 ? -2.425 3.040 25.109 1.00 95.94 194 ASN A C 1
ATOM 1503 O O . ASN A 1 194 ? -1.536 2.410 25.683 1.00 95.94 194 ASN A O 1
ATOM 1507 N N . ALA A 1 195 ? -2.843 2.730 23.878 1.00 96.12 195 ALA A N 1
ATOM 1508 C CA . ALA A 1 195 ? -2.377 1.604 23.070 1.00 96.12 195 ALA A CA 1
ATOM 1509 C C . ALA A 1 195 ? -2.579 0.222 23.726 1.00 96.12 195 ALA A C 1
ATOM 1511 O O . ALA A 1 195 ? -1.716 -0.651 23.642 1.00 96.12 195 ALA A O 1
ATOM 1512 N N . GLN A 1 196 ? -3.728 0.006 24.375 1.00 97.62 196 GLN A N 1
ATOM 1513 C CA . GLN A 1 196 ? -4.092 -1.270 25.011 1.00 97.62 196 GLN A CA 1
ATOM 1514 C C . GLN A 1 196 ? -5.422 -1.841 24.493 1.00 97.62 196 GLN A C 1
ATOM 1516 O O . GLN A 1 196 ? -6.027 -2.692 25.146 1.00 97.62 196 GLN A O 1
ATOM 1521 N N . GLY A 1 197 ? -5.900 -1.415 23.323 1.00 98.19 197 GLY A N 1
ATOM 1522 C CA . GLY A 1 197 ? -7.263 -1.723 22.888 1.00 98.19 197 GLY A CA 1
ATOM 1523 C C . GLY A 1 197 ? -7.591 -3.207 22.757 1.00 98.19 197 GLY A C 1
ATOM 1524 O O . GLY A 1 197 ? -8.702 -3.600 23.092 1.00 98.19 197 GLY A O 1
ATOM 1525 N N . TRP A 1 198 ? -6.637 -4.070 22.395 1.00 98.38 198 TRP A N 1
ATOM 1526 C CA . TRP A 1 198 ? -6.863 -5.525 22.389 1.00 98.38 198 TRP A CA 1
ATOM 1527 C C . TRP A 1 198 ? -7.136 -6.094 23.782 1.00 98.38 198 TRP A C 1
ATOM 1529 O O . TRP A 1 198 ? -8.002 -6.957 23.945 1.00 98.38 198 TRP A O 1
ATOM 1539 N N . TYR A 1 199 ? -6.438 -5.581 24.800 1.00 98.00 199 TYR A N 1
ATOM 1540 C CA . TYR A 1 199 ? -6.719 -5.920 26.191 1.00 98.00 199 TYR A CA 1
ATOM 1541 C C . TYR A 1 199 ? -8.117 -5.434 26.588 1.00 98.00 199 TYR A C 1
ATOM 1543 O O . TYR A 1 199 ? -8.883 -6.211 27.156 1.00 98.00 199 TYR A O 1
ATOM 1551 N N . TYR A 1 200 ? -8.486 -4.201 26.226 1.00 98.38 200 TYR A N 1
ATOM 1552 C CA . TYR A 1 200 ? -9.821 -3.650 26.488 1.00 98.38 200 TYR A CA 1
ATOM 1553 C C . TYR A 1 200 ? -10.921 -4.463 25.797 1.00 98.38 200 TYR A C 1
ATOM 1555 O O . TYR A 1 200 ? -11.918 -4.807 26.429 1.00 98.38 200 TYR A O 1
ATOM 1563 N N . LEU A 1 201 ? -10.725 -4.866 24.540 1.00 98.56 201 LEU A N 1
ATOM 1564 C CA . LEU A 1 201 ? -11.656 -5.738 23.829 1.00 98.56 201 LEU A CA 1
ATOM 1565 C C . LEU A 1 201 ? -11.851 -7.076 24.549 1.00 98.56 201 LEU A C 1
ATOM 1567 O O . LEU A 1 201 ? -12.979 -7.562 24.612 1.00 98.56 201 LEU A O 1
ATOM 1571 N N . LYS A 1 202 ? -10.800 -7.677 25.121 1.00 97.56 202 LYS A N 1
ATOM 1572 C CA . LYS A 1 202 ? -10.959 -8.885 25.950 1.00 97.56 202 LYS A CA 1
ATOM 1573 C C . LYS A 1 202 ? -11.650 -8.578 27.280 1.00 97.56 202 LYS A C 1
ATOM 1575 O O . LYS A 1 202 ? -12.557 -9.311 27.663 1.00 97.56 202 LYS A O 1
ATOM 1580 N N . TYR A 1 203 ? -11.271 -7.493 27.953 1.00 97.69 203 TYR A N 1
ATOM 1581 C CA . TYR A 1 203 ? -11.839 -7.082 29.240 1.00 97.69 203 TYR A CA 1
ATOM 1582 C C . TYR A 1 203 ? -13.355 -6.839 29.161 1.00 97.69 203 TYR A C 1
ATOM 1584 O O . TYR A 1 203 ? -14.102 -7.324 30.007 1.00 97.69 203 TYR A O 1
ATOM 1592 N N . TYR A 1 204 ? -13.814 -6.157 28.109 1.00 98.19 204 TYR A N 1
ATOM 1593 C CA . TYR A 1 204 ? -15.230 -5.876 27.852 1.00 98.19 204 TYR A CA 1
ATOM 1594 C C . TYR A 1 204 ? -15.947 -6.976 27.050 1.00 98.19 204 TYR A C 1
ATOM 1596 O O . TYR A 1 204 ? -17.106 -6.808 26.684 1.00 98.19 204 TYR A O 1
ATOM 1604 N N . ASN A 1 205 ? -15.292 -8.112 26.781 1.00 98.00 205 ASN A N 1
ATOM 1605 C CA . ASN A 1 205 ? -15.850 -9.230 26.009 1.00 98.00 205 ASN A CA 1
ATOM 1606 C C . ASN A 1 205 ? -16.322 -8.847 24.582 1.00 98.00 205 ASN A C 1
ATOM 1608 O O . ASN A 1 205 ? -17.283 -9.398 24.047 1.00 98.00 205 ASN A O 1
ATOM 1612 N N . LEU A 1 206 ? -15.623 -7.904 23.949 1.00 98.62 206 LEU A N 1
ATOM 1613 C CA . LEU A 1 206 ? -15.860 -7.419 22.585 1.00 98.62 206 LEU A CA 1
ATOM 1614 C C . LEU A 1 206 ? -14.895 -8.025 21.551 1.00 98.62 206 LEU A C 1
ATOM 1616 O O . LEU A 1 206 ? -15.104 -7.869 20.350 1.00 98.62 206 LEU A O 1
ATOM 1620 N N . TYR A 1 207 ? -13.863 -8.758 21.980 1.00 98.75 207 TYR A N 1
ATOM 1621 C CA . TYR A 1 207 ? -12.877 -9.361 21.072 1.00 98.75 207 TYR A CA 1
ATOM 1622 C C . TYR A 1 207 ? -13.501 -10.353 20.069 1.00 98.75 207 TYR A C 1
ATOM 1624 O O . TYR A 1 207 ? -13.106 -10.393 18.905 1.00 98.75 207 TYR A O 1
ATOM 1632 N N . GLY A 1 208 ? -14.550 -11.080 20.474 1.00 98.75 208 GLY A N 1
ATOM 1633 C CA . GLY A 1 208 ? -15.343 -11.906 19.556 1.00 98.75 208 GLY A CA 1
ATOM 1634 C C . GLY A 1 208 ? -16.041 -11.090 18.458 1.00 98.75 208 GLY A C 1
ATOM 1635 O O . GLY A 1 208 ? -16.021 -11.489 17.296 1.00 98.75 208 GLY A O 1
ATOM 1636 N N . LYS A 1 209 ? -16.581 -9.906 18.793 1.00 98.69 209 LYS A N 1
ATOM 1637 C CA . LYS A 1 209 ? -17.196 -8.991 17.812 1.00 98.69 209 LYS A CA 1
ATOM 1638 C C . LYS A 1 209 ? -16.164 -8.419 16.843 1.00 98.69 209 LYS A C 1
ATOM 1640 O O . LYS A 1 209 ? -16.461 -8.246 15.663 1.00 98.69 209 LYS A O 1
ATOM 1645 N N . PHE A 1 210 ? -14.946 -8.158 17.321 1.00 98.88 210 PHE A N 1
ATOM 1646 C CA . PHE A 1 210 ? -13.835 -7.765 16.455 1.00 98.88 210 PHE A CA 1
ATOM 1647 C C . PHE A 1 210 ? -13.513 -8.866 15.436 1.00 98.88 210 PHE A C 1
ATOM 1649 O O . PHE A 1 210 ? -13.417 -8.582 14.243 1.00 98.88 210 PHE A O 1
ATOM 1656 N N . ALA A 1 211 ? -13.404 -10.122 15.875 1.00 98.88 211 ALA A N 1
ATOM 1657 C CA . ALA A 1 211 ? -13.143 -11.230 14.962 1.00 98.88 211 ALA A CA 1
ATOM 1658 C C . ALA A 1 211 ? -14.282 -11.443 13.958 1.00 98.88 211 ALA A C 1
ATOM 1660 O O . ALA A 1 211 ? -14.018 -11.653 12.778 1.00 98.88 211 ALA A O 1
ATOM 1661 N N . GLU A 1 212 ? -15.544 -11.320 14.379 1.00 98.88 212 GLU A N 1
ATOM 1662 C CA . GLU A 1 212 ? -16.692 -11.348 13.464 1.00 98.88 212 GLU A CA 1
ATOM 1663 C C . GLU A 1 212 ? -16.598 -10.238 12.406 1.00 98.88 212 GLU A C 1
ATOM 1665 O O . GLU A 1 212 ? -16.788 -10.485 11.211 1.00 98.88 212 GLU A O 1
ATOM 1670 N N . TYR A 1 213 ? -16.249 -9.018 12.825 1.00 98.94 213 TYR A N 1
ATOM 1671 C CA . TYR A 1 213 ? -16.028 -7.895 11.921 1.00 98.94 213 TYR A CA 1
ATOM 1672 C C . TYR A 1 213 ? -14.900 -8.191 10.919 1.00 98.94 213 TYR A C 1
ATOM 1674 O O . TYR A 1 213 ? -15.139 -8.144 9.710 1.00 98.94 213 TYR A O 1
ATOM 1682 N N . ALA A 1 214 ? -13.716 -8.582 11.395 1.00 98.94 214 ALA A N 1
ATOM 1683 C CA . ALA A 1 214 ? -12.562 -8.898 10.554 1.00 98.94 214 ALA A CA 1
ATOM 1684 C C . ALA A 1 214 ? -12.846 -10.054 9.576 1.00 98.94 214 ALA A C 1
ATOM 1686 O O . ALA A 1 214 ? -12.556 -9.942 8.384 1.00 98.94 214 ALA A O 1
ATOM 1687 N N . ASN A 1 215 ? -13.480 -11.131 10.048 1.00 98.94 215 ASN A N 1
ATOM 1688 C CA . ASN A 1 215 ? -13.855 -12.277 9.217 1.00 98.94 215 ASN A CA 1
ATOM 1689 C C . ASN A 1 215 ? -14.879 -11.884 8.146 1.00 98.94 215 ASN A C 1
ATOM 1691 O O . ASN A 1 215 ? -14.794 -12.358 7.015 1.00 98.94 215 ASN A O 1
ATOM 1695 N N . SER A 1 216 ? -15.816 -10.983 8.462 1.00 98.88 216 SER A N 1
ATOM 1696 C CA . SER A 1 216 ? -16.773 -10.492 7.467 1.00 98.88 216 SER A CA 1
ATOM 1697 C C . SER A 1 216 ? -16.102 -9.672 6.360 1.00 98.88 216 SER A C 1
ATOM 1699 O O . SER A 1 216 ? -16.427 -9.869 5.193 1.00 98.88 216 SER A O 1
ATOM 1701 N N . LEU A 1 217 ? -15.109 -8.832 6.683 1.00 98.94 217 LEU A N 1
ATOM 1702 C CA . LEU A 1 217 ? -14.332 -8.111 5.666 1.00 98.94 217 LEU A CA 1
ATOM 1703 C C . LEU A 1 217 ? -13.486 -9.066 4.815 1.00 98.94 217 LEU A C 1
ATOM 1705 O O . LEU A 1 217 ? -13.404 -8.905 3.596 1.00 98.94 217 LEU A O 1
ATOM 1709 N N . ALA A 1 218 ? -12.908 -10.101 5.431 1.00 98.94 218 ALA A N 1
ATOM 1710 C CA . ALA A 1 218 ? -12.183 -11.137 4.706 1.00 98.94 218 ALA A CA 1
ATOM 1711 C C . ALA A 1 218 ? -13.092 -11.898 3.723 1.00 98.94 218 ALA A C 1
ATOM 1713 O O . ALA A 1 218 ? -12.706 -12.117 2.572 1.00 98.94 218 ALA A O 1
ATOM 1714 N N . ALA A 1 219 ? -14.308 -12.261 4.143 1.00 98.94 219 ALA A N 1
ATOM 1715 C CA . ALA A 1 219 ? -15.306 -12.892 3.281 1.00 98.94 219 ALA A CA 1
ATOM 1716 C C . ALA A 1 219 ? -15.713 -11.974 2.116 1.00 98.94 219 ALA A C 1
ATOM 1718 O O . ALA A 1 219 ? -15.643 -12.395 0.962 1.00 98.94 219 ALA A O 1
ATOM 1719 N N . MET A 1 220 ? -16.017 -10.702 2.398 1.00 98.88 220 MET A N 1
ATOM 1720 C CA . MET A 1 220 ? -16.375 -9.704 1.381 1.00 98.88 220 MET A CA 1
ATOM 1721 C C . MET A 1 220 ? -15.294 -9.529 0.307 1.00 98.88 220 MET A C 1
ATOM 1723 O O . MET A 1 220 ? -15.629 -9.395 -0.874 1.00 98.88 220 MET A O 1
ATOM 1727 N N . ALA A 1 221 ? -14.013 -9.549 0.695 1.00 98.88 221 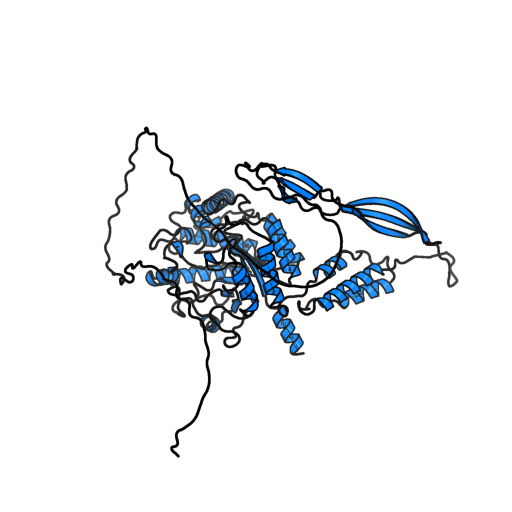ALA A N 1
ATOM 1728 C CA . ALA A 1 221 ? -12.894 -9.495 -0.245 1.00 98.88 221 ALA A CA 1
ATOM 1729 C C . ALA A 1 221 ? -12.850 -10.748 -1.136 1.00 98.88 221 ALA A C 1
ATOM 1731 O O . ALA A 1 221 ? -12.769 -10.638 -2.362 1.00 98.88 221 ALA A O 1
ATOM 1732 N N . LYS A 1 222 ? -12.964 -11.940 -0.534 1.00 98.81 222 LYS A N 1
ATOM 1733 C CA . LYS A 1 222 ? -12.920 -13.222 -1.259 1.00 98.81 222 LYS A CA 1
ATOM 1734 C C . LYS A 1 222 ? -14.066 -13.379 -2.250 1.00 98.81 222 LYS A C 1
ATOM 1736 O O . LYS A 1 222 ? -13.832 -13.823 -3.372 1.00 98.81 222 LYS A O 1
ATOM 1741 N N . GLU A 1 223 ? -15.276 -12.973 -1.873 1.00 98.69 223 GLU A N 1
ATOM 1742 C CA . GLU A 1 223 ? -16.457 -12.975 -2.750 1.00 98.69 223 GLU A CA 1
ATOM 1743 C C . GLU A 1 223 ? -16.247 -12.143 -4.024 1.00 98.69 223 GLU A C 1
ATOM 1745 O O . GLU A 1 223 ? -16.807 -12.455 -5.072 1.00 98.69 223 GLU A O 1
ATOM 1750 N N . ARG A 1 224 ? -15.385 -11.122 -3.954 1.00 98.69 224 ARG A N 1
ATOM 1751 C CA . ARG A 1 224 ? -15.019 -10.235 -5.069 1.00 98.69 224 ARG A CA 1
ATOM 1752 C C . ARG A 1 224 ? -13.739 -10.661 -5.793 1.00 98.69 224 ARG A C 1
ATOM 1754 O O . ARG A 1 224 ? -13.232 -9.930 -6.642 1.00 98.69 224 ARG A O 1
ATOM 1761 N N . GLY A 1 225 ? -13.196 -11.834 -5.464 1.00 98.69 225 GLY A N 1
ATOM 1762 C CA . GLY A 1 225 ? -11.960 -12.356 -6.052 1.00 98.69 225 GLY A CA 1
ATOM 1763 C C . GLY A 1 225 ? -10.689 -11.632 -5.595 1.00 98.69 225 GLY A C 1
ATOM 1764 O O . GLY A 1 225 ? -9.646 -11.781 -6.231 1.00 98.69 225 GLY A O 1
ATOM 1765 N N . LEU A 1 226 ? -10.755 -10.862 -4.506 1.00 98.88 226 LEU A N 1
ATOM 1766 C CA . LEU A 1 226 ? -9.605 -10.202 -3.894 1.00 98.88 226 LEU A CA 1
ATOM 1767 C C . LEU A 1 226 ? -9.035 -11.086 -2.782 1.00 98.88 226 LEU A C 1
ATOM 1769 O O . LEU A 1 226 ? -9.770 -11.673 -1.987 1.00 98.88 226 LEU A O 1
ATOM 1773 N N . LYS A 1 227 ? -7.707 -11.163 -2.686 1.00 98.81 227 LYS A N 1
ATOM 1774 C CA . LYS A 1 227 ? -7.037 -11.784 -1.541 1.00 98.81 227 LYS A CA 1
ATOM 1775 C C . LYS A 1 227 ? -7.118 -10.824 -0.343 1.00 98.81 227 LYS A C 1
ATOM 1777 O O . LYS A 1 227 ? -6.530 -9.743 -0.427 1.00 98.81 227 LYS A O 1
ATOM 1782 N N . PRO A 1 228 ? -7.797 -11.186 0.761 1.00 98.94 228 PRO A N 1
ATOM 1783 C CA . PRO A 1 228 ? -7.799 -10.360 1.962 1.00 98.94 228 PRO A CA 1
ATOM 1784 C C . PRO A 1 228 ? -6.398 -10.260 2.570 1.00 98.94 228 PRO A C 1
ATOM 1786 O O . PRO A 1 228 ? -5.702 -11.271 2.696 1.00 98.94 228 PRO A O 1
ATOM 1789 N N . MET A 1 229 ? -6.006 -9.053 2.968 1.00 98.94 229 MET A N 1
ATOM 1790 C CA . MET A 1 229 ? -4.813 -8.778 3.768 1.00 98.94 229 MET A CA 1
ATOM 1791 C C . MET A 1 229 ? -5.182 -7.909 4.974 1.00 98.94 229 MET A C 1
ATOM 1793 O O . MET A 1 229 ? -6.067 -7.064 4.869 1.00 98.94 229 MET A O 1
ATOM 1797 N N . ALA A 1 230 ? -4.511 -8.124 6.101 1.00 98.94 230 ALA A N 1
ATOM 1798 C CA . ALA A 1 230 ? -4.657 -7.322 7.315 1.00 98.94 230 ALA A CA 1
ATOM 1799 C C . ALA A 1 230 ? -3.338 -7.281 8.091 1.00 98.94 230 ALA A C 1
ATOM 1801 O O . ALA A 1 230 ? -2.470 -8.138 7.890 1.00 98.94 230 ALA A O 1
ATOM 1802 N N . PHE A 1 231 ? -3.184 -6.304 8.980 1.00 98.94 231 PHE A N 1
ATOM 1803 C CA . PHE A 1 231 ? -2.084 -6.276 9.941 1.00 98.94 231 PHE A CA 1
ATOM 1804 C C . PHE A 1 231 ? -2.271 -7.337 11.035 1.00 98.94 231 PHE A C 1
ATOM 1806 O O . PHE A 1 231 ? -3.369 -7.848 11.255 1.00 98.94 231 PHE A O 1
ATOM 1813 N N . ASN A 1 232 ? -1.178 -7.732 11.692 1.00 98.88 232 ASN A N 1
ATOM 1814 C CA . ASN A 1 232 ? -1.172 -8.906 12.569 1.00 98.88 232 ASN A CA 1
ATOM 1815 C C . ASN A 1 232 ? -1.805 -8.691 13.952 1.00 98.88 232 ASN A C 1
ATOM 1817 O O . ASN A 1 232 ? -2.074 -9.672 14.640 1.00 98.88 232 ASN A O 1
ATOM 1821 N N . ASP A 1 233 ? -2.006 -7.445 14.371 1.00 98.50 233 ASP A N 1
ATOM 1822 C CA . ASP A 1 233 ? -2.283 -7.048 15.752 1.00 98.50 233 ASP A CA 1
ATOM 1823 C C . ASP A 1 233 ? -3.470 -7.778 16.379 1.00 98.50 233 ASP A C 1
ATOM 1825 O O . ASP A 1 233 ? -3.349 -8.424 17.422 1.00 98.50 233 ASP A O 1
ATOM 1829 N N . GLY A 1 234 ? -4.623 -7.691 15.719 1.00 98.12 234 GLY A N 1
ATOM 1830 C CA . GLY A 1 234 ? -5.866 -8.235 16.240 1.00 98.12 234 GLY A CA 1
ATOM 1831 C C . GLY A 1 234 ? -5.977 -9.751 16.124 1.00 98.12 234 GLY A C 1
ATOM 1832 O O . GLY A 1 234 ? -6.874 -10.329 16.734 1.00 98.12 234 GLY A O 1
ATOM 1833 N N . PHE A 1 235 ? -5.100 -10.422 15.376 1.00 98.81 235 PHE A N 1
ATOM 1834 C CA . PHE A 1 235 ? -5.200 -11.856 15.111 1.00 98.81 235 PHE A CA 1
ATOM 1835 C C . PHE A 1 235 ? -4.584 -12.663 16.253 1.00 98.81 235 PHE A C 1
ATOM 1837 O O . PHE A 1 235 ? -3.380 -12.601 16.486 1.00 98.81 235 PHE A O 1
ATOM 1844 N N . TYR A 1 236 ? -5.408 -13.474 16.928 1.00 98.69 236 TYR A N 1
ATOM 1845 C CA . TYR A 1 236 ? -4.983 -14.385 18.002 1.00 98.69 236 TYR A CA 1
ATOM 1846 C C . TYR A 1 236 ? -4.190 -13.709 19.142 1.00 98.69 236 TYR A C 1
ATOM 1848 O O . TYR A 1 236 ? -3.220 -14.267 19.657 1.00 98.69 236 TYR A O 1
ATOM 1856 N N . TYR A 1 237 ? -4.601 -12.503 19.549 1.00 98.38 237 TYR A N 1
ATOM 1857 C CA . TYR A 1 237 ? -3.946 -11.702 20.590 1.00 98.38 237 TYR A CA 1
ATOM 1858 C C . TYR A 1 237 ? -3.606 -12.535 21.843 1.00 98.38 237 TYR A C 1
ATOM 1860 O O . TYR A 1 237 ? -4.465 -13.252 22.375 1.00 98.38 237 TYR A O 1
ATOM 1868 N N . GLU A 1 238 ? -2.363 -12.403 22.323 1.00 97.94 238 GLU A N 1
ATOM 1869 C CA . GLU A 1 238 ? -1.719 -13.217 23.371 1.00 97.94 238 GLU A CA 1
ATOM 1870 C C . GLU A 1 238 ? -1.488 -14.703 23.045 1.00 97.94 238 GLU A C 1
ATOM 1872 O O . GLU A 1 238 ? -1.402 -15.515 23.966 1.00 97.94 238 GLU A O 1
ATOM 1877 N N . ASP A 1 239 ? -1.369 -15.079 21.768 1.00 98.38 239 ASP A N 1
ATOM 1878 C CA . ASP A 1 239 ? -1.232 -16.485 21.346 1.00 98.38 239 ASP A CA 1
ATOM 1879 C C . ASP A 1 239 ? -2.409 -17.355 21.863 1.00 98.38 239 ASP A C 1
ATOM 1881 O O . ASP A 1 239 ? -2.242 -18.523 22.230 1.00 98.38 239 ASP A O 1
ATOM 1885 N N . LYS A 1 240 ? -3.619 -16.774 21.923 1.00 97.50 240 LYS A N 1
ATOM 1886 C CA . LYS A 1 240 ? -4.852 -17.433 22.395 1.00 97.50 240 LYS A CA 1
ATOM 1887 C C . LYS A 1 240 ? -5.858 -17.603 21.265 1.00 97.50 240 LYS A C 1
ATOM 1889 O O . LYS A 1 240 ? -6.099 -16.664 20.512 1.00 97.50 240 LYS A O 1
ATOM 1894 N N . ASP A 1 241 ? -6.467 -18.783 21.200 1.00 96.25 241 ASP A N 1
ATOM 1895 C CA . ASP A 1 241 ? -7.420 -19.241 20.181 1.00 96.25 241 ASP A CA 1
ATOM 1896 C C . ASP A 1 241 ? -8.836 -19.471 20.722 1.00 96.25 241 ASP A C 1
ATOM 1898 O O . ASP A 1 241 ? -9.601 -20.269 20.187 1.00 96.25 241 ASP A O 1
ATOM 1902 N N . ASP A 1 242 ? -9.214 -18.727 21.761 1.00 94.19 242 ASP A N 1
ATOM 1903 C CA . ASP A 1 242 ? -10.595 -18.648 22.242 1.00 94.19 242 ASP A CA 1
ATOM 1904 C C . ASP A 1 242 ? -11.551 -18.023 21.206 1.00 94.19 242 ASP A C 1
ATOM 1906 O O . ASP A 1 242 ? -12.764 -18.229 21.272 1.00 94.19 242 ASP A O 1
ATOM 1910 N N . VAL A 1 243 ? -11.001 -17.300 20.226 1.00 96.94 243 VAL A N 1
ATOM 1911 C CA . VAL A 1 243 ? -11.716 -16.685 19.107 1.00 96.94 243 VAL A CA 1
ATOM 1912 C C . VAL A 1 243 ? -11.012 -17.030 17.791 1.00 96.94 243 VAL A C 1
ATOM 1914 O O . VAL A 1 243 ? -9.791 -16.926 17.677 1.00 96.94 243 VAL A O 1
ATOM 1917 N N . GLU A 1 244 ? -11.790 -17.432 16.783 1.00 98.19 244 GLU A N 1
ATOM 1918 C CA . GLU A 1 244 ? -11.281 -17.889 15.488 1.00 98.19 244 GLU A CA 1
ATOM 1919 C C . GLU A 1 244 ? -11.298 -16.795 14.412 1.00 98.19 244 GLU A C 1
ATOM 1921 O O . GLU A 1 244 ? -12.226 -15.990 14.307 1.00 98.19 244 GLU A O 1
ATOM 1926 N N . PHE A 1 245 ? -10.280 -16.831 13.553 1.00 98.81 245 PHE A N 1
ATOM 1927 C CA . PHE A 1 245 ? -10.093 -15.904 12.437 1.00 98.81 245 PHE A CA 1
ATOM 1928 C C . PHE A 1 245 ? -10.007 -16.640 11.093 1.00 98.81 245 PHE A C 1
ATOM 1930 O O . PHE A 1 245 ? -9.595 -17.804 11.031 1.00 98.81 245 PHE A O 1
ATOM 1937 N N . ASP A 1 246 ? -10.384 -15.966 10.011 1.00 98.69 246 ASP A N 1
ATOM 1938 C CA . ASP A 1 246 ? -10.345 -16.502 8.653 1.00 98.69 246 ASP A CA 1
ATOM 1939 C C . ASP A 1 246 ? -8.901 -16.786 8.201 1.00 98.69 246 ASP A C 1
ATOM 1941 O O . ASP A 1 246 ? -8.061 -15.892 8.135 1.00 98.69 246 ASP A O 1
ATOM 1945 N N . LYS A 1 247 ? -8.606 -18.049 7.871 1.00 98.31 247 LYS A N 1
ATOM 1946 C CA . LYS A 1 247 ? -7.244 -18.516 7.553 1.00 98.31 247 LYS A CA 1
ATOM 1947 C C . LYS A 1 247 ? -6.755 -18.102 6.166 1.00 98.31 247 LYS A C 1
ATOM 1949 O O . LYS A 1 247 ? -5.572 -18.258 5.863 1.00 98.31 247 LYS A O 1
ATOM 1954 N N . ASP A 1 248 ? -7.636 -17.569 5.321 1.00 98.38 248 ASP A N 1
ATOM 1955 C CA . ASP A 1 248 ? -7.257 -17.072 4.003 1.00 98.38 248 ASP A CA 1
ATOM 1956 C C . ASP A 1 248 ? -6.690 -15.650 4.051 1.00 98.38 248 ASP A C 1
ATOM 1958 O O . ASP A 1 248 ? -6.242 -15.154 3.014 1.00 98.38 248 ASP A O 1
ATOM 1962 N N . VAL A 1 249 ? -6.676 -14.984 5.204 1.00 98.88 249 VAL A N 1
ATOM 1963 C CA . VAL A 1 249 ? -6.083 -13.649 5.332 1.00 98.88 249 VAL A CA 1
ATOM 1964 C C . VAL A 1 249 ? -4.562 -13.733 5.168 1.00 98.88 249 VAL A C 1
ATOM 1966 O O . VAL A 1 249 ? -3.884 -14.532 5.813 1.00 98.88 249 VAL A O 1
ATOM 1969 N N . LEU A 1 250 ? -4.000 -12.917 4.275 1.00 98.94 250 LEU A N 1
ATOM 1970 C CA . LEU A 1 250 ? -2.561 -12.663 4.226 1.00 98.94 250 LEU A CA 1
ATOM 1971 C C . LEU A 1 250 ? -2.199 -11.724 5.383 1.00 98.94 250 LEU A C 1
ATOM 1973 O O . LEU A 1 250 ? -2.735 -10.623 5.466 1.00 98.94 250 LEU A O 1
ATOM 1977 N N . ILE A 1 251 ? -1.291 -12.137 6.261 1.00 98.94 251 ILE A N 1
ATOM 1978 C CA . ILE A 1 251 ? -0.918 -11.329 7.424 1.00 98.94 251 ILE A CA 1
ATOM 1979 C C . ILE A 1 251 ? 0.256 -10.416 7.057 1.00 98.94 251 ILE A C 1
ATOM 1981 O O . ILE A 1 251 ? 1.361 -10.890 6.792 1.00 98.94 251 ILE A O 1
ATOM 1985 N N . SER A 1 252 ? 0.021 -9.105 7.055 1.00 98.94 252 SER A N 1
ATOM 1986 C CA . SER A 1 252 ? 1.060 -8.073 7.036 1.00 98.94 252 SER A CA 1
ATOM 1987 C C . SER A 1 252 ? 1.661 -7.985 8.438 1.00 98.94 252 SER A C 1
ATOM 1989 O O . SER A 1 252 ? 1.116 -7.326 9.324 1.00 98.94 252 SER A O 1
ATOM 1991 N N . TYR A 1 253 ? 2.739 -8.732 8.677 1.00 98.94 253 TYR A N 1
ATOM 1992 C CA . TYR A 1 253 ? 3.308 -8.868 10.015 1.00 98.94 253 TYR A CA 1
ATOM 1993 C C . TYR A 1 253 ? 4.388 -7.814 10.240 1.00 98.94 253 TYR A C 1
ATOM 1995 O O . TYR A 1 253 ? 5.445 -7.875 9.607 1.00 98.94 253 TYR A O 1
ATOM 2003 N N . TRP A 1 254 ? 4.148 -6.883 11.162 1.00 98.75 254 TRP A N 1
ATOM 2004 C CA . TRP A 1 254 ? 5.054 -5.757 11.401 1.00 98.75 254 TRP A CA 1
ATOM 2005 C C . TRP A 1 254 ? 5.711 -5.758 12.779 1.00 98.75 254 TRP A C 1
ATOM 2007 O O . TRP A 1 254 ? 6.847 -5.300 12.912 1.00 98.75 254 TRP A O 1
ATOM 2017 N N . SER A 1 255 ? 5.040 -6.302 13.798 1.00 98.38 255 SER A N 1
ATOM 2018 C CA . SER A 1 255 ? 5.516 -6.276 15.181 1.00 98.38 255 SER A CA 1
ATOM 2019 C C . SER A 1 255 ? 4.900 -7.396 16.018 1.00 98.38 255 SER A C 1
ATOM 2021 O O . SER A 1 255 ? 3.814 -7.882 15.730 1.00 98.38 255 SER A O 1
ATOM 2023 N N . LYS A 1 256 ? 5.580 -7.800 17.097 1.00 98.12 256 LYS A N 1
ATOM 2024 C CA . LYS A 1 256 ? 4.972 -8.598 18.185 1.00 98.12 256 LYS A CA 1
ATOM 2025 C C . LYS A 1 256 ? 4.463 -7.701 19.331 1.00 98.12 256 LYS A C 1
ATOM 2027 O O . LYS A 1 256 ? 4.090 -8.174 20.398 1.00 98.12 256 LYS A O 1
ATOM 2032 N N . GLY A 1 257 ? 4.468 -6.394 19.099 1.00 96.44 257 GLY A N 1
ATOM 2033 C CA . GLY A 1 257 ? 4.122 -5.371 20.065 1.00 96.44 257 GLY A CA 1
ATOM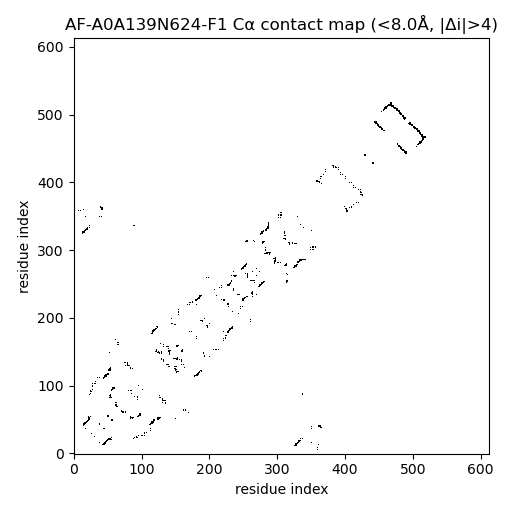 2034 C C . GLY A 1 257 ? 5.215 -5.128 21.103 1.00 96.44 257 GLY A C 1
ATOM 2035 O O . GLY A 1 257 ? 6.388 -5.453 20.910 1.00 96.44 257 GLY A O 1
ATOM 2036 N N . TRP A 1 258 ? 4.821 -4.493 22.197 1.00 93.81 258 TRP A N 1
ATOM 2037 C CA . TRP A 1 258 ? 5.680 -4.046 23.293 1.00 93.81 258 TRP A CA 1
ATOM 2038 C C . TRP A 1 258 ? 5.027 -4.399 24.629 1.00 93.81 258 TRP A C 1
ATOM 2040 O O . TRP A 1 258 ? 3.987 -5.051 24.677 1.00 93.81 258 TRP A O 1
ATOM 2050 N N . TRP A 1 259 ? 5.645 -3.998 25.739 1.00 89.69 259 TRP A N 1
ATOM 2051 C CA . TRP A 1 259 ? 5.100 -4.262 27.068 1.00 89.69 259 TRP A CA 1
ATOM 2052 C C . TRP A 1 259 ? 3.653 -3.753 27.194 1.00 89.69 259 TRP A C 1
ATOM 2054 O O . TRP A 1 259 ? 3.414 -2.552 27.092 1.00 89.69 259 TRP A O 1
ATOM 2064 N N . GLY A 1 260 ? 2.702 -4.665 27.425 1.00 83.19 260 GLY A N 1
ATOM 2065 C CA . GLY A 1 260 ? 1.268 -4.353 27.521 1.00 83.19 260 GLY A CA 1
ATOM 2066 C C . GLY A 1 260 ? 0.494 -4.445 26.199 1.00 83.19 260 GLY A C 1
ATOM 2067 O O . GLY A 1 260 ? -0.733 -4.389 26.213 1.00 83.19 260 GLY A O 1
ATOM 2068 N N . TYR A 1 261 ? 1.183 -4.664 25.079 1.00 94.38 261 TYR A N 1
ATOM 2069 C CA . TYR A 1 261 ? 0.612 -4.850 23.746 1.00 94.38 261 TYR A CA 1
ATOM 2070 C C . TYR A 1 261 ? 1.053 -6.216 23.197 1.00 94.38 261 TYR A C 1
ATOM 2072 O O . TYR A 1 261 ? 1.885 -6.326 22.305 1.00 94.38 261 TYR A O 1
ATOM 2080 N N . ASN A 1 262 ? 0.547 -7.283 23.821 1.00 96.12 262 ASN A N 1
ATOM 2081 C CA . ASN A 1 262 ? 1.035 -8.659 23.678 1.00 96.12 262 ASN A CA 1
ATOM 2082 C C . ASN A 1 262 ? 0.485 -9.364 22.419 1.00 96.12 262 ASN A C 1
ATOM 2084 O O . ASN A 1 262 ? -0.363 -10.255 22.510 1.00 96.12 262 ASN A O 1
ATOM 2088 N N . LEU A 1 263 ? 0.945 -8.959 21.237 1.00 98.56 263 LEU A N 1
ATOM 2089 C CA . LEU A 1 263 ? 0.468 -9.523 19.970 1.00 98.56 263 LEU A CA 1
ATOM 2090 C C . LEU A 1 263 ? 0.897 -10.989 19.793 1.00 98.56 263 LEU A C 1
ATOM 2092 O O . LEU A 1 263 ? 1.901 -11.434 20.362 1.00 98.56 263 LEU A O 1
ATOM 2096 N N . ALA A 1 264 ? 0.150 -11.730 18.969 1.00 98.69 264 ALA A N 1
ATOM 2097 C CA . ALA A 1 264 ? 0.502 -13.102 18.617 1.00 98.69 264 ALA A CA 1
ATOM 2098 C C . ALA A 1 264 ? 1.884 -13.162 17.962 1.00 98.69 264 ALA A C 1
ATOM 2100 O O . ALA A 1 264 ? 2.214 -12.320 17.132 1.00 98.69 264 ALA A O 1
ATOM 2101 N N . SER A 1 265 ? 2.685 -14.169 18.298 1.00 98.75 265 SER A N 1
ATOM 2102 C CA . SER A 1 265 ? 3.973 -14.410 17.645 1.00 98.75 265 SER A CA 1
ATOM 2103 C C . SER A 1 265 ? 3.799 -14.865 16.189 1.00 98.75 265 SER A C 1
ATOM 2105 O O . SER A 1 265 ? 2.815 -15.542 15.863 1.00 98.75 265 SER A O 1
ATOM 2107 N N . PRO A 1 266 ? 4.774 -14.601 15.296 1.00 98.75 266 PRO A N 1
ATOM 2108 C CA . PRO A 1 266 ? 4.675 -15.094 13.926 1.00 98.75 266 PRO A CA 1
ATOM 2109 C C . PRO A 1 266 ? 4.718 -16.629 13.882 1.00 98.75 266 PRO A C 1
ATOM 2111 O O . PRO A 1 266 ? 4.072 -17.231 13.032 1.00 98.75 266 PRO A O 1
ATOM 2114 N N . GLN A 1 267 ? 5.394 -17.289 14.831 1.00 98.75 267 GLN A N 1
ATOM 2115 C CA . GLN A 1 267 ? 5.365 -18.748 14.983 1.00 98.75 267 GLN A CA 1
ATOM 2116 C C . GLN A 1 267 ? 3.955 -19.259 15.298 1.00 98.75 267 GLN A C 1
ATOM 2118 O O . GLN A 1 267 ? 3.522 -20.255 14.716 1.00 98.75 267 GLN A O 1
ATOM 2123 N N . TYR A 1 268 ? 3.228 -18.585 16.194 1.00 98.75 268 TYR A N 1
ATOM 2124 C CA . TYR A 1 268 ? 1.863 -18.973 16.537 1.00 98.75 268 TYR A CA 1
ATOM 2125 C C . TYR A 1 268 ? 0.929 -18.809 15.339 1.00 98.75 268 TYR A C 1
ATOM 2127 O O . TYR A 1 268 ? 0.235 -19.756 14.971 1.00 98.75 268 TYR A O 1
ATOM 2135 N N . LEU A 1 269 ? 0.976 -17.664 14.653 1.00 98.81 269 LEU A N 1
ATOM 2136 C CA . LEU A 1 269 ? 0.180 -17.449 13.442 1.00 98.81 269 LEU A CA 1
ATOM 2137 C C . LEU A 1 269 ? 0.552 -18.444 12.324 1.00 98.81 269 LEU A C 1
ATOM 2139 O O . LEU A 1 269 ? -0.337 -18.993 11.670 1.00 98.81 269 LEU A O 1
ATOM 2143 N N . ALA A 1 270 ? 1.835 -18.777 12.153 1.00 98.62 270 ALA A N 1
ATOM 2144 C CA . ALA A 1 270 ? 2.263 -19.815 11.213 1.00 98.62 270 ALA A CA 1
ATOM 2145 C C . ALA A 1 270 ? 1.664 -21.183 11.574 1.00 98.62 270 ALA A C 1
ATOM 2147 O O . ALA A 1 270 ? 1.187 -21.900 10.696 1.00 98.62 270 ALA A O 1
ATOM 2148 N N . SER A 1 271 ? 1.622 -21.526 12.868 1.00 98.38 271 SER A N 1
ATOM 2149 C CA . SER A 1 271 ? 1.010 -22.772 13.351 1.00 98.38 271 SER A CA 1
ATOM 2150 C C . SER A 1 271 ? -0.500 -22.846 13.088 1.00 98.38 271 SER A C 1
ATOM 2152 O O . SER A 1 271 ? -1.050 -23.939 12.964 1.00 98.38 271 SER A O 1
ATOM 2154 N N . LYS A 1 272 ? -1.165 -21.691 12.938 1.00 98.31 272 LYS A N 1
ATOM 2155 C CA . LYS A 1 272 ? -2.573 -21.581 12.526 1.00 98.31 272 LYS A CA 1
ATOM 2156 C C . LYS A 1 272 ? -2.769 -21.633 11.006 1.00 98.31 272 LYS A C 1
ATOM 2158 O O . LYS A 1 272 ? -3.911 -21.664 10.558 1.00 98.31 272 LYS A O 1
ATOM 2163 N N . GLY A 1 273 ? -1.692 -21.686 10.219 1.00 97.88 273 GLY A N 1
ATOM 2164 C CA . GLY A 1 273 ? -1.727 -21.822 8.760 1.00 97.88 273 GLY A CA 1
ATOM 2165 C C . GLY A 1 273 ? -1.627 -20.508 7.981 1.00 97.88 273 GLY A C 1
ATOM 2166 O O . GLY A 1 273 ? -1.796 -20.519 6.761 1.00 97.88 273 GLY A O 1
ATOM 2167 N N . TYR A 1 274 ? -1.342 -19.385 8.647 1.00 98.62 274 TYR A N 1
ATOM 2168 C CA . TYR A 1 274 ? -1.206 -18.097 7.970 1.00 98.62 274 TYR A CA 1
ATOM 2169 C C . TYR A 1 274 ? 0.051 -18.012 7.104 1.00 98.62 274 TYR A C 1
ATOM 2171 O O . TYR A 1 274 ? 1.092 -18.604 7.391 1.00 98.62 274 TYR A O 1
ATOM 2179 N N . LYS A 1 275 ? -0.054 -17.203 6.048 1.00 97.31 275 LYS A N 1
ATOM 2180 C CA . LYS A 1 275 ? 1.084 -16.725 5.258 1.00 97.31 275 LYS A CA 1
ATOM 2181 C C . LYS A 1 275 ? 1.374 -15.278 5.626 1.00 97.31 275 LYS A C 1
ATOM 2183 O O . LYS A 1 275 ? 0.445 -14.535 5.944 1.00 97.31 275 LYS A O 1
ATOM 2188 N N . PHE A 1 276 ? 2.634 -14.873 5.494 1.00 98.88 276 PHE A N 1
ATOM 2189 C CA . PHE A 1 276 ? 3.058 -13.519 5.840 1.00 98.88 276 PHE A CA 1
ATOM 2190 C C . PHE A 1 276 ? 3.526 -12.720 4.632 1.00 98.88 276 PHE A C 1
ATOM 2192 O O . PHE A 1 276 ? 4.312 -13.216 3.822 1.00 98.88 276 PHE A O 1
ATOM 2199 N N . LEU A 1 277 ? 3.109 -11.460 4.565 1.00 98.94 277 LEU A N 1
ATOM 2200 C CA . LEU A 1 277 ? 3.920 -10.403 3.977 1.00 98.94 277 LEU A CA 1
ATOM 2201 C C . LEU A 1 277 ? 4.765 -9.821 5.118 1.00 98.94 277 LEU A C 1
ATOM 2203 O O . LEU A 1 277 ? 4.214 -9.392 6.132 1.00 98.94 277 LEU A O 1
ATOM 2207 N N . ASN A 1 278 ? 6.092 -9.882 4.998 1.00 98.94 278 ASN A N 1
ATOM 2208 C CA . ASN A 1 278 ? 6.986 -9.389 6.042 1.00 98.94 278 ASN A CA 1
ATOM 2209 C C . ASN A 1 278 ? 7.067 -7.860 5.990 1.00 98.94 278 ASN A C 1
ATOM 2211 O O . ASN A 1 278 ? 7.763 -7.307 5.142 1.00 98.94 278 ASN A O 1
ATOM 2215 N N . THR A 1 279 ? 6.378 -7.191 6.904 1.00 98.88 279 THR A N 1
ATOM 2216 C CA . THR A 1 279 ? 6.250 -5.728 6.953 1.00 98.88 279 THR A CA 1
ATOM 2217 C C . THR A 1 279 ? 7.030 -5.181 8.146 1.00 98.88 279 THR A C 1
ATOM 2219 O O . THR A 1 279 ? 6.525 -4.387 8.931 1.00 98.88 279 THR A O 1
ATOM 2222 N N . ASN A 1 280 ? 8.247 -5.691 8.349 1.00 98.69 280 ASN A N 1
ATOM 2223 C CA . ASN A 1 280 ? 9.012 -5.500 9.577 1.00 98.69 280 ASN A CA 1
ATOM 2224 C C . ASN A 1 280 ? 9.151 -4.010 9.956 1.00 98.69 280 ASN A C 1
ATOM 2226 O O . ASN A 1 280 ? 9.667 -3.208 9.172 1.00 98.69 280 ASN A O 1
ATOM 2230 N N . GLY A 1 281 ? 8.741 -3.659 11.182 1.00 98.19 281 GLY A N 1
ATOM 2231 C CA . GLY A 1 281 ? 8.830 -2.296 11.717 1.00 98.19 281 GLY A CA 1
ATOM 2232 C C . GLY A 1 281 ? 10.249 -1.712 11.739 1.00 98.19 281 GLY A C 1
ATOM 2233 O O . GLY A 1 281 ? 10.417 -0.494 11.783 1.00 98.19 281 GLY A O 1
ATOM 2234 N N . ASP A 1 282 ? 11.284 -2.552 11.646 1.00 98.44 282 ASP A N 1
ATOM 2235 C CA . ASP A 1 282 ? 12.674 -2.120 11.489 1.00 98.44 282 ASP A CA 1
ATOM 2236 C C . ASP A 1 282 ? 12.903 -1.251 10.240 1.00 98.44 282 ASP A C 1
ATOM 2238 O O . ASP A 1 282 ? 13.790 -0.395 10.257 1.00 98.44 282 ASP A O 1
ATOM 2242 N N . TRP A 1 283 ? 12.117 -1.443 9.176 1.00 98.75 283 TRP A N 1
ATOM 2243 C CA . TRP A 1 283 ? 12.240 -0.700 7.916 1.00 98.75 283 TRP A CA 1
ATOM 2244 C C . TRP A 1 283 ? 11.283 0.491 7.807 1.00 98.75 283 TRP A C 1
ATOM 2246 O O . TRP A 1 283 ? 11.156 1.078 6.731 1.00 98.75 283 TRP A O 1
ATOM 2256 N N . TYR A 1 284 ? 10.590 0.849 8.891 1.00 98.56 284 TYR A N 1
ATOM 2257 C CA . TYR A 1 284 ? 9.662 1.976 8.888 1.00 98.56 284 TYR A CA 1
ATOM 2258 C C . TYR A 1 284 ? 10.399 3.306 8.792 1.00 98.56 284 TYR A C 1
ATOM 2260 O O . TYR A 1 284 ? 11.333 3.577 9.553 1.00 98.56 284 TYR A O 1
ATOM 2268 N N . TYR A 1 285 ? 9.900 4.170 7.913 1.00 98.81 285 TYR A N 1
ATOM 2269 C CA . TYR A 1 285 ? 10.259 5.578 7.893 1.00 98.81 285 TYR A CA 1
ATOM 2270 C C . TYR A 1 285 ? 9.012 6.450 8.044 1.00 98.81 285 TYR A C 1
ATOM 2272 O O . TYR A 1 285 ? 8.127 6.432 7.195 1.00 98.81 285 TYR A O 1
ATOM 2280 N N . ILE A 1 286 ? 8.954 7.228 9.123 1.00 98.88 286 ILE A N 1
ATOM 2281 C CA . ILE A 1 286 ? 7.924 8.242 9.354 1.00 98.88 286 ILE A CA 1
ATOM 2282 C C . ILE A 1 286 ? 8.438 9.574 8.799 1.00 98.88 286 ILE A C 1
ATOM 2284 O O . ILE A 1 286 ? 9.524 10.026 9.175 1.00 98.88 286 ILE A O 1
ATOM 2288 N N . LEU A 1 287 ? 7.666 10.222 7.925 1.00 98.62 287 LEU A N 1
ATOM 2289 C CA . LEU A 1 287 ? 8.071 11.474 7.279 1.00 98.62 287 LEU A CA 1
ATOM 2290 C C . LEU A 1 287 ? 8.478 12.541 8.306 1.00 98.62 287 LEU A C 1
ATOM 2292 O O . LEU A 1 287 ? 7.741 12.855 9.243 1.00 98.62 287 LEU A O 1
ATOM 2296 N N . GLY A 1 288 ? 9.673 13.109 8.127 1.00 97.25 288 GLY A N 1
ATOM 2297 C CA . GLY A 1 288 ? 10.206 14.167 8.990 1.00 97.25 288 GLY A CA 1
ATOM 2298 C C . GLY A 1 288 ? 10.671 13.711 10.380 1.00 97.25 288 GLY A C 1
ATOM 2299 O O . GLY A 1 288 ? 11.089 14.559 11.174 1.00 97.25 288 GLY A O 1
ATOM 2300 N N . GLN A 1 289 ? 10.632 12.409 10.681 1.00 98.06 289 GLN A N 1
ATOM 2301 C CA . GLN A 1 289 ? 11.087 11.847 11.953 1.00 98.06 289 GLN A CA 1
ATOM 2302 C C . GLN A 1 289 ? 12.600 11.988 12.128 1.00 98.06 289 GLN A C 1
ATOM 2304 O O . GLN A 1 289 ? 13.384 11.619 11.248 1.00 98.06 289 GLN A O 1
ATOM 2309 N N . LYS A 1 290 ? 13.018 12.495 13.291 1.00 96.38 290 LYS A N 1
ATOM 2310 C CA . LYS A 1 290 ? 14.429 12.714 13.634 1.00 96.38 290 LYS A CA 1
ATOM 2311 C C . LYS A 1 290 ? 14.918 11.710 14.681 1.00 96.38 290 LYS A C 1
ATOM 2313 O O . LYS A 1 290 ? 14.098 11.164 15.415 1.00 96.38 290 LYS A O 1
ATOM 2318 N N . PRO A 1 291 ? 16.241 11.477 14.805 1.00 96.81 291 PRO A N 1
ATOM 2319 C CA . PRO A 1 291 ? 16.784 10.572 15.819 1.00 96.81 291 PRO A CA 1
ATOM 2320 C C . PRO A 1 291 ? 16.326 10.896 17.245 1.00 96.81 291 PRO A C 1
ATOM 2322 O O . PRO A 1 291 ? 16.051 9.980 18.018 1.00 96.81 291 PRO A O 1
ATOM 2325 N N . GLU A 1 292 ? 16.202 12.183 17.587 1.00 96.38 292 GLU A N 1
ATOM 2326 C CA . GLU A 1 292 ? 15.719 12.623 18.899 1.00 96.38 292 GLU A CA 1
ATOM 2327 C C . GLU A 1 292 ? 14.238 12.306 19.175 1.00 96.38 292 GLU A C 1
ATOM 2329 O O . GLU A 1 292 ? 13.848 12.267 20.339 1.00 96.38 292 GLU A O 1
ATOM 2334 N N . ASP A 1 293 ? 13.429 12.050 18.140 1.00 94.50 293 ASP A N 1
ATOM 2335 C CA . ASP A 1 293 ? 12.017 11.674 18.284 1.00 94.50 293 ASP A CA 1
ATOM 2336 C C . ASP A 1 293 ? 11.852 10.171 18.605 1.00 94.50 293 ASP A C 1
ATOM 2338 O O . ASP A 1 293 ? 10.770 9.723 18.982 1.00 94.50 293 ASP A O 1
ATOM 2342 N N . GLY A 1 294 ? 12.908 9.366 18.429 1.00 92.38 294 GLY A N 1
ATOM 2343 C CA . GLY A 1 294 ? 12.822 7.907 18.479 1.00 92.38 294 GLY A CA 1
ATOM 2344 C C . GLY A 1 294 ? 12.010 7.316 17.315 1.00 92.38 294 GLY A C 1
ATOM 2345 O O . GLY A 1 294 ? 11.765 7.968 16.299 1.00 92.38 294 GLY A O 1
ATOM 2346 N N . GLY A 1 295 ? 11.607 6.048 17.434 1.00 92.75 295 GLY A N 1
ATOM 2347 C CA . GLY A 1 295 ? 10.772 5.387 16.422 1.00 92.75 295 GLY A CA 1
ATOM 2348 C C . GLY A 1 295 ? 11.485 5.132 15.086 1.00 92.75 295 GLY A C 1
ATOM 2349 O O . GLY A 1 295 ? 12.639 4.685 15.077 1.00 92.75 295 GLY A O 1
ATOM 2350 N N . GLY A 1 296 ? 10.772 5.352 13.975 1.00 95.31 296 GLY A N 1
ATOM 2351 C CA . GLY A 1 296 ? 11.216 5.098 12.598 1.00 95.31 296 GLY A CA 1
ATOM 2352 C C . GLY A 1 296 ? 11.738 6.348 11.887 1.00 95.31 296 GLY A C 1
ATOM 2353 O O . GLY A 1 296 ? 11.050 6.917 11.046 1.00 95.31 296 GLY A O 1
ATOM 2354 N N . PHE A 1 297 ? 12.952 6.796 12.220 1.00 98.19 297 PHE A N 1
ATOM 2355 C CA . PHE A 1 297 ? 13.646 7.860 11.480 1.00 98.19 297 PHE A CA 1
ATOM 2356 C C . PHE A 1 297 ? 14.527 7.290 10.361 1.00 98.19 297 PHE A C 1
ATOM 2358 O O . PHE A 1 297 ? 15.047 6.178 10.474 1.00 98.19 297 PHE A O 1
ATOM 2365 N N . LEU A 1 298 ? 14.754 8.080 9.304 1.00 98.31 298 LEU A N 1
ATOM 2366 C CA . LEU A 1 298 ? 15.362 7.614 8.050 1.00 98.31 298 LEU A CA 1
ATOM 2367 C C . LEU A 1 298 ? 16.679 6.850 8.240 1.00 98.31 298 LEU A C 1
ATOM 2369 O O . LEU A 1 298 ? 16.851 5.774 7.678 1.00 98.31 298 LEU A O 1
ATOM 2373 N N . GLN A 1 299 ? 17.615 7.382 9.035 1.00 98.38 299 GLN A N 1
ATOM 2374 C CA . GLN A 1 299 ? 18.920 6.735 9.207 1.00 98.38 299 GLN A CA 1
ATOM 2375 C C . GLN A 1 299 ? 18.802 5.355 9.870 1.00 98.38 299 GLN A C 1
ATOM 2377 O O . GLN A 1 299 ? 19.520 4.441 9.482 1.00 98.38 299 GLN A O 1
ATOM 2382 N N . LYS A 1 300 ? 17.871 5.168 10.814 1.00 98.38 300 LYS A N 1
ATOM 2383 C CA . LYS A 1 300 ? 17.620 3.855 11.420 1.00 98.38 300 LYS A CA 1
ATOM 2384 C C . LYS A 1 300 ? 17.002 2.886 10.416 1.00 98.38 300 LYS A C 1
ATOM 2386 O O . LYS A 1 300 ? 17.440 1.744 10.354 1.00 98.38 300 LYS A O 1
ATOM 2391 N N . ALA A 1 301 ? 16.042 3.346 9.612 1.00 98.56 301 ALA A N 1
ATOM 2392 C CA . ALA A 1 301 ? 15.448 2.529 8.554 1.00 98.56 301 ALA A CA 1
ATOM 2393 C C . ALA A 1 301 ? 16.515 2.060 7.551 1.00 98.56 301 ALA A C 1
ATOM 2395 O O . ALA A 1 301 ? 16.590 0.874 7.243 1.00 98.56 301 ALA A O 1
ATOM 2396 N N . LEU A 1 302 ? 17.394 2.970 7.110 1.00 98.69 302 LEU A N 1
ATOM 2397 C CA . LEU A 1 302 ? 18.510 2.671 6.207 1.00 98.69 302 LEU A CA 1
ATOM 2398 C C . LEU A 1 302 ? 19.469 1.636 6.795 1.00 98.69 302 LEU A C 1
ATOM 2400 O O . LEU A 1 302 ? 19.732 0.625 6.149 1.00 98.69 302 LEU A O 1
ATOM 2404 N N . ASP A 1 303 ? 19.936 1.854 8.023 1.00 98.50 303 ASP A N 1
ATOM 2405 C CA . ASP A 1 303 ? 20.781 0.904 8.750 1.00 98.50 303 ASP A CA 1
ATOM 2406 C C . ASP A 1 303 ? 20.135 -0.489 8.834 1.00 98.50 303 ASP A C 1
ATOM 2408 O O . ASP A 1 303 ? 20.802 -1.517 8.715 1.00 98.50 303 ASP A O 1
ATOM 2412 N N . ASN A 1 304 ? 18.822 -0.532 9.042 1.00 98.69 304 ASN A N 1
ATOM 2413 C CA . ASN A 1 304 ? 18.073 -1.770 9.189 1.00 98.69 304 ASN A CA 1
ATOM 2414 C C . ASN A 1 304 ? 17.803 -2.489 7.862 1.00 98.69 304 ASN A C 1
ATOM 2416 O O . ASN A 1 304 ? 17.572 -3.697 7.879 1.00 98.69 304 ASN A O 1
ATOM 2420 N N . THR A 1 305 ? 17.886 -1.808 6.713 1.00 98.44 305 THR A N 1
ATOM 2421 C CA . THR A 1 305 ? 17.847 -2.502 5.411 1.00 98.44 305 THR A CA 1
ATOM 2422 C C . THR A 1 305 ? 19.031 -3.453 5.213 1.00 98.44 305 THR A C 1
ATOM 2424 O O . THR A 1 305 ? 18.914 -4.401 4.444 1.00 98.44 305 THR A O 1
ATOM 2427 N N . GLU A 1 306 ? 20.150 -3.210 5.905 1.00 96.94 306 GLU A N 1
ATOM 2428 C CA . GLU A 1 306 ? 21.329 -4.084 5.923 1.00 96.94 306 GLU A CA 1
ATOM 2429 C C . GLU A 1 306 ? 21.257 -5.100 7.073 1.00 96.94 306 GLU A C 1
ATOM 2431 O O . GLU A 1 306 ? 21.535 -6.285 6.890 1.00 96.94 306 GLU A O 1
ATOM 2436 N N . LYS A 1 307 ? 20.883 -4.641 8.277 1.00 98.38 307 LYS A N 1
ATOM 2437 C CA . LYS A 1 307 ? 20.937 -5.451 9.508 1.00 98.38 307 LYS A CA 1
ATOM 2438 C C . LYS A 1 307 ? 19.812 -6.477 9.624 1.00 98.38 307 LYS A C 1
ATOM 2440 O O . LYS A 1 307 ? 20.025 -7.524 10.234 1.00 98.38 307 LYS A O 1
ATOM 2445 N N . THR A 1 308 ? 18.631 -6.182 9.083 1.00 98.69 308 THR A N 1
ATOM 2446 C CA . THR A 1 308 ? 17.446 -7.039 9.199 1.00 98.69 308 THR A CA 1
ATOM 2447 C C . THR A 1 308 ? 17.247 -7.799 7.884 1.00 98.69 308 THR A C 1
ATOM 2449 O O . THR A 1 308 ? 16.915 -7.175 6.875 1.00 98.69 308 THR A O 1
ATOM 2452 N N . PRO A 1 309 ? 17.447 -9.135 7.855 1.00 98.56 309 PRO A N 1
ATOM 2453 C CA . PRO A 1 309 ? 17.339 -9.927 6.630 1.00 98.56 309 PRO A CA 1
ATOM 2454 C C . PRO A 1 309 ? 15.956 -9.842 5.977 1.00 98.56 309 PRO A C 1
ATOM 2456 O O . PRO A 1 309 ? 14.946 -9.792 6.676 1.00 98.56 309 PRO A O 1
ATOM 2459 N N . PHE A 1 310 ? 15.894 -9.957 4.644 1.00 98.75 310 PHE A N 1
ATOM 2460 C CA . PHE A 1 310 ? 14.643 -9.911 3.871 1.00 98.75 310 PHE A CA 1
ATOM 2461 C C . PHE A 1 310 ? 13.523 -10.802 4.437 1.00 98.75 310 PHE A C 1
ATOM 2463 O O . PHE A 1 310 ? 12.379 -10.368 4.536 1.00 98.75 310 PHE A O 1
ATOM 2470 N N . ASN A 1 311 ? 13.838 -12.039 4.840 1.00 98.50 311 ASN A N 1
ATOM 2471 C CA . ASN A 1 311 ? 12.858 -12.998 5.373 1.00 98.50 311 ASN A CA 1
ATOM 2472 C C . ASN A 1 311 ? 12.675 -12.923 6.904 1.00 98.50 311 ASN A C 1
ATOM 2474 O O . ASN A 1 311 ? 11.884 -13.691 7.446 1.00 98.50 311 ASN A O 1
ATOM 2478 N N . GLN A 1 312 ? 13.380 -12.038 7.620 1.00 98.81 312 GLN A N 1
ATOM 2479 C CA . GLN A 1 312 ? 13.253 -11.941 9.076 1.00 98.81 312 GLN A CA 1
ATOM 2480 C C . GLN A 1 312 ? 11.957 -11.228 9.462 1.00 98.81 312 GLN A C 1
ATOM 2482 O O . GLN A 1 312 ? 11.859 -10.002 9.365 1.00 98.81 312 GLN A O 1
ATOM 2487 N N . LEU A 1 313 ? 10.984 -11.996 9.950 1.00 98.81 313 LEU A N 1
ATOM 2488 C CA . LEU A 1 313 ? 9.785 -11.455 10.588 1.00 98.81 313 LEU A CA 1
ATOM 2489 C C . LEU A 1 313 ? 10.148 -10.799 11.925 1.00 98.81 313 LEU A C 1
ATOM 2491 O O . LEU A 1 313 ? 11.016 -11.286 12.658 1.00 98.81 313 LEU A O 1
ATOM 2495 N N . ALA A 1 314 ? 9.464 -9.706 12.261 1.00 98.44 314 ALA A N 1
ATOM 2496 C CA . ALA A 1 314 ? 9.681 -8.992 13.515 1.00 98.44 314 ALA A CA 1
ATOM 2497 C C . ALA A 1 314 ? 9.558 -9.931 14.732 1.00 98.44 314 ALA A C 1
ATOM 2499 O O . ALA A 1 314 ? 8.753 -10.862 14.735 1.00 98.44 314 ALA A O 1
ATOM 2500 N N . SER A 1 315 ? 10.351 -9.673 15.780 1.00 98.12 315 SER A N 1
ATOM 2501 C CA . SER A 1 315 ? 10.512 -10.505 16.994 1.00 98.12 315 SER A CA 1
ATOM 2502 C C . SER A 1 315 ? 11.197 -11.869 16.821 1.00 98.12 315 SER A C 1
ATOM 2504 O O . SER A 1 315 ? 11.342 -12.606 17.798 1.00 98.12 315 SER A O 1
ATOM 2506 N N . THR A 1 316 ? 11.652 -12.204 15.613 1.00 98.56 316 THR A N 1
ATOM 2507 C CA . THR A 1 316 ? 12.390 -13.442 15.334 1.00 98.56 316 THR A CA 1
ATOM 2508 C C . THR A 1 316 ? 13.837 -13.158 14.946 1.00 98.56 316 THR A C 1
ATOM 2510 O O . THR A 1 316 ? 14.198 -12.022 14.638 1.00 98.56 316 THR A O 1
ATOM 2513 N N . LYS A 1 317 ? 14.671 -14.200 14.957 1.00 98.31 317 LYS A N 1
ATOM 2514 C CA . LYS A 1 317 ? 16.044 -14.149 14.457 1.00 98.31 317 LYS A CA 1
ATOM 2515 C C . LYS A 1 317 ? 16.180 -15.108 13.282 1.00 98.31 317 LYS A C 1
ATOM 2517 O O . LYS A 1 317 ? 16.068 -16.319 13.456 1.00 98.31 317 LYS A O 1
ATOM 2522 N N . TYR A 1 318 ? 16.426 -14.578 12.094 1.00 97.88 318 TYR A N 1
ATOM 2523 C CA . TYR A 1 318 ? 16.636 -15.377 10.889 1.00 97.88 318 TYR A CA 1
ATOM 2524 C C . TYR A 1 318 ? 18.123 -15.771 10.757 1.00 97.88 318 TYR A C 1
ATOM 2526 O O . TYR A 1 318 ? 18.988 -14.950 11.073 1.00 97.88 318 TYR A O 1
ATOM 2534 N N . PRO A 1 319 ? 18.469 -16.989 10.290 1.00 97.62 319 PRO A N 1
ATOM 2535 C CA . PRO A 1 319 ? 17.585 -18.074 9.848 1.00 97.62 319 PRO A CA 1
ATOM 2536 C C . PRO A 1 319 ? 17.203 -19.075 10.957 1.00 97.62 319 PRO A C 1
ATOM 2538 O O . PRO A 1 319 ? 16.697 -20.147 10.650 1.00 97.62 319 PRO A O 1
ATOM 2541 N N . GLU A 1 320 ? 17.457 -18.776 12.238 1.00 98.06 320 GLU A N 1
ATOM 2542 C CA . GLU A 1 320 ? 17.104 -19.682 13.353 1.00 98.06 320 GLU A CA 1
ATOM 2543 C C . GLU A 1 320 ? 15.590 -19.940 13.420 1.00 98.06 320 GLU A C 1
ATOM 2545 O O . GLU A 1 320 ? 15.151 -21.055 13.700 1.00 98.06 320 GLU A O 1
ATOM 2550 N N . VAL A 1 321 ? 14.800 -18.910 13.120 1.00 98.12 321 VAL A N 1
ATOM 2551 C CA . VAL A 1 321 ? 13.370 -19.003 12.837 1.00 98.12 321 VAL A CA 1
ATOM 2552 C C . VAL A 1 321 ? 13.167 -18.633 11.370 1.00 98.12 321 VAL A C 1
ATOM 2554 O O . VAL A 1 321 ? 13.338 -17.476 10.988 1.00 98.12 321 VAL A O 1
ATOM 2557 N N . ASP A 1 322 ? 12.805 -19.624 10.560 1.00 97.31 322 ASP A N 1
ATOM 2558 C CA . ASP A 1 322 ? 12.515 -19.470 9.135 1.00 97.31 322 ASP A CA 1
ATOM 2559 C C . ASP A 1 322 ? 11.049 -19.834 8.881 1.00 97.31 322 ASP A C 1
ATOM 2561 O O . ASP A 1 322 ? 10.653 -21.000 8.956 1.00 97.31 322 ASP A O 1
ATOM 2565 N N . LEU A 1 323 ? 10.220 -18.810 8.674 1.00 97.69 323 LEU A N 1
ATOM 2566 C CA . LEU A 1 323 ? 8.783 -18.955 8.460 1.00 97.69 323 LEU A CA 1
ATOM 2567 C C . LEU A 1 323 ? 8.418 -18.531 7.031 1.00 97.69 323 LEU A C 1
ATOM 2569 O O . LEU A 1 323 ? 8.968 -17.550 6.526 1.00 97.69 323 LEU A O 1
ATOM 2573 N N . PRO A 1 324 ? 7.457 -19.207 6.372 1.00 92.94 324 PRO A N 1
ATOM 2574 C CA . PRO A 1 324 ? 7.105 -18.896 4.991 1.00 92.94 324 PRO A CA 1
ATOM 2575 C C . PRO A 1 324 ? 6.542 -17.477 4.811 1.00 92.94 324 PRO A C 1
ATOM 2577 O O . PRO A 1 324 ? 5.433 -17.163 5.247 1.00 92.94 324 PRO A O 1
ATOM 2580 N N . THR A 1 325 ? 7.277 -16.640 4.079 1.00 98.25 325 THR A N 1
ATOM 2581 C CA . THR A 1 325 ? 6.820 -15.322 3.615 1.00 98.25 325 THR A CA 1
ATOM 2582 C C . THR A 1 325 ? 6.511 -15.348 2.117 1.00 98.25 325 THR A C 1
ATOM 2584 O O . THR A 1 325 ? 7.225 -15.984 1.333 1.00 98.25 325 THR A O 1
ATOM 2587 N N . VAL A 1 326 ? 5.474 -14.628 1.684 1.00 98.56 326 VAL A N 1
ATOM 2588 C CA . VAL A 1 326 ? 5.213 -14.380 0.251 1.00 98.56 326 VAL A CA 1
ATOM 2589 C C . VAL A 1 326 ? 6.111 -13.275 -0.309 1.00 98.56 326 VAL A C 1
ATOM 2591 O O . VAL A 1 326 ? 6.215 -13.122 -1.520 1.00 98.56 326 VAL A O 1
ATOM 2594 N N . GLY A 1 327 ? 6.768 -12.515 0.566 1.00 98.75 327 GLY A N 1
ATOM 2595 C CA . GLY A 1 327 ? 7.605 -11.374 0.231 1.00 98.75 327 GLY A CA 1
ATOM 2596 C C . GLY A 1 327 ? 7.801 -10.449 1.424 1.00 98.75 327 GLY A C 1
ATOM 2597 O O . GLY A 1 327 ? 7.447 -10.817 2.550 1.00 98.75 327 GLY A O 1
ATOM 2598 N N . SER A 1 328 ? 8.310 -9.250 1.151 1.00 98.94 328 SER A N 1
ATOM 2599 C CA . SER A 1 328 ? 8.581 -8.229 2.166 1.00 98.94 328 SER A CA 1
ATOM 2600 C C . SER A 1 328 ? 8.159 -6.838 1.704 1.00 98.94 328 SER A C 1
ATOM 2602 O O . SER A 1 328 ? 8.158 -6.539 0.506 1.00 98.94 328 SER A O 1
ATOM 2604 N N . MET A 1 329 ? 7.801 -5.996 2.669 1.00 98.94 329 MET A N 1
ATOM 2605 C CA . MET A 1 329 ? 7.303 -4.643 2.472 1.00 98.94 329 MET A CA 1
ATOM 2606 C C . MET A 1 329 ? 8.064 -3.656 3.358 1.00 98.94 329 MET A C 1
ATOM 2608 O O . MET A 1 329 ? 8.110 -3.826 4.574 1.00 98.94 329 MET A O 1
ATOM 2612 N N . ILE A 1 330 ? 8.619 -2.606 2.753 1.00 98.81 330 ILE A N 1
ATOM 2613 C CA . ILE A 1 330 ? 9.073 -1.414 3.484 1.00 98.81 330 ILE A CA 1
ATOM 2614 C C . ILE A 1 330 ? 7.935 -0.393 3.518 1.00 98.81 330 ILE A C 1
ATOM 2616 O O . ILE A 1 330 ? 7.151 -0.328 2.568 1.00 98.81 330 ILE A O 1
ATOM 2620 N N . ALA A 1 331 ? 7.821 0.395 4.588 1.00 98.88 331 ALA A N 1
ATOM 2621 C CA . ALA A 1 331 ? 6.675 1.281 4.777 1.00 98.88 331 ALA A CA 1
ATOM 2622 C C . ALA A 1 331 ? 7.068 2.711 5.139 1.00 98.88 331 ALA A C 1
ATOM 2624 O O . ALA A 1 331 ? 7.862 2.952 6.053 1.00 98.88 331 ALA A O 1
ATOM 2625 N N . ILE A 1 332 ? 6.475 3.647 4.399 1.00 98.88 332 ILE A N 1
ATOM 2626 C CA . ILE A 1 332 ? 6.578 5.083 4.609 1.00 98.88 332 ILE A CA 1
ATOM 2627 C C . ILE A 1 332 ? 5.275 5.564 5.237 1.00 98.88 332 ILE A C 1
ATOM 2629 O O . ILE A 1 332 ? 4.208 5.433 4.631 1.00 98.88 332 ILE A O 1
ATOM 2633 N N . TRP A 1 333 ? 5.377 6.133 6.431 1.00 98.88 333 TRP A N 1
ATOM 2634 C CA . TRP A 1 333 ? 4.242 6.559 7.241 1.00 98.88 333 TRP A CA 1
ATOM 2635 C C . TRP A 1 333 ? 4.188 8.072 7.394 1.00 98.88 333 TRP A C 1
ATOM 2637 O O . TRP A 1 333 ? 5.221 8.748 7.391 1.00 98.88 333 TRP A O 1
ATOM 2647 N N . ALA A 1 334 ? 2.982 8.611 7.544 1.00 98.75 334 ALA A N 1
ATOM 2648 C CA . ALA A 1 334 ? 2.749 10.042 7.655 1.00 98.75 334 ALA A CA 1
ATOM 2649 C C . ALA A 1 334 ? 2.024 10.411 8.959 1.00 98.75 334 ALA A C 1
ATOM 2651 O O . ALA A 1 334 ? 1.140 11.261 8.944 1.00 98.75 334 ALA A O 1
ATOM 2652 N N . ASP A 1 335 ? 2.433 9.820 10.090 1.00 98.19 335 ASP A N 1
ATOM 2653 C CA . ASP A 1 335 ? 1.910 10.070 11.450 1.00 98.19 335 ASP A CA 1
ATOM 2654 C C . ASP A 1 335 ? 1.773 11.567 11.769 1.00 98.19 335 ASP A C 1
ATOM 2656 O O . ASP A 1 335 ? 0.866 12.005 12.472 1.00 98.19 335 ASP A O 1
ATOM 2660 N N . ARG A 1 336 ? 2.703 12.367 11.236 1.00 98.19 336 ARG A N 1
ATOM 2661 C CA . ARG A 1 336 ? 2.677 13.831 11.241 1.00 98.19 336 ARG A CA 1
ATOM 2662 C C . ARG A 1 336 ? 2.486 14.313 9.801 1.00 98.19 336 ARG A C 1
ATOM 2664 O O . ARG A 1 336 ? 3.482 14.640 9.151 1.00 98.19 336 ARG A O 1
ATOM 2671 N N . PRO A 1 337 ? 1.253 14.364 9.268 1.00 98.38 337 PRO A N 1
ATOM 2672 C CA . PRO A 1 337 ? 1.028 14.571 7.835 1.00 98.38 337 PRO A CA 1
ATOM 2673 C C . PRO A 1 337 ? 1.415 15.980 7.343 1.00 98.38 337 PRO A C 1
ATOM 2675 O O . PRO A 1 337 ? 1.612 16.192 6.143 1.00 98.38 337 PRO A O 1
ATOM 2678 N N . GLN A 1 338 ? 1.627 16.925 8.265 1.00 98.25 338 GLN A N 1
ATOM 2679 C CA . GLN A 1 338 ? 2.226 18.235 8.000 1.00 98.25 338 GLN A CA 1
ATOM 2680 C C . GLN A 1 338 ? 3.720 18.186 7.653 1.00 98.25 338 GLN A C 1
ATOM 2682 O O . GLN A 1 338 ? 4.263 19.185 7.180 1.00 98.25 338 GLN A O 1
ATOM 2687 N N . ALA A 1 339 ? 4.405 17.071 7.920 1.00 98.19 339 ALA A N 1
ATOM 2688 C CA . ALA A 1 339 ? 5.795 16.901 7.529 1.00 98.19 339 ALA A CA 1
ATOM 2689 C C . ALA A 1 339 ? 5.933 16.962 6.000 1.00 98.19 339 ALA A C 1
ATOM 2691 O O . ALA A 1 339 ? 5.078 16.490 5.242 1.00 98.19 339 ALA A O 1
ATOM 2692 N N . GLU A 1 340 ? 7.027 17.568 5.548 1.00 97.88 340 GLU A N 1
ATOM 2693 C CA . GLU A 1 340 ? 7.352 17.640 4.130 1.00 97.88 340 GLU A CA 1
ATOM 2694 C C . GLU A 1 340 ? 7.628 16.231 3.592 1.00 97.88 340 GLU A C 1
ATOM 2696 O O . GLU A 1 340 ? 8.427 15.481 4.155 1.00 97.88 340 GLU A O 1
ATOM 2701 N N . TYR A 1 341 ? 6.970 15.880 2.487 1.00 97.88 341 TYR A N 1
ATOM 2702 C CA . TYR A 1 341 ? 7.359 14.723 1.694 1.00 97.88 341 TYR A CA 1
ATOM 2703 C C . TYR A 1 341 ? 8.620 15.079 0.906 1.00 97.88 341 TYR A C 1
ATOM 2705 O O . TYR A 1 341 ? 8.598 15.974 0.060 1.00 97.88 341 TYR A O 1
ATOM 2713 N N . LYS A 1 342 ? 9.701 14.355 1.188 1.00 98.06 342 LYS A N 1
ATOM 2714 C CA . LYS A 1 342 ? 10.984 14.469 0.497 1.00 98.06 342 LYS A CA 1
ATOM 2715 C C . LYS A 1 342 ? 11.233 13.211 -0.311 1.00 98.06 342 LYS A C 1
ATOM 2717 O O . LYS A 1 342 ? 11.538 12.149 0.236 1.00 98.06 342 LYS A O 1
ATOM 2722 N N . GLU A 1 343 ? 11.049 13.329 -1.619 1.00 97.81 343 GLU A N 1
ATOM 2723 C CA . GLU A 1 343 ? 11.147 12.213 -2.559 1.00 97.81 343 GLU A CA 1
ATOM 2724 C C . GLU A 1 343 ? 12.506 11.510 -2.468 1.00 97.81 343 GLU A C 1
ATOM 2726 O O . GLU A 1 343 ? 12.582 10.281 -2.435 1.00 97.81 343 GLU A O 1
ATOM 2731 N N . GLU A 1 344 ? 13.578 12.286 -2.328 1.00 97.62 344 GLU A N 1
ATOM 2732 C CA . GLU A 1 344 ? 14.947 11.797 -2.237 1.00 97.62 344 GLU A CA 1
ATOM 2733 C C . GLU A 1 344 ? 15.188 10.896 -1.019 1.00 97.62 344 GLU A C 1
ATOM 2735 O O . GLU A 1 344 ? 15.968 9.945 -1.098 1.00 97.62 344 GLU A O 1
ATOM 2740 N N . GLU A 1 345 ? 14.507 11.145 0.102 1.00 98.50 345 GLU A N 1
ATOM 2741 C CA . GLU A 1 345 ? 14.656 10.349 1.324 1.00 98.50 345 GLU A CA 1
ATOM 2742 C C . GLU A 1 345 ? 14.029 8.965 1.155 1.00 98.50 345 GLU A C 1
ATOM 2744 O O . GLU A 1 345 ? 14.639 7.946 1.492 1.00 98.50 345 GLU A O 1
ATOM 2749 N N . ILE A 1 346 ? 12.839 8.921 0.558 1.00 98.62 346 ILE A N 1
ATOM 2750 C CA . ILE A 1 346 ? 12.122 7.674 0.281 1.00 98.62 346 ILE A CA 1
ATOM 2751 C C . ILE A 1 346 ? 12.852 6.881 -0.794 1.00 98.62 346 ILE A C 1
ATOM 2753 O O . ILE A 1 346 ? 13.067 5.682 -0.629 1.00 98.62 346 ILE A O 1
ATOM 2757 N N . PHE A 1 347 ? 13.319 7.538 -1.857 1.00 98.75 347 PHE A N 1
ATOM 2758 C CA . PHE A 1 347 ? 14.077 6.874 -2.916 1.00 98.75 347 PHE A CA 1
ATOM 2759 C C . PHE A 1 347 ? 15.403 6.322 -2.404 1.00 98.75 347 PHE A C 1
ATOM 2761 O O . PHE A 1 347 ? 15.805 5.229 -2.813 1.00 98.75 347 PHE A O 1
ATOM 2768 N N . ARG A 1 348 ? 16.064 7.014 -1.470 1.00 98.75 348 ARG A N 1
ATOM 2769 C CA . ARG A 1 348 ? 17.266 6.505 -0.802 1.00 98.75 348 ARG A CA 1
ATOM 2770 C C . ARG A 1 348 ? 16.964 5.241 0.006 1.00 98.75 348 ARG A C 1
ATOM 2772 O O . ARG A 1 348 ? 17.729 4.284 -0.096 1.00 98.75 348 ARG A O 1
ATOM 2779 N N . LEU A 1 349 ? 15.856 5.199 0.749 1.00 98.88 349 LEU A N 1
ATOM 2780 C CA . LEU A 1 349 ? 15.444 3.999 1.486 1.00 98.88 349 LEU A CA 1
ATOM 2781 C C . LEU A 1 349 ? 15.063 2.843 0.551 1.00 98.88 349 LEU A C 1
ATOM 2783 O O . LEU A 1 349 ? 15.547 1.726 0.736 1.00 98.88 349 LEU A O 1
ATOM 2787 N N . MET A 1 350 ? 14.266 3.118 -0.486 1.00 98.94 350 MET A N 1
ATOM 2788 C CA . MET A 1 350 ? 13.886 2.125 -1.494 1.00 98.94 350 MET A CA 1
ATOM 2789 C C . MET A 1 350 ? 15.118 1.507 -2.163 1.00 98.94 350 MET A C 1
ATOM 2791 O O . MET A 1 350 ? 15.177 0.289 -2.342 1.00 98.94 350 MET A O 1
ATOM 2795 N N . THR A 1 351 ? 16.095 2.348 -2.514 1.00 98.81 351 THR A N 1
ATOM 2796 C CA . THR A 1 351 ? 17.346 1.930 -3.159 1.00 98.81 351 THR A CA 1
ATOM 2797 C C . THR A 1 351 ? 18.187 1.081 -2.215 1.00 98.81 351 THR A C 1
ATOM 2799 O O . THR A 1 351 ? 18.605 -0.005 -2.603 1.00 98.81 351 THR A O 1
ATOM 2802 N N . ALA A 1 352 ? 18.373 1.515 -0.962 1.00 98.88 352 ALA A N 1
ATOM 2803 C CA . ALA A 1 352 ? 19.133 0.759 0.033 1.00 98.88 352 ALA A CA 1
ATOM 2804 C C . ALA A 1 352 ? 18.537 -0.638 0.271 1.00 98.88 352 ALA A C 1
ATOM 2806 O O . ALA A 1 352 ? 19.264 -1.631 0.268 1.00 98.88 352 ALA A O 1
ATOM 2807 N N . PHE A 1 353 ? 17.209 -0.738 0.392 1.00 98.88 353 PHE A N 1
ATOM 2808 C CA . PHE A 1 353 ? 16.546 -2.028 0.568 1.00 98.88 353 PHE A CA 1
ATOM 2809 C C . PHE A 1 353 ? 16.728 -2.956 -0.641 1.00 98.88 353 PHE A C 1
ATOM 2811 O O . PHE A 1 353 ? 17.032 -4.135 -0.459 1.00 98.88 353 PHE A O 1
ATOM 2818 N N . ALA A 1 354 ? 16.628 -2.437 -1.868 1.00 98.81 354 ALA A N 1
ATOM 2819 C CA . ALA A 1 354 ? 16.888 -3.222 -3.075 1.00 98.81 354 ALA A CA 1
ATOM 2820 C C . ALA A 1 354 ? 18.367 -3.642 -3.196 1.00 98.81 354 ALA A C 1
ATOM 2822 O O . ALA A 1 354 ? 18.670 -4.776 -3.571 1.00 98.81 354 ALA A O 1
ATOM 2823 N N . ASP A 1 355 ? 19.302 -2.755 -2.848 1.00 98.44 355 ASP A N 1
ATOM 2824 C CA . ASP A 1 355 ? 20.741 -2.991 -2.982 1.00 98.44 355 ASP A CA 1
ATOM 2825 C C . ASP A 1 355 ? 21.309 -3.958 -1.938 1.00 98.44 355 ASP A C 1
ATOM 2827 O O . ASP A 1 355 ? 22.283 -4.655 -2.239 1.00 98.44 355 ASP A O 1
ATOM 2831 N N . HIS A 1 356 ? 20.715 -4.046 -0.750 1.00 98.69 356 HIS A N 1
ATOM 2832 C CA . HIS A 1 356 ? 21.076 -5.062 0.243 1.00 98.69 356 HIS A CA 1
ATOM 2833 C C . HIS A 1 356 ? 20.444 -6.433 -0.045 1.00 98.69 356 HIS A C 1
ATOM 2835 O O . HIS A 1 356 ? 20.878 -7.431 0.522 1.00 98.69 356 HIS A O 1
ATOM 2841 N N . ASN A 1 357 ? 19.474 -6.509 -0.966 1.00 98.56 357 ASN A N 1
ATOM 2842 C CA . ASN A 1 357 ? 18.700 -7.722 -1.259 1.00 98.56 357 ASN A CA 1
ATOM 2843 C C . ASN A 1 357 ? 18.636 -8.029 -2.770 1.00 98.56 357 ASN A C 1
ATOM 2845 O O . ASN A 1 357 ? 17.620 -8.503 -3.278 1.00 98.56 357 ASN A O 1
ATOM 2849 N N . LYS A 1 358 ? 19.711 -7.741 -3.517 1.00 98.06 358 LYS A N 1
ATOM 2850 C CA . LYS A 1 358 ? 19.748 -7.785 -4.997 1.00 98.06 358 LYS A CA 1
ATOM 2851 C C . LYS A 1 358 ? 19.332 -9.122 -5.626 1.00 98.06 358 LYS A C 1
ATOM 2853 O O . LYS A 1 358 ? 19.004 -9.158 -6.807 1.00 98.06 358 LYS A O 1
ATOM 2858 N N . ASP A 1 359 ? 19.383 -10.217 -4.881 1.00 97.00 359 ASP A N 1
ATOM 2859 C CA . ASP A 1 359 ? 18.954 -11.552 -5.299 1.00 97.00 359 ASP A CA 1
ATOM 2860 C C . ASP A 1 359 ? 17.424 -11.740 -5.295 1.00 97.00 359 ASP A C 1
ATOM 2862 O O . ASP A 1 359 ? 16.927 -12.629 -5.984 1.00 97.00 359 ASP A O 1
ATOM 2866 N N . TYR A 1 360 ? 16.674 -10.896 -4.578 1.00 98.19 360 TYR A N 1
ATOM 2867 C CA . TYR A 1 360 ? 15.201 -10.876 -4.571 1.00 98.19 360 TYR A CA 1
ATOM 2868 C C . TYR A 1 360 ? 14.604 -9.876 -5.569 1.00 98.19 360 TYR A C 1
ATOM 2870 O O . TYR A 1 360 ? 13.488 -10.066 -6.068 1.00 98.19 360 TYR A O 1
ATOM 2878 N N . PHE A 1 361 ? 15.327 -8.795 -5.856 1.00 98.44 361 PHE A N 1
ATOM 2879 C CA . PHE A 1 361 ? 14.877 -7.721 -6.740 1.00 98.44 361 PHE A CA 1
ATOM 2880 C C . PHE A 1 361 ? 15.217 -8.032 -8.196 1.00 98.44 361 PHE A C 1
ATOM 2882 O O . PHE A 1 361 ? 16.291 -8.557 -8.488 1.00 98.44 361 PHE A O 1
ATOM 2889 N N . LYS A 1 362 ? 14.308 -7.699 -9.120 1.00 95.69 362 LYS A N 1
ATOM 2890 C CA . LYS A 1 362 ? 14.581 -7.812 -10.561 1.00 95.69 362 LYS A CA 1
ATOM 2891 C C . LYS A 1 362 ? 15.615 -6.769 -10.995 1.00 95.69 362 LYS A C 1
ATOM 2893 O O . LYS A 1 362 ? 15.720 -5.701 -10.393 1.00 95.69 362 LYS A O 1
ATOM 2898 N N . ALA A 1 363 ? 16.373 -7.078 -12.040 1.00 96.75 363 ALA A N 1
ATOM 2899 C CA . ALA A 1 363 ? 17.176 -6.078 -12.733 1.00 96.75 363 ALA A CA 1
ATOM 2900 C C . ALA A 1 363 ? 16.287 -4.988 -13.361 1.00 96.75 363 ALA A C 1
ATOM 2902 O O . ALA A 1 363 ? 15.080 -5.165 -13.548 1.00 96.75 363 ALA A O 1
ATOM 2903 N N . ASN A 1 364 ? 16.888 -3.850 -13.697 1.00 96.06 364 ASN A N 1
ATOM 2904 C CA . ASN A 1 364 ? 16.218 -2.755 -14.378 1.00 96.06 364 ASN A CA 1
ATOM 2905 C C . ASN A 1 364 ? 16.077 -3.060 -15.875 1.00 96.06 364 ASN A C 1
ATOM 2907 O O . ASN A 1 364 ? 17.046 -2.981 -16.629 1.00 96.06 364 ASN A O 1
ATOM 2911 N N . TYR A 1 365 ? 14.848 -3.345 -16.304 1.00 92.25 365 TYR A N 1
ATOM 2912 C CA . TYR A 1 365 ? 14.495 -3.571 -17.709 1.00 92.25 365 TYR A CA 1
ATOM 2913 C C . TYR A 1 365 ? 13.987 -2.314 -18.432 1.00 92.25 365 TYR A C 1
ATOM 2915 O O . TYR A 1 365 ? 13.579 -2.405 -19.591 1.00 92.25 365 TYR A O 1
ATOM 2923 N N . GLY A 1 366 ? 13.982 -1.149 -17.776 1.00 90.62 366 GLY A N 1
ATOM 2924 C CA . GLY A 1 366 ? 13.562 0.127 -18.364 1.00 90.62 366 GLY A CA 1
ATOM 2925 C C . GLY A 1 366 ? 14.233 0.413 -19.714 1.00 90.62 366 GLY A C 1
ATOM 2926 O O . GLY A 1 366 ? 13.512 0.543 -20.704 1.00 90.62 366 GLY A O 1
ATOM 2927 N N . PRO A 1 367 ? 15.578 0.375 -19.805 1.00 93.25 367 PRO A N 1
ATOM 2928 C CA . PRO A 1 367 ? 16.289 0.598 -21.066 1.00 93.25 367 PRO A CA 1
ATOM 2929 C C . PRO A 1 367 ? 15.881 -0.369 -22.186 1.00 93.25 367 PRO A C 1
ATOM 2931 O O . PRO A 1 367 ? 15.757 0.027 -23.340 1.00 93.25 367 PRO A O 1
ATOM 2934 N N . ILE A 1 368 ? 15.606 -1.638 -21.858 1.00 94.38 368 ILE A N 1
ATOM 2935 C CA . ILE A 1 368 ? 15.127 -2.622 -22.839 1.00 94.38 368 ILE A CA 1
ATOM 2936 C C . ILE A 1 368 ? 13.725 -2.251 -23.334 1.00 94.38 368 ILE A C 1
ATOM 2938 O O . ILE A 1 368 ? 13.474 -2.282 -24.536 1.00 94.38 368 ILE A O 1
ATOM 2942 N N . ARG A 1 369 ? 12.804 -1.883 -22.434 1.00 91.00 369 ARG A N 1
ATOM 2943 C CA . ARG A 1 369 ? 11.441 -1.471 -22.814 1.00 91.00 369 ARG A CA 1
ATOM 2944 C C . ARG A 1 369 ? 11.451 -0.220 -23.690 1.00 91.00 369 ARG A C 1
ATOM 2946 O O . ARG A 1 369 ? 10.691 -0.159 -24.653 1.00 91.00 369 ARG A O 1
ATOM 2953 N N . GLU A 1 370 ? 12.316 0.742 -23.382 1.00 90.94 370 GLU A N 1
ATOM 2954 C CA . GLU A 1 370 ? 12.510 1.942 -24.198 1.00 90.94 370 GLU A CA 1
ATOM 2955 C C . GLU A 1 370 ? 13.030 1.601 -25.596 1.00 90.94 370 GLU A C 1
ATOM 2957 O O . GLU A 1 370 ? 12.522 2.135 -26.580 1.00 90.94 370 GLU A O 1
ATOM 2962 N N . GLU A 1 371 ? 13.992 0.683 -25.718 1.00 94.31 371 GLU A N 1
ATOM 2963 C CA . GLU A 1 371 ? 14.465 0.237 -27.032 1.00 94.31 371 GLU A CA 1
ATOM 2964 C C . GLU A 1 371 ? 13.396 -0.545 -27.805 1.00 94.31 371 GLU A C 1
ATOM 2966 O O . GLU A 1 371 ? 13.262 -0.335 -29.010 1.00 94.31 371 GLU A O 1
ATOM 2971 N N . ILE A 1 372 ? 12.579 -1.371 -27.138 1.00 92.62 372 ILE A N 1
ATOM 2972 C CA . ILE A 1 372 ? 11.433 -2.051 -27.768 1.00 92.62 372 ILE A CA 1
ATOM 2973 C C . ILE A 1 372 ? 10.426 -1.032 -28.315 1.00 92.62 372 ILE A C 1
ATOM 2975 O O . ILE A 1 372 ? 9.937 -1.200 -29.429 1.00 92.62 372 ILE A O 1
ATOM 2979 N N . ALA A 1 373 ? 10.138 0.038 -27.570 1.00 91.25 373 ALA A N 1
ATOM 2980 C CA . ALA A 1 373 ? 9.200 1.077 -27.998 1.00 91.25 373 ALA A CA 1
ATOM 2981 C C . ALA A 1 373 ? 9.676 1.861 -29.237 1.00 91.25 373 ALA A C 1
ATOM 2983 O O . ALA A 1 373 ? 8.851 2.432 -29.947 1.00 91.25 373 ALA A O 1
ATOM 2984 N N . LYS A 1 374 ? 10.987 1.874 -29.517 1.00 92.81 374 LYS A N 1
ATOM 2985 C CA . LYS A 1 374 ? 11.584 2.508 -30.707 1.00 92.81 374 LYS A CA 1
ATOM 2986 C C . LYS A 1 374 ? 11.583 1.602 -31.945 1.00 92.81 374 LYS A C 1
ATOM 2988 O O . LYS A 1 374 ? 12.006 2.046 -33.012 1.00 92.81 374 LYS A O 1
ATOM 2993 N N . ILE A 1 375 ? 11.184 0.333 -31.827 1.00 92.06 375 ILE A N 1
ATOM 2994 C CA . ILE A 1 375 ? 11.150 -0.595 -32.965 1.00 92.06 375 ILE A CA 1
ATOM 2995 C C . ILE A 1 375 ? 10.012 -0.187 -33.920 1.00 92.06 375 ILE A C 1
ATOM 2997 O O . ILE A 1 375 ? 8.875 -0.037 -33.467 1.00 92.06 375 ILE A O 1
ATOM 3001 N N . PRO A 1 376 ? 10.276 -0.040 -35.235 1.00 90.06 376 PRO A N 1
ATOM 3002 C CA . PRO A 1 376 ? 9.238 0.241 -36.224 1.00 90.06 376 PRO A CA 1
ATOM 3003 C C . PRO A 1 376 ? 8.128 -0.813 -36.203 1.00 90.06 376 PRO A C 1
ATOM 3005 O O . PRO A 1 376 ? 8.396 -2.013 -36.153 1.00 90.06 376 PRO A O 1
ATOM 3008 N N . THR A 1 377 ? 6.874 -0.371 -36.279 1.00 90.25 377 THR A N 1
ATOM 3009 C CA . THR A 1 377 ? 5.711 -1.273 -36.297 1.00 90.25 377 THR A CA 1
ATOM 3010 C C . THR A 1 377 ? 5.613 -2.067 -37.597 1.00 90.25 377 THR A C 1
ATOM 3012 O O . THR A 1 377 ? 5.212 -3.231 -37.574 1.00 90.25 377 THR A O 1
ATOM 3015 N N . ASP A 1 378 ? 6.007 -1.464 -38.721 1.00 89.19 378 ASP A N 1
ATOM 3016 C CA . ASP A 1 378 ? 6.117 -2.140 -40.009 1.00 89.19 378 ASP A CA 1
ATOM 3017 C C . ASP A 1 378 ? 7.552 -2.617 -40.247 1.00 89.19 378 ASP A C 1
ATOM 3019 O O . ASP A 1 378 ? 8.440 -1.851 -40.619 1.00 89.19 378 ASP A O 1
ATOM 3023 N N . LEU A 1 379 ? 7.771 -3.915 -40.032 1.00 88.62 379 LEU A N 1
ATOM 3024 C CA . LEU A 1 379 ? 9.052 -4.562 -40.307 1.00 88.62 379 LEU A CA 1
ATOM 3025 C C . LEU A 1 379 ? 9.158 -5.111 -41.739 1.00 88.62 379 LEU A C 1
ATOM 3027 O O . LEU A 1 379 ? 10.216 -5.611 -42.117 1.00 88.62 379 LEU A O 1
ATOM 3031 N N . THR A 1 380 ? 8.092 -5.039 -42.545 1.00 85.88 380 THR A N 1
ATOM 3032 C CA . THR A 1 380 ? 8.072 -5.606 -43.908 1.00 85.88 380 THR A CA 1
ATOM 3033 C C . THR A 1 380 ? 8.922 -4.811 -44.891 1.00 85.88 380 THR A C 1
ATOM 3035 O O . THR A 1 380 ? 9.355 -5.349 -45.907 1.00 85.88 380 THR A O 1
ATOM 3038 N N . ILE A 1 381 ? 9.226 -3.558 -44.554 1.00 85.00 381 ILE A N 1
ATOM 3039 C CA . ILE A 1 381 ? 10.105 -2.679 -45.324 1.00 85.00 381 ILE A CA 1
ATOM 3040 C C . ILE A 1 381 ? 11.593 -2.916 -45.043 1.00 85.00 381 ILE A C 1
ATOM 3042 O O . ILE A 1 381 ? 12.410 -2.179 -45.583 1.00 85.00 381 ILE A O 1
ATOM 3046 N N . TYR A 1 382 ? 11.971 -3.904 -44.221 1.00 88.44 382 TYR A N 1
ATOM 3047 C CA . TYR A 1 382 ? 13.364 -4.227 -43.882 1.00 88.44 382 TYR A CA 1
ATOM 3048 C C . TYR A 1 382 ? 13.782 -5.622 -44.368 1.00 88.44 382 TYR A C 1
ATOM 3050 O O . TYR A 1 382 ? 12.973 -6.542 -44.460 1.00 88.44 382 TYR A O 1
ATOM 3058 N N . THR A 1 383 ? 15.066 -5.780 -44.701 1.00 88.00 383 THR A N 1
ATOM 3059 C CA . THR A 1 383 ? 15.645 -7.036 -45.197 1.00 88.00 383 THR A CA 1
ATOM 3060 C C . THR A 1 383 ? 15.409 -8.176 -44.201 1.00 88.00 383 THR A C 1
ATOM 3062 O O . THR A 1 383 ? 15.584 -7.960 -42.990 1.00 88.00 383 THR A O 1
ATOM 3065 N N . PRO A 1 384 ? 15.068 -9.392 -44.678 1.00 91.06 384 PRO A N 1
ATOM 3066 C CA . PRO A 1 384 ? 14.826 -10.545 -43.814 1.00 91.06 384 PRO A CA 1
ATOM 3067 C C . PRO A 1 384 ? 15.964 -10.820 -42.828 1.00 91.06 384 PRO A C 1
ATOM 3069 O O . PRO A 1 384 ? 15.706 -11.170 -41.678 1.00 91.06 384 PRO A O 1
ATOM 3072 N N . GLU A 1 385 ? 17.215 -10.612 -43.241 1.00 92.56 385 GLU A N 1
ATOM 3073 C CA . GLU A 1 385 ? 18.404 -10.836 -42.419 1.00 92.56 385 GLU A CA 1
ATOM 3074 C C . GLU A 1 385 ? 18.478 -9.852 -41.246 1.00 92.56 385 GLU A C 1
ATOM 3076 O O . GLU A 1 385 ? 18.752 -10.253 -40.115 1.00 92.56 385 GLU A O 1
ATOM 3081 N N . SER A 1 386 ? 18.210 -8.565 -41.492 1.00 91.25 386 SER A N 1
ATOM 3082 C CA . SER A 1 386 ? 18.243 -7.546 -40.436 1.00 91.25 386 SER A CA 1
ATOM 3083 C C . SER A 1 386 ? 17.086 -7.702 -39.444 1.00 91.25 386 SER A C 1
ATOM 3085 O O . SER A 1 386 ? 17.282 -7.572 -38.236 1.00 91.25 386 SER A O 1
ATOM 3087 N N . VAL A 1 387 ? 15.902 -8.090 -39.932 1.00 94.69 387 VAL A N 1
ATOM 3088 C CA . VAL A 1 387 ? 14.747 -8.420 -39.084 1.00 94.69 387 VAL A CA 1
ATOM 3089 C C . VAL A 1 387 ? 15.011 -9.683 -38.265 1.00 94.69 387 VAL A C 1
ATOM 3091 O O . VAL A 1 387 ? 14.656 -9.731 -37.089 1.00 94.69 387 VAL A O 1
ATOM 3094 N N . ALA A 1 388 ? 15.658 -10.699 -38.842 1.00 96.62 388 ALA A N 1
ATOM 3095 C CA . ALA A 1 388 ? 16.045 -11.903 -38.110 1.00 96.62 388 ALA A CA 1
ATOM 3096 C C . ALA A 1 388 ? 17.050 -11.590 -36.990 1.00 96.62 388 ALA A C 1
ATOM 3098 O O . ALA A 1 388 ? 16.912 -12.126 -35.894 1.00 96.62 388 ALA A O 1
ATOM 3099 N N . ALA A 1 389 ? 18.012 -10.691 -37.226 1.00 96.75 389 ALA A N 1
ATOM 3100 C CA . ALA A 1 389 ? 18.953 -10.245 -36.198 1.00 96.75 389 ALA A CA 1
ATOM 3101 C C . ALA A 1 389 ? 18.259 -9.483 -35.055 1.00 96.75 389 ALA A C 1
ATOM 3103 O O . ALA A 1 389 ? 18.573 -9.719 -33.888 1.00 96.75 389 ALA A O 1
ATOM 3104 N N . LEU A 1 390 ? 17.291 -8.615 -35.374 1.00 96.50 390 LEU A N 1
ATOM 3105 C CA . LEU A 1 390 ? 16.463 -7.943 -34.370 1.00 96.50 390 LEU A CA 1
ATOM 3106 C C . LEU A 1 390 ? 15.666 -8.950 -33.535 1.00 96.50 390 LEU A C 1
ATOM 3108 O O . LEU A 1 390 ? 15.719 -8.891 -32.310 1.00 96.50 390 LEU A O 1
ATOM 3112 N N . LYS A 1 391 ? 14.987 -9.903 -34.183 1.00 96.75 391 LYS A N 1
ATOM 3113 C CA . LYS A 1 391 ? 14.227 -10.954 -33.491 1.00 96.75 391 LYS A CA 1
ATOM 3114 C C . LYS A 1 391 ? 15.121 -11.817 -32.609 1.00 96.75 391 LYS A C 1
ATOM 3116 O O . LYS A 1 391 ? 14.781 -12.034 -31.458 1.00 96.75 391 LYS A O 1
ATOM 3121 N N . ALA A 1 392 ? 16.298 -12.214 -33.091 1.00 97.62 392 ALA A N 1
ATOM 3122 C CA . ALA A 1 392 ? 17.264 -12.954 -32.282 1.00 97.62 392 ALA A CA 1
ATOM 3123 C C . ALA A 1 392 ? 17.695 -12.160 -31.036 1.00 97.62 392 ALA A C 1
ATOM 3125 O O . ALA A 1 392 ? 17.755 -12.716 -29.945 1.00 97.62 392 ALA A O 1
ATOM 3126 N N . ALA A 1 393 ? 17.934 -10.850 -31.168 1.00 97.12 393 ALA A N 1
ATOM 3127 C CA . ALA A 1 393 ? 18.234 -10.000 -30.018 1.00 97.12 393 ALA A CA 1
ATOM 3128 C C . ALA A 1 393 ? 17.048 -9.873 -29.044 1.00 97.12 393 ALA A C 1
ATOM 3130 O O . ALA A 1 393 ? 17.280 -9.760 -27.845 1.00 97.12 393 ALA A O 1
ATOM 3131 N N . GLN A 1 394 ? 15.801 -9.903 -29.530 1.00 96.56 394 GLN A N 1
ATOM 3132 C CA . GLN A 1 394 ? 14.601 -9.923 -28.684 1.00 96.56 394 GLN A CA 1
ATOM 3133 C C . GLN A 1 394 ? 14.423 -11.267 -27.961 1.00 96.56 394 GLN A C 1
ATOM 3135 O O . GLN A 1 394 ? 14.126 -11.279 -26.768 1.00 96.56 394 GLN A O 1
ATOM 3140 N N . ASP A 1 395 ? 14.633 -12.379 -28.665 1.00 96.69 395 ASP A N 1
ATOM 3141 C CA . ASP A 1 395 ? 14.473 -13.743 -28.146 1.00 96.69 395 ASP A CA 1
ATOM 3142 C C . ASP A 1 395 ? 15.535 -14.098 -27.090 1.00 96.69 395 ASP A C 1
ATOM 3144 O O . ASP A 1 395 ? 15.306 -14.954 -26.237 1.00 96.69 395 ASP A O 1
ATOM 3148 N N . GLU A 1 396 ? 16.692 -13.430 -27.116 1.00 96.12 396 GLU A N 1
ATOM 3149 C CA . GLU A 1 396 ? 17.752 -13.582 -26.112 1.00 96.12 396 GLU A CA 1
ATOM 3150 C C . GLU A 1 396 ? 17.458 -12.883 -24.774 1.00 96.12 396 GLU A C 1
ATOM 3152 O O . GLU A 1 396 ? 18.181 -13.108 -23.802 1.00 96.12 396 GLU A O 1
ATOM 3157 N N . ILE A 1 397 ? 16.431 -12.030 -24.691 1.00 95.88 397 ILE A N 1
ATOM 3158 C CA . ILE A 1 397 ? 16.141 -11.274 -23.468 1.00 95.88 397 ILE A CA 1
ATOM 3159 C C . ILE A 1 397 ? 15.557 -12.204 -22.400 1.00 95.88 397 ILE A C 1
ATOM 3161 O O . ILE A 1 397 ? 14.394 -12.605 -22.467 1.00 95.88 397 ILE A O 1
ATOM 3165 N N . ASP A 1 398 ? 16.337 -12.472 -21.354 1.00 92.38 398 ASP A N 1
ATOM 3166 C CA . ASP A 1 398 ? 15.834 -13.080 -20.124 1.00 92.38 398 ASP A CA 1
ATOM 3167 C C . ASP A 1 398 ? 15.200 -12.001 -19.233 1.00 92.38 398 ASP A C 1
ATOM 3169 O O . ASP A 1 398 ? 15.894 -11.110 -18.745 1.00 92.38 398 ASP A O 1
ATOM 3173 N N . TRP A 1 399 ? 13.882 -12.076 -19.022 1.00 91.31 399 TRP A N 1
ATOM 3174 C CA . TRP A 1 399 ? 13.082 -11.151 -18.196 1.00 91.31 399 TRP A CA 1
ATOM 3175 C C . TRP A 1 399 ? 13.047 -11.513 -16.698 1.00 91.31 399 TRP A C 1
ATOM 3177 O O . TRP A 1 399 ? 12.347 -10.867 -15.903 1.00 91.31 399 TRP A O 1
ATOM 3187 N N . GLU A 1 400 ? 13.784 -12.552 -16.307 1.00 90.94 400 GLU A N 1
ATOM 3188 C CA . GLU A 1 400 ? 13.848 -13.094 -14.949 1.00 90.94 400 GLU A CA 1
ATOM 3189 C C . GLU A 1 400 ? 15.267 -13.018 -14.359 1.00 90.94 400 GLU A C 1
ATOM 3191 O O . GLU A 1 400 ? 15.645 -13.826 -13.511 1.00 90.94 400 GLU A O 1
ATOM 3196 N N . LEU A 1 401 ? 16.060 -12.021 -14.765 1.00 93.88 401 LEU A N 1
ATOM 3197 C CA . LEU A 1 401 ? 17.351 -11.724 -14.149 1.00 93.88 401 LEU A CA 1
ATOM 3198 C C . LEU A 1 401 ? 17.167 -10.835 -12.915 1.00 93.88 401 LEU A C 1
ATOM 3200 O O . LEU A 1 401 ? 16.403 -9.863 -12.899 1.00 93.88 401 LEU A O 1
ATOM 3204 N N . SER A 1 402 ? 17.895 -11.179 -11.854 1.00 96.38 402 SER A N 1
ATOM 3205 C CA . SER A 1 402 ? 17.930 -10.397 -10.622 1.00 96.38 402 SER A CA 1
ATOM 3206 C C . SER A 1 402 ? 18.842 -9.181 -10.752 1.00 96.38 402 SER A C 1
ATOM 3208 O O . SER A 1 402 ? 19.694 -9.105 -11.639 1.00 96.38 402 SER A O 1
ATOM 3210 N N . ARG A 1 403 ? 18.718 -8.240 -9.817 1.00 97.06 403 ARG A N 1
ATOM 3211 C CA . ARG A 1 403 ? 19.527 -7.017 -9.740 1.00 97.06 403 ARG A CA 1
ATOM 3212 C C . ARG A 1 403 ? 21.028 -7.302 -9.604 1.00 97.06 403 ARG A C 1
ATOM 3214 O O . ARG A 1 403 ? 21.843 -6.451 -9.944 1.00 97.06 403 ARG A O 1
ATOM 3221 N N . MET A 1 404 ? 21.413 -8.507 -9.174 1.00 96.00 404 MET A N 1
ATOM 3222 C CA . MET A 1 404 ? 22.810 -8.969 -9.204 1.00 96.00 404 MET A CA 1
ATOM 3223 C C . MET A 1 404 ? 23.387 -9.073 -10.621 1.00 96.00 404 MET A C 1
ATOM 3225 O O . MET A 1 404 ? 24.600 -8.981 -10.787 1.00 96.00 404 MET A O 1
ATOM 3229 N N . LYS A 1 405 ? 22.537 -9.272 -11.632 1.00 96.12 405 LYS A N 1
ATOM 3230 C CA . LYS A 1 405 ? 22.912 -9.489 -13.035 1.00 96.12 405 LYS A CA 1
ATOM 3231 C C . LYS A 1 405 ? 22.611 -8.256 -13.901 1.00 96.12 405 LYS A C 1
ATOM 3233 O O . LYS A 1 405 ? 22.368 -8.384 -15.096 1.00 96.12 405 LYS A O 1
ATOM 3238 N N . GLN A 1 406 ? 22.639 -7.048 -13.325 1.00 97.12 406 GLN A N 1
ATOM 3239 C CA . GLN A 1 406 ? 22.343 -5.816 -14.072 1.00 97.12 406 GLN A CA 1
ATOM 3240 C C . GLN A 1 406 ? 23.257 -5.636 -15.294 1.00 97.12 406 GLN A C 1
ATOM 3242 O O . GLN A 1 406 ? 22.772 -5.312 -16.369 1.00 97.12 406 GLN A O 1
ATOM 3247 N N . GLU A 1 407 ? 24.552 -5.941 -15.169 1.00 97.06 407 GLU A N 1
ATOM 3248 C CA . GLU A 1 407 ? 25.494 -5.849 -16.296 1.00 97.06 407 GLU A CA 1
ATOM 3249 C C . GLU A 1 407 ? 25.120 -6.763 -17.477 1.00 97.06 407 GLU A C 1
ATOM 3251 O O . GLU A 1 407 ? 25.457 -6.472 -18.625 1.00 97.06 407 GLU A O 1
ATOM 3256 N N . GLU A 1 408 ? 24.454 -7.891 -17.218 1.00 97.31 408 GLU A N 1
ATOM 3257 C CA . GLU A 1 408 ? 23.949 -8.789 -18.260 1.00 97.31 408 GLU A CA 1
ATOM 3258 C C . GLU A 1 408 ? 22.748 -8.166 -18.976 1.00 97.31 408 GLU A C 1
ATOM 3260 O O . GLU A 1 408 ? 22.713 -8.134 -20.206 1.00 97.31 408 GLU A O 1
ATOM 3265 N N . VAL A 1 409 ? 21.818 -7.580 -18.218 1.00 97.00 409 VAL A N 1
ATOM 3266 C CA . VAL A 1 409 ? 20.674 -6.840 -18.771 1.00 97.00 409 VAL A CA 1
ATOM 3267 C C . VAL A 1 409 ? 21.130 -5.636 -19.595 1.00 97.00 409 VAL A C 1
ATOM 3269 O O . VAL A 1 409 ? 20.615 -5.415 -20.690 1.00 97.00 409 VAL A O 1
ATOM 3272 N N . ASP A 1 410 ? 22.148 -4.907 -19.142 1.00 97.38 410 ASP A N 1
ATOM 3273 C CA . ASP A 1 410 ? 22.700 -3.763 -19.873 1.00 97.38 410 ASP A CA 1
ATOM 3274 C C . ASP A 1 410 ? 23.330 -4.198 -21.211 1.00 97.38 410 ASP A C 1
ATOM 3276 O O . ASP A 1 410 ? 23.167 -3.526 -22.234 1.00 97.38 410 ASP A O 1
ATOM 3280 N N . LYS A 1 411 ? 23.996 -5.362 -21.247 1.00 97.94 411 LYS A N 1
ATOM 3281 C CA . LYS A 1 411 ? 24.516 -5.957 -22.493 1.00 97.94 411 LYS A CA 1
ATOM 3282 C C . LYS A 1 411 ? 23.391 -6.362 -23.444 1.00 97.94 411 LYS A C 1
ATOM 3284 O O . LYS A 1 411 ? 23.509 -6.114 -24.645 1.00 97.94 411 LYS A O 1
ATOM 3289 N N . LEU A 1 412 ? 22.307 -6.947 -22.929 1.00 97.69 412 LEU A N 1
ATOM 3290 C CA . LEU A 1 412 ? 21.120 -7.285 -23.723 1.00 97.69 412 LEU A CA 1
ATOM 3291 C C . LEU A 1 412 ? 20.474 -6.023 -24.312 1.00 97.69 412 LEU A C 1
ATOM 3293 O O . LEU A 1 412 ? 20.172 -5.992 -25.504 1.00 97.69 412 LEU A O 1
ATOM 3297 N N . ALA A 1 413 ? 20.350 -4.952 -23.522 1.00 96.94 413 ALA A N 1
ATOM 3298 C CA . ALA A 1 413 ? 19.847 -3.661 -23.989 1.00 96.94 413 ALA A CA 1
ATOM 3299 C C . ALA A 1 413 ? 20.724 -3.071 -25.105 1.00 96.94 413 ALA A C 1
ATOM 3301 O O . ALA A 1 413 ? 20.214 -2.668 -26.151 1.00 96.94 413 ALA A O 1
ATOM 3302 N N . ALA A 1 414 ? 22.049 -3.076 -24.927 1.00 97.69 414 ALA A N 1
ATOM 3303 C CA . ALA A 1 414 ? 22.990 -2.597 -25.938 1.00 97.69 414 ALA A CA 1
ATOM 3304 C C . ALA A 1 414 ? 22.934 -3.428 -27.232 1.00 97.69 414 ALA A C 1
ATOM 3306 O O . ALA A 1 414 ? 23.000 -2.875 -28.335 1.00 97.69 414 ALA A O 1
ATOM 3307 N N . LYS A 1 415 ? 22.772 -4.751 -27.114 1.00 97.44 415 LYS A N 1
ATOM 3308 C CA . LYS A 1 415 ? 22.607 -5.653 -28.260 1.00 97.44 415 LYS A CA 1
ATOM 3309 C C . LYS A 1 415 ? 21.296 -5.393 -29.000 1.00 97.44 415 LYS A C 1
ATOM 3311 O O . LYS A 1 415 ? 21.320 -5.291 -30.225 1.00 97.44 415 LYS A O 1
ATOM 3316 N N . LEU A 1 416 ? 20.184 -5.229 -28.280 1.00 97.94 416 LEU A N 1
ATOM 3317 C CA . LEU A 1 416 ? 18.888 -4.885 -28.868 1.00 97.94 416 LEU A CA 1
ATOM 3318 C C . LEU A 1 416 ? 18.950 -3.542 -29.602 1.00 97.94 416 LEU A C 1
ATOM 3320 O O . LEU A 1 416 ? 18.540 -3.461 -30.759 1.00 97.94 416 LEU A O 1
ATOM 3324 N N . LYS A 1 417 ? 19.532 -2.517 -28.966 1.00 97.75 417 LYS A N 1
ATOM 3325 C CA . LYS A 1 417 ? 19.776 -1.208 -29.585 1.00 97.75 417 LYS A CA 1
ATOM 3326 C C . LYS A 1 417 ? 20.568 -1.347 -30.885 1.00 97.75 417 LYS A C 1
ATOM 3328 O O . LYS A 1 417 ? 20.145 -0.847 -31.923 1.00 97.75 417 LYS A O 1
ATOM 3333 N N . THR A 1 418 ? 21.676 -2.086 -30.843 1.00 97.88 418 THR A N 1
ATOM 3334 C CA . THR A 1 418 ? 22.528 -2.334 -32.015 1.00 97.88 418 THR A CA 1
ATOM 3335 C C . THR A 1 418 ? 21.763 -3.056 -33.125 1.00 97.88 418 THR A C 1
ATOM 3337 O O . THR A 1 418 ? 21.921 -2.726 -34.296 1.00 97.88 418 THR A O 1
ATOM 3340 N N . ALA A 1 419 ? 20.923 -4.040 -32.794 1.00 96.94 419 ALA A N 1
ATOM 3341 C CA . ALA A 1 419 ? 20.125 -4.758 -33.784 1.00 96.94 419 ALA A CA 1
ATOM 3342 C C . ALA A 1 419 ? 19.048 -3.862 -34.419 1.00 96.94 419 ALA A C 1
ATOM 3344 O O . ALA A 1 419 ? 18.864 -3.909 -35.634 1.00 96.94 419 ALA A O 1
ATOM 3345 N N . ARG A 1 420 ? 18.397 -3.001 -33.623 1.00 96.38 420 ARG A N 1
ATOM 3346 C CA . ARG A 1 420 ? 17.440 -1.991 -34.103 1.00 96.38 420 ARG A CA 1
ATOM 3347 C C . ARG A 1 420 ? 18.108 -0.988 -35.047 1.00 96.38 420 ARG A C 1
ATOM 3349 O O . ARG A 1 420 ? 17.572 -0.719 -36.114 1.00 96.38 420 ARG A O 1
ATOM 3356 N N . GLU A 1 421 ? 19.270 -0.453 -34.677 1.00 94.12 421 GLU A N 1
ATOM 3357 C CA . GLU A 1 421 ? 20.023 0.518 -35.493 1.00 94.12 421 GLU A CA 1
ATOM 3358 C C . GLU A 1 421 ? 20.580 -0.101 -36.784 1.00 94.12 421 GLU A C 1
ATOM 3360 O O . GLU A 1 421 ? 20.764 0.598 -37.774 1.00 94.12 421 GLU A O 1
ATOM 3365 N N . ASN A 1 422 ? 20.786 -1.420 -36.804 1.00 93.75 422 ASN A N 1
ATOM 3366 C CA . ASN A 1 422 ? 21.221 -2.169 -37.983 1.00 93.75 422 ASN A CA 1
ATOM 3367 C C . ASN A 1 422 ? 20.069 -2.725 -38.835 1.00 93.75 422 ASN A C 1
ATOM 3369 O O . ASN A 1 422 ? 20.324 -3.525 -39.743 1.00 93.75 422 ASN A O 1
ATOM 3373 N N . LEU A 1 423 ? 18.816 -2.337 -38.575 1.00 90.00 423 LEU A N 1
ATOM 3374 C CA . LEU A 1 423 ? 17.710 -2.624 -39.485 1.00 90.00 423 LEU A CA 1
ATOM 3375 C C . LEU A 1 423 ? 18.017 -2.028 -40.867 1.00 90.00 423 LEU A C 1
ATOM 3377 O O . LEU A 1 423 ? 18.262 -0.832 -41.004 1.00 90.00 423 LEU A O 1
ATOM 3381 N N . LYS A 1 424 ? 18.003 -2.867 -41.907 1.00 88.00 424 LYS A N 1
ATOM 3382 C CA . LYS A 1 424 ? 18.344 -2.453 -43.277 1.00 88.00 424 LYS A CA 1
ATOM 3383 C C . LYS A 1 424 ? 17.085 -2.419 -44.125 1.00 88.00 424 LYS A C 1
ATOM 3385 O O . LYS A 1 424 ? 16.509 -3.489 -44.304 1.00 88.00 424 LYS A O 1
ATOM 3390 N N . PRO A 1 425 ? 16.647 -1.265 -44.645 1.00 85.50 425 PRO A N 1
ATOM 3391 C CA . PRO A 1 425 ? 15.481 -1.201 -45.517 1.00 85.50 425 PRO A CA 1
ATOM 3392 C C . PRO A 1 425 ? 15.629 -2.113 -46.748 1.00 85.50 425 PRO A C 1
ATOM 3394 O O . PRO A 1 425 ? 16.721 -2.222 -47.311 1.00 85.50 425 PRO A O 1
ATOM 3397 N N . ILE A 1 426 ? 14.546 -2.770 -47.176 1.00 74.50 426 ILE A N 1
ATOM 3398 C CA . ILE A 1 426 ? 14.471 -3.456 -48.468 1.00 74.50 426 ILE A CA 1
ATOM 3399 C C . ILE A 1 426 ? 14.523 -2.377 -49.540 1.00 74.50 426 ILE A C 1
ATOM 3401 O O . ILE A 1 426 ? 13.569 -1.632 -49.753 1.00 74.50 426 ILE A O 1
ATOM 3405 N N . THR A 1 427 ? 15.637 -2.311 -50.251 1.00 54.91 427 THR A N 1
ATOM 3406 C CA . THR A 1 427 ? 15.733 -1.534 -51.479 1.00 54.91 427 THR A CA 1
ATOM 3407 C C . THR A 1 427 ? 15.214 -2.396 -52.630 1.00 54.91 427 THR A C 1
ATOM 3409 O O . THR A 1 427 ? 15.874 -3.330 -53.081 1.00 54.91 427 THR A O 1
ATOM 3412 N N . TYR A 1 428 ? 13.991 -2.124 -53.093 1.00 45.38 428 TYR A N 1
ATOM 3413 C CA . TYR A 1 428 ? 13.481 -2.721 -54.329 1.00 45.38 428 TYR A CA 1
ATOM 3414 C C . TYR A 1 428 ? 14.218 -2.107 -55.518 1.00 45.38 428 TYR A C 1
ATOM 3416 O O . TYR A 1 428 ? 14.138 -0.904 -55.747 1.00 45.38 428 TYR A O 1
ATOM 3424 N N . ASN A 1 429 ? 14.899 -2.948 -56.289 1.00 38.88 429 ASN A N 1
ATOM 3425 C CA . ASN A 1 429 ? 15.491 -2.590 -57.569 1.00 38.88 429 ASN A CA 1
ATOM 3426 C C . ASN A 1 429 ? 14.899 -3.496 -58.641 1.00 38.88 429 ASN A C 1
ATOM 3428 O O . ASN A 1 429 ? 15.132 -4.703 -58.621 1.00 38.88 429 ASN A O 1
ATOM 3432 N N . GLY A 1 430 ? 14.116 -2.922 -59.550 1.00 35.41 430 GLY A N 1
ATOM 3433 C CA . GLY A 1 430 ? 13.591 -3.620 -60.716 1.00 35.41 430 GLY A CA 1
ATOM 3434 C C . GLY A 1 430 ? 13.855 -2.813 -61.982 1.00 35.41 430 GLY A C 1
ATOM 3435 O O . GLY A 1 430 ? 13.580 -1.618 -62.018 1.00 35.41 430 GLY A O 1
ATOM 3436 N N . SER A 1 431 ? 14.342 -3.491 -63.018 1.00 32.66 431 SER A N 1
ATOM 3437 C CA . SER A 1 431 ? 14.121 -3.127 -64.420 1.00 32.66 431 SER A CA 1
ATOM 3438 C C . SER A 1 431 ? 13.298 -4.239 -65.070 1.00 32.66 431 SER A C 1
ATOM 3440 O O . SER A 1 431 ? 13.404 -5.395 -64.663 1.00 32.66 431 SER A O 1
ATOM 3442 N N . ALA A 1 432 ? 12.478 -3.881 -66.057 1.00 44.78 432 ALA A N 1
ATOM 3443 C CA . ALA A 1 432 ? 11.558 -4.766 -66.758 1.00 44.78 432 ALA A CA 1
ATOM 3444 C C . ALA A 1 432 ? 12.187 -5.330 -68.047 1.00 44.78 432 ALA A C 1
ATOM 3446 O O . ALA A 1 432 ? 12.405 -4.569 -68.981 1.00 44.78 432 ALA A O 1
ATOM 3447 N N . ASP A 1 433 ? 12.486 -6.634 -68.065 1.00 36.50 433 ASP A N 1
ATOM 3448 C CA . ASP A 1 433 ? 12.281 -7.555 -69.199 1.00 36.50 433 ASP A CA 1
ATOM 3449 C C . ASP A 1 433 ? 12.445 -9.013 -68.712 1.00 36.50 433 ASP A C 1
ATOM 3451 O O . ASP A 1 433 ? 13.241 -9.301 -67.819 1.00 36.50 433 ASP A O 1
ATOM 3455 N N . GLU A 1 434 ? 11.614 -9.919 -69.239 1.00 48.47 434 GLU A N 1
ATOM 3456 C CA . GLU A 1 434 ? 11.196 -11.179 -68.590 1.00 48.47 434 GLU A CA 1
ATOM 3457 C C . GLU A 1 434 ? 12.179 -12.366 -68.635 1.00 48.47 434 GLU A C 1
ATOM 3459 O O . GLU A 1 434 ? 11.859 -13.425 -68.099 1.00 48.47 434 GLU A O 1
ATOM 3464 N N . GLU A 1 435 ? 13.392 -12.232 -69.170 1.00 49.22 435 GLU A N 1
ATOM 3465 C CA . GLU A 1 435 ? 14.367 -13.334 -69.172 1.00 49.22 435 GLU A CA 1
ATOM 3466 C C . GLU A 1 435 ? 15.817 -12.832 -69.084 1.00 49.22 435 GLU A C 1
ATOM 3468 O O . GLU A 1 435 ? 16.532 -12.883 -70.072 1.00 49.22 435 GLU A O 1
ATOM 3473 N N . GLU A 1 436 ? 16.292 -12.362 -67.921 1.00 37.31 436 GLU A N 1
ATOM 3474 C CA . GLU A 1 436 ? 17.668 -12.649 -67.466 1.00 37.31 436 GLU A CA 1
ATOM 3475 C C . GLU A 1 436 ? 18.004 -12.125 -66.060 1.00 37.31 436 GLU A C 1
ATOM 3477 O O . GLU A 1 436 ? 17.455 -11.170 -65.518 1.00 37.31 436 GLU A O 1
ATOM 3482 N N . VAL A 1 437 ? 18.952 -12.834 -65.461 1.00 41.59 437 VAL A N 1
ATOM 3483 C CA . VAL A 1 437 ? 19.505 -12.703 -64.117 1.00 41.59 437 VAL A CA 1
ATOM 3484 C C . VAL A 1 437 ? 20.419 -11.470 -63.983 1.00 41.59 437 VAL A C 1
ATOM 3486 O O . VAL A 1 437 ? 21.289 -11.256 -64.814 1.00 41.59 437 VAL A O 1
ATOM 3489 N N . ARG A 1 438 ? 20.334 -10.799 -62.819 1.00 43.31 438 ARG A N 1
ATOM 3490 C CA . ARG A 1 438 ? 21.279 -9.820 -62.218 1.00 43.31 438 ARG A CA 1
ATOM 3491 C C . ARG A 1 438 ? 21.439 -8.438 -62.883 1.00 43.31 438 ARG A C 1
ATOM 3493 O O . ARG A 1 438 ? 21.889 -8.305 -64.007 1.00 43.31 438 ARG A O 1
ATOM 3500 N N . ALA A 1 439 ? 21.331 -7.446 -61.990 1.00 43.34 439 ALA A N 1
ATOM 3501 C CA . ALA A 1 439 ? 21.794 -6.057 -62.064 1.00 43.34 439 ALA A CA 1
ATOM 3502 C C . ALA A 1 439 ? 20.885 -5.077 -62.815 1.00 43.34 439 ALA A C 1
ATOM 3504 O O . ALA A 1 439 ? 20.924 -5.018 -64.031 1.00 43.34 439 ALA A O 1
ATOM 3505 N N . LEU A 1 440 ? 20.159 -4.247 -62.051 1.00 37.53 440 LEU A N 1
ATOM 3506 C CA . LEU A 1 440 ? 19.823 -2.852 -62.376 1.00 37.53 440 LEU A CA 1
ATOM 3507 C C . LEU A 1 440 ? 19.344 -2.156 -61.089 1.00 37.53 440 LEU A C 1
ATOM 3509 O O . LEU A 1 440 ? 18.226 -2.372 -60.635 1.00 37.53 440 LEU A O 1
ATOM 3513 N N . VAL A 1 441 ? 20.254 -1.398 -60.463 1.00 44.38 441 VAL A N 1
ATOM 3514 C CA . VAL A 1 441 ? 20.050 -0.654 -59.211 1.00 44.38 441 VAL A CA 1
ATOM 3515 C C . VAL A 1 441 ? 19.666 0.789 -59.534 1.00 44.38 441 VAL A C 1
ATOM 3517 O O . VAL A 1 441 ? 20.472 1.503 -60.126 1.00 44.38 441 VAL A O 1
ATOM 3520 N N . GLU A 1 442 ? 18.478 1.232 -59.122 1.00 43.16 442 GLU A N 1
ATOM 3521 C CA . GLU A 1 442 ? 18.124 2.649 -59.067 1.00 43.16 442 GLU A CA 1
ATOM 3522 C C . GLU A 1 442 ? 18.258 3.134 -57.617 1.00 43.16 442 GLU A C 1
ATOM 3524 O O . GLU A 1 442 ? 17.469 2.823 -56.726 1.00 43.16 442 GLU A O 1
ATOM 3529 N N . TYR A 1 443 ? 19.319 3.895 -57.375 1.00 47.66 443 TYR A N 1
ATOM 3530 C CA . TYR A 1 443 ? 19.650 4.483 -56.085 1.00 47.66 443 TYR A CA 1
ATOM 3531 C C . TYR A 1 443 ? 18.699 5.643 -55.765 1.00 47.66 443 TYR A C 1
ATOM 3533 O O . TYR A 1 443 ? 19.001 6.802 -56.060 1.00 47.66 443 TYR A O 1
ATOM 3541 N N . LYS A 1 444 ? 17.542 5.335 -55.172 1.00 44.12 444 LYS A N 1
ATOM 3542 C CA . LYS A 1 444 ? 16.667 6.355 -54.585 1.00 44.12 444 LYS A CA 1
ATOM 3543 C C . LYS A 1 444 ? 17.258 6.824 -53.263 1.00 44.12 444 LYS A C 1
ATOM 3545 O O . LYS A 1 444 ? 17.771 5.995 -52.506 1.00 44.12 444 LYS A O 1
ATOM 3550 N N . PRO A 1 445 ? 17.229 8.132 -52.988 1.00 59.03 445 PRO A N 1
ATOM 3551 C CA . PRO A 1 445 ? 17.737 8.609 -51.730 1.00 59.03 445 PRO A CA 1
ATOM 3552 C C . PRO A 1 445 ? 16.849 8.111 -50.584 1.00 59.03 445 PRO A C 1
ATOM 3554 O O . PRO A 1 445 ? 15.644 7.915 -50.757 1.00 59.03 445 PRO A O 1
ATOM 3557 N N . TYR A 1 446 ? 17.451 7.867 -49.425 1.00 68.62 446 TYR A N 1
ATOM 3558 C CA . TYR A 1 446 ? 16.725 7.474 -48.219 1.00 68.62 446 TYR A CA 1
ATOM 3559 C C . TYR A 1 446 ? 16.741 8.614 -47.209 1.00 68.62 446 TYR A C 1
ATOM 3561 O O . TYR A 1 446 ? 17.659 9.428 -47.193 1.00 68.62 446 TYR A O 1
ATOM 3569 N N . LEU A 1 447 ? 15.712 8.672 -46.372 1.00 73.38 447 LEU A N 1
ATOM 3570 C CA . LEU A 1 447 ? 15.622 9.643 -45.291 1.00 73.38 447 LEU A CA 1
ATOM 3571 C C . LEU A 1 447 ? 16.333 9.093 -44.056 1.00 73.38 447 LEU A C 1
ATOM 3573 O O . LEU A 1 447 ? 15.900 8.103 -43.470 1.00 73.38 447 LEU A O 1
ATOM 3577 N N . ASP A 1 448 ? 17.425 9.744 -43.685 1.00 77.62 448 ASP A N 1
ATOM 3578 C CA . ASP A 1 448 ? 18.080 9.606 -42.396 1.00 77.62 448 ASP A CA 1
ATOM 3579 C C . ASP A 1 448 ? 17.451 10.597 -41.409 1.00 77.62 448 ASP A C 1
ATOM 3581 O O . ASP A 1 448 ? 17.314 11.790 -41.699 1.00 77.62 448 ASP A O 1
ATOM 3585 N N . ILE A 1 449 ? 17.021 10.094 -40.255 1.00 83.12 449 ILE A N 1
ATOM 3586 C CA . ILE A 1 449 ? 16.379 10.902 -39.217 1.00 83.12 449 ILE A CA 1
ATOM 3587 C C . ILE A 1 449 ? 17.433 11.203 -38.163 1.00 83.12 449 ILE A C 1
ATOM 3589 O O . ILE A 1 449 ? 17.817 10.331 -37.386 1.00 83.12 449 ILE A O 1
ATOM 3593 N N . GLN A 1 450 ? 17.884 12.451 -38.123 1.00 82.50 450 GLN A N 1
ATOM 3594 C CA . GLN A 1 450 ? 18.887 12.907 -37.168 1.00 82.50 450 GLN A CA 1
ATOM 3595 C C . GLN A 1 450 ? 18.226 13.780 -36.108 1.00 82.50 450 GLN A C 1
ATOM 3597 O O . GLN A 1 450 ? 17.561 14.763 -36.431 1.00 82.50 450 GLN A O 1
ATOM 3602 N N . THR A 1 451 ? 18.421 13.448 -34.837 1.00 83.44 451 THR A N 1
ATOM 3603 C CA . THR A 1 451 ? 17.949 14.263 -33.711 1.00 83.44 451 THR A CA 1
ATOM 3604 C C . THR A 1 451 ? 19.079 15.087 -33.108 1.00 83.44 451 THR A C 1
ATOM 3606 O O . THR A 1 451 ? 20.144 14.558 -32.791 1.00 83.44 451 THR A O 1
ATOM 3609 N N . GLU A 1 452 ? 18.818 16.375 -32.903 1.00 88.44 452 GLU A N 1
ATOM 3610 C CA . GLU A 1 452 ? 19.676 17.327 -32.199 1.00 88.44 452 GLU A CA 1
ATOM 3611 C C . GLU A 1 452 ? 18.993 17.768 -30.899 1.00 88.44 452 GLU A C 1
ATOM 3613 O O . GLU A 1 452 ? 17.789 18.028 -30.868 1.00 88.44 452 GLU A O 1
ATOM 3618 N N . GLU A 1 453 ? 19.759 17.885 -29.816 1.00 89.00 453 GLU A N 1
ATOM 3619 C CA . GLU A 1 453 ? 19.239 18.412 -28.554 1.00 89.00 453 GLU A CA 1
ATOM 3620 C C . GLU A 1 453 ? 19.054 19.935 -28.627 1.00 89.00 453 GLU A C 1
ATOM 3622 O O . GLU A 1 453 ? 19.948 20.668 -29.059 1.00 89.00 453 GLU A O 1
ATOM 3627 N N . ILE A 1 454 ? 17.921 20.424 -28.124 1.00 91.69 454 ILE A N 1
ATOM 3628 C CA . ILE A 1 454 ? 17.661 21.849 -27.902 1.00 91.69 454 ILE A CA 1
ATOM 3629 C C . ILE A 1 454 ? 17.868 22.135 -26.414 1.00 91.69 454 ILE A C 1
ATOM 3631 O O . ILE A 1 454 ? 17.203 21.549 -25.557 1.00 91.69 454 ILE A O 1
ATOM 3635 N N . ALA A 1 455 ? 18.793 23.037 -26.088 1.00 91.56 455 ALA A N 1
ATOM 3636 C CA . ALA A 1 455 ? 18.991 23.468 -24.708 1.00 91.56 455 ALA A CA 1
ATOM 3637 C C . ALA A 1 455 ? 17.722 24.141 -24.158 1.00 91.56 455 ALA A C 1
ATOM 3639 O O . ALA A 1 455 ? 17.023 24.848 -24.881 1.00 91.56 455 ALA A O 1
ATOM 3640 N N . PHE A 1 456 ? 17.435 23.932 -22.875 1.00 89.38 456 PHE A N 1
ATOM 3641 C CA . PHE A 1 456 ? 16.389 24.682 -22.192 1.00 89.38 456 PHE A CA 1
ATOM 3642 C C . PHE A 1 456 ? 16.913 26.038 -21.723 1.00 89.38 456 PHE A C 1
ATOM 3644 O O . PHE A 1 456 ? 18.101 26.204 -21.444 1.00 89.38 456 PHE A O 1
ATOM 3651 N N . GLU A 1 457 ? 16.011 27.006 -21.610 1.00 92.50 457 GLU A N 1
ATOM 3652 C CA . GLU A 1 457 ? 16.313 28.295 -20.995 1.00 92.50 457 GLU A CA 1
ATOM 3653 C C . GLU A 1 457 ? 16.172 28.206 -19.472 1.00 92.50 457 GLU A C 1
ATOM 3655 O O . GLU A 1 457 ? 15.328 27.464 -18.970 1.00 92.50 457 GLU A O 1
ATOM 3660 N N . THR A 1 458 ? 16.949 29.001 -18.735 1.00 90.69 458 THR A N 1
ATOM 3661 C CA . THR A 1 458 ? 16.769 29.184 -17.289 1.00 90.69 458 THR A CA 1
ATOM 3662 C C . THR A 1 458 ? 16.177 30.566 -17.028 1.00 90.69 458 THR A C 1
ATOM 3664 O O . THR A 1 458 ? 16.767 31.585 -17.390 1.00 90.69 458 THR A O 1
ATOM 3667 N N . LYS A 1 459 ? 15.013 30.616 -16.377 1.00 90.69 459 LYS A N 1
ATOM 3668 C CA . LYS A 1 459 ? 14.331 31.840 -15.958 1.00 90.69 459 LYS A CA 1
ATOM 3669 C C . LYS A 1 459 ? 14.459 32.032 -14.456 1.00 90.69 459 LYS A C 1
ATOM 3671 O O . LYS A 1 459 ? 13.976 31.228 -13.662 1.00 90.69 459 LYS A O 1
ATOM 3676 N N . GLU A 1 460 ? 15.049 33.155 -14.075 1.00 92.50 460 GLU A N 1
ATOM 3677 C CA . GLU A 1 460 ? 15.178 33.544 -12.678 1.00 92.50 460 GLU A CA 1
ATOM 3678 C C . GLU A 1 460 ? 13.971 34.376 -12.230 1.00 92.50 460 GLU A C 1
ATOM 3680 O O . GLU A 1 460 ? 13.579 35.335 -12.899 1.00 92.50 460 GLU A O 1
ATOM 3685 N N . VAL A 1 461 ? 13.361 34.009 -11.104 1.00 90.94 461 VAL A N 1
ATOM 3686 C CA . VAL A 1 461 ? 12.190 34.694 -10.538 1.00 90.94 461 VAL A CA 1
ATOM 3687 C C . VAL A 1 461 ? 12.529 35.193 -9.139 1.00 90.94 461 VAL A C 1
ATOM 3689 O O . VAL A 1 461 ? 12.915 34.421 -8.270 1.00 90.94 461 VAL A O 1
ATOM 3692 N N . ALA A 1 462 ? 12.392 36.495 -8.896 1.00 88.38 462 ALA A N 1
ATOM 3693 C CA . ALA A 1 462 ? 12.634 37.067 -7.575 1.00 88.38 462 ALA A CA 1
ATOM 3694 C C . ALA A 1 462 ? 11.591 36.566 -6.560 1.00 88.38 462 ALA A C 1
ATOM 3696 O O . ALA A 1 462 ? 10.391 36.753 -6.760 1.00 88.38 462 ALA A O 1
ATOM 3697 N N . ASN A 1 463 ? 12.049 35.972 -5.459 1.00 85.94 463 ASN A N 1
ATOM 3698 C CA . ASN A 1 463 ? 11.209 35.535 -4.352 1.00 85.94 463 ASN A CA 1
ATOM 3699 C C . ASN A 1 463 ? 11.513 36.383 -3.094 1.00 85.94 463 ASN A C 1
ATOM 3701 O O . ASN A 1 463 ? 12.583 36.238 -2.495 1.00 85.94 463 ASN A O 1
ATOM 3705 N N . PRO A 1 464 ? 10.576 37.244 -2.643 1.00 85.75 464 PRO A N 1
ATOM 3706 C CA . PRO A 1 464 ? 10.762 38.108 -1.474 1.00 85.75 464 PRO A CA 1
ATOM 3707 C C . PRO A 1 464 ? 10.703 37.362 -0.132 1.00 85.75 464 PRO A C 1
ATOM 3709 O O . PRO A 1 464 ? 10.996 37.953 0.906 1.00 85.75 464 PRO A O 1
ATOM 3712 N N . ASN A 1 465 ? 10.329 36.081 -0.130 1.00 82.06 465 ASN A N 1
ATOM 3713 C CA . ASN A 1 465 ? 10.329 35.227 1.060 1.00 82.06 465 ASN A CA 1
ATOM 3714 C C . ASN A 1 465 ? 11.626 34.420 1.206 1.00 82.06 465 ASN A C 1
ATOM 3716 O O . ASN A 1 465 ? 11.889 33.893 2.287 1.00 82.06 465 ASN A O 1
ATOM 3720 N N . LEU A 1 466 ? 12.431 34.346 0.144 1.00 83.19 466 LEU A N 1
ATOM 3721 C CA . LEU A 1 466 ? 13.716 33.656 0.107 1.00 83.19 466 LEU A CA 1
ATOM 3722 C C . LEU A 1 466 ? 14.851 34.662 0.396 1.00 83.19 466 LEU A C 1
ATOM 3724 O O . LEU A 1 466 ? 14.823 35.798 -0.084 1.00 83.19 466 LEU A O 1
ATOM 3728 N N . GLU A 1 467 ? 15.830 34.277 1.219 1.00 84.69 467 GLU A N 1
ATOM 3729 C CA . GLU A 1 467 ? 16.919 35.166 1.661 1.00 84.69 467 GLU A CA 1
ATOM 3730 C C . GLU A 1 467 ? 17.838 35.589 0.512 1.00 84.69 467 GLU A C 1
ATOM 3732 O O . GLU A 1 467 ? 18.159 34.786 -0.370 1.00 84.69 467 GLU A O 1
ATOM 3737 N N . LYS A 1 468 ? 18.294 36.849 0.533 1.00 86.19 468 LYS A N 1
ATOM 3738 C CA . LYS A 1 468 ? 19.194 37.390 -0.489 1.00 86.19 468 LYS A CA 1
ATOM 3739 C C . LYS A 1 468 ? 20.461 36.538 -0.611 1.00 86.19 468 LYS A C 1
ATOM 3741 O O . LYS A 1 468 ? 21.244 36.441 0.327 1.00 86.19 468 LYS A O 1
ATOM 3746 N N . GLY A 1 469 ? 20.652 35.932 -1.784 1.00 79.38 469 GLY A N 1
ATOM 3747 C CA . GLY A 1 469 ? 21.768 35.025 -2.086 1.00 79.38 469 GLY A CA 1
ATOM 3748 C C . GLY A 1 469 ? 21.40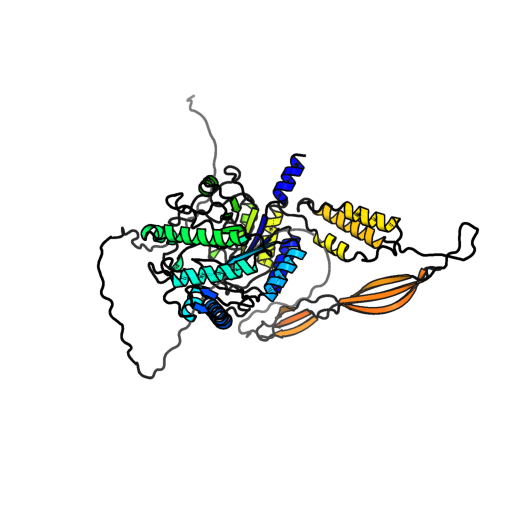1 33.536 -2.145 1.00 79.38 469 GLY A C 1
ATOM 3749 O O . GLY A 1 469 ? 22.200 32.748 -2.649 1.00 79.38 469 GLY A O 1
ATOM 3750 N N . GLN A 1 470 ? 20.202 33.136 -1.707 1.00 78.75 470 GLN A N 1
ATOM 3751 C CA . GLN A 1 470 ? 19.705 31.767 -1.879 1.00 78.75 470 GLN A CA 1
ATOM 3752 C C . GLN A 1 470 ? 19.008 31.590 -3.235 1.00 78.75 470 GLN A C 1
ATOM 3754 O O . GLN A 1 470 ? 18.331 32.496 -3.729 1.00 78.75 470 GLN A O 1
ATOM 3759 N N . ARG A 1 471 ? 19.167 30.400 -3.827 1.00 88.94 471 ARG A N 1
ATOM 3760 C CA . ARG A 1 471 ? 18.522 29.993 -5.083 1.00 88.94 471 ARG A CA 1
ATOM 3761 C C . ARG A 1 471 ? 17.754 28.693 -4.859 1.00 88.94 471 ARG A C 1
ATOM 3763 O O . ARG A 1 471 ? 18.293 27.775 -4.243 1.00 88.94 471 ARG A O 1
ATOM 3770 N N . LYS A 1 472 ? 16.522 28.601 -5.360 1.00 81.44 472 LYS A N 1
ATOM 3771 C CA . LYS A 1 472 ? 15.692 27.388 -5.291 1.00 81.44 472 LYS A CA 1
ATOM 3772 C C . LYS A 1 472 ? 15.140 27.064 -6.673 1.00 81.44 472 LYS A C 1
ATOM 3774 O O . LYS A 1 472 ? 14.463 27.891 -7.267 1.00 81.44 472 LYS A O 1
ATOM 3779 N N . ILE A 1 473 ? 15.409 25.866 -7.185 1.00 87.19 473 ILE A N 1
ATOM 3780 C CA . ILE A 1 473 ? 14.831 25.416 -8.457 1.00 87.19 473 ILE A CA 1
ATOM 3781 C C . ILE A 1 473 ? 13.356 25.070 -8.206 1.00 87.19 473 ILE A C 1
ATOM 3783 O O . ILE A 1 473 ? 13.052 24.197 -7.396 1.00 87.19 473 ILE A O 1
ATOM 3787 N N . LEU A 1 474 ? 12.448 25.791 -8.862 1.00 79.62 474 LEU A N 1
ATOM 3788 C CA . LEU A 1 474 ? 10.997 25.594 -8.803 1.00 79.62 474 LEU A CA 1
ATOM 3789 C C . LEU A 1 474 ? 10.523 24.609 -9.882 1.00 79.62 474 LEU A C 1
ATOM 3791 O O . LEU A 1 474 ? 9.598 23.835 -9.659 1.00 79.62 474 LEU A O 1
ATOM 3795 N N . GLN A 1 475 ? 11.174 24.630 -11.045 1.00 81.94 475 GLN A N 1
ATOM 3796 C CA . GLN A 1 475 ? 10.906 23.735 -12.166 1.00 81.94 475 GLN A CA 1
ATOM 3797 C C . GLN A 1 475 ? 12.237 23.355 -12.805 1.00 81.94 475 GLN A C 1
ATOM 3799 O O . GLN A 1 475 ? 13.003 24.242 -13.167 1.00 81.94 475 GLN A O 1
ATOM 3804 N N . VAL A 1 476 ? 12.515 22.058 -12.928 1.00 84.25 476 VAL A N 1
ATOM 3805 C CA . VAL A 1 476 ? 13.737 21.560 -13.574 1.00 84.25 476 VAL A CA 1
ATOM 3806 C C . VAL A 1 476 ? 13.604 21.707 -15.088 1.00 84.25 476 VAL A C 1
ATOM 3808 O O . VAL A 1 476 ? 12.561 21.370 -15.651 1.00 84.25 476 VAL A O 1
ATOM 3811 N N . GLY A 1 477 ? 14.654 22.202 -15.743 1.00 91.12 477 GLY A N 1
ATOM 3812 C CA . GLY A 1 477 ? 14.680 22.317 -17.197 1.00 91.12 477 GLY A CA 1
ATOM 3813 C C . GLY A 1 477 ? 14.805 20.959 -17.883 1.00 91.12 477 GLY A C 1
ATOM 3814 O O . GLY A 1 477 ? 15.576 20.100 -17.454 1.00 91.12 477 GLY A O 1
ATOM 3815 N N . ILE A 1 478 ? 14.062 20.762 -18.971 1.00 87.50 478 ILE A N 1
ATOM 3816 C CA . ILE A 1 478 ? 14.135 19.550 -19.798 1.00 87.50 478 ILE A CA 1
ATOM 3817 C C . ILE A 1 478 ? 14.549 19.974 -21.200 1.00 87.50 478 ILE A C 1
ATOM 3819 O O . ILE A 1 478 ? 13.912 20.837 -21.799 1.00 87.50 478 ILE A O 1
ATOM 3823 N N . LYS A 1 479 ? 15.614 19.369 -21.733 1.00 91.75 479 LYS A N 1
ATOM 3824 C CA . LYS A 1 479 ? 16.056 19.631 -23.107 1.00 91.75 479 LYS A CA 1
ATOM 3825 C C . LYS A 1 479 ? 14.950 19.268 -24.103 1.00 91.75 479 LYS A C 1
ATOM 3827 O O . LYS A 1 479 ? 14.273 18.250 -23.944 1.00 91.75 479 LYS A O 1
ATOM 3832 N N . GLY A 1 480 ? 14.786 20.112 -25.113 1.00 88.69 480 GLY A N 1
ATOM 3833 C CA . GLY A 1 480 ? 13.950 19.825 -26.271 1.00 88.69 480 GLY A CA 1
ATOM 3834 C C . GLY A 1 480 ? 14.698 18.965 -27.285 1.00 88.69 480 GLY A C 1
ATOM 3835 O O . GLY A 1 480 ? 15.895 18.709 -27.148 1.00 88.69 480 GLY A O 1
ATOM 3836 N N . GLU A 1 481 ? 14.000 18.549 -28.329 1.00 89.44 481 GLU A N 1
ATOM 3837 C CA . GLU A 1 481 ? 14.551 17.764 -29.428 1.00 89.44 481 GLU A CA 1
ATOM 3838 C C . GLU A 1 481 ? 14.137 18.394 -30.755 1.00 89.44 481 GLU A C 1
ATOM 3840 O O . GLU A 1 481 ? 12.973 18.738 -30.983 1.00 89.44 481 GLU A O 1
ATOM 3845 N N . LYS A 1 482 ? 15.116 18.543 -31.639 1.00 88.38 482 LYS A N 1
ATOM 3846 C CA . LYS A 1 482 ? 14.943 18.970 -33.019 1.00 88.38 482 LYS A CA 1
ATOM 3847 C C . LYS A 1 482 ? 15.203 17.770 -33.912 1.00 88.38 482 LYS A C 1
ATOM 3849 O O . LYS A 1 482 ? 16.265 17.161 -33.829 1.00 88.38 482 LYS A O 1
ATOM 3854 N N . THR A 1 483 ? 14.250 17.451 -34.773 1.00 81.62 483 THR A N 1
ATOM 3855 C CA . THR A 1 483 ? 14.385 16.372 -35.748 1.00 81.62 483 THR A CA 1
ATOM 3856 C C . THR A 1 483 ? 14.708 16.960 -37.115 1.00 81.62 483 THR A C 1
ATOM 3858 O O . THR A 1 483 ? 13.991 17.821 -37.627 1.00 81.62 483 THR A O 1
ATOM 3861 N N . ASN A 1 484 ? 15.797 16.482 -37.704 1.00 84.56 484 ASN A N 1
ATOM 3862 C CA . ASN A 1 484 ? 16.235 16.778 -39.056 1.00 84.56 484 ASN A CA 1
ATOM 3863 C C . ASN A 1 484 ? 15.971 15.552 -39.933 1.00 84.56 484 ASN A C 1
ATOM 3865 O O . ASN A 1 484 ? 16.492 14.466 -39.682 1.00 84.56 484 ASN A O 1
ATOM 3869 N N . LEU A 1 485 ? 15.176 15.744 -40.976 1.00 83.06 485 LEU A N 1
ATOM 3870 C CA . LEU A 1 485 ? 14.956 14.771 -42.032 1.00 83.06 485 LEU A CA 1
ATOM 3871 C C . LEU A 1 485 ? 15.983 15.030 -43.133 1.00 83.06 485 LEU A C 1
ATOM 3873 O O . LEU A 1 485 ? 15.883 16.017 -43.866 1.00 83.06 485 LEU A O 1
ATOM 3877 N N . VAL A 1 486 ? 16.999 14.177 -43.223 1.00 86.38 486 VAL A N 1
ATOM 3878 C CA . VAL A 1 486 ? 18.106 14.319 -44.171 1.00 86.38 486 VAL A CA 1
ATOM 3879 C C . VAL A 1 486 ? 17.965 13.267 -45.263 1.00 86.38 486 VAL A C 1
ATOM 3881 O O . VAL A 1 486 ? 18.074 12.076 -45.019 1.00 86.38 486 VAL A O 1
ATOM 3884 N N . GLU A 1 487 ? 17.727 13.701 -46.491 1.00 78.38 487 GLU A N 1
ATOM 3885 C CA . GLU A 1 487 ? 17.721 12.838 -47.666 1.00 78.38 487 GLU A CA 1
ATOM 3886 C C . GLU A 1 487 ? 19.167 12.544 -48.082 1.00 78.38 487 GLU A C 1
ATOM 3888 O O . GLU A 1 487 ? 19.929 13.453 -48.411 1.00 78.38 487 GLU A O 1
ATOM 3893 N N . ILE A 1 488 ? 19.565 11.275 -48.044 1.00 76.81 488 ILE A N 1
ATOM 3894 C CA . ILE A 1 488 ? 20.894 10.804 -48.431 1.00 76.81 488 ILE A CA 1
ATOM 3895 C C . ILE A 1 488 ? 20.812 10.170 -49.814 1.00 76.81 488 ILE A C 1
ATOM 3897 O O . ILE A 1 488 ? 20.159 9.141 -49.994 1.00 76.81 488 ILE A O 1
ATOM 3901 N N . SER A 1 489 ? 21.513 10.757 -50.784 1.00 72.19 489 SER A N 1
ATOM 3902 C CA . SER A 1 489 ? 21.726 10.193 -52.114 1.00 72.19 489 SER A CA 1
ATOM 3903 C C . SER A 1 489 ? 22.413 8.842 -52.000 1.00 72.19 489 SER A C 1
ATOM 3905 O O . SER A 1 489 ? 23.557 8.721 -51.559 1.00 72.19 489 SER A O 1
ATOM 3907 N N . ALA A 1 490 ? 21.724 7.804 -52.458 1.00 59.78 490 ALA A N 1
ATOM 3908 C CA . ALA A 1 490 ? 22.280 6.463 -52.480 1.00 59.78 490 ALA A CA 1
ATOM 3909 C C . ALA A 1 490 ? 23.347 6.272 -53.590 1.00 59.78 490 ALA A C 1
ATOM 3911 O O . ALA A 1 490 ? 23.957 5.210 -53.653 1.00 59.78 490 ALA A O 1
ATOM 3912 N N . GLN A 1 491 ? 23.593 7.282 -54.442 1.00 57.53 491 GLN A N 1
ATOM 3913 C CA . GLN A 1 491 ? 24.548 7.232 -55.566 1.00 57.53 491 GLN A CA 1
ATOM 3914 C C . GLN A 1 491 ? 25.973 7.612 -55.151 1.00 57.53 491 GLN A C 1
ATOM 3916 O O . GLN A 1 491 ? 26.934 6.970 -55.568 1.00 57.53 491 GLN A O 1
ATOM 3921 N N . ASP A 1 492 ? 26.110 8.655 -54.336 1.00 71.00 492 ASP A N 1
ATOM 3922 C CA . ASP A 1 492 ? 27.394 9.267 -53.976 1.00 71.00 492 ASP A CA 1
ATOM 3923 C C . ASP A 1 492 ? 27.518 9.588 -52.477 1.00 71.00 492 ASP A C 1
ATOM 3925 O O . ASP A 1 492 ? 28.552 10.089 -52.037 1.00 71.00 492 ASP A O 1
ATOM 3929 N N . GLY A 1 493 ? 26.484 9.290 -51.681 1.00 70.06 493 GLY A N 1
ATOM 3930 C CA . GLY A 1 493 ? 26.438 9.597 -50.252 1.00 70.06 493 GLY A CA 1
ATOM 3931 C C . GLY A 1 493 ? 26.251 11.083 -49.947 1.00 70.06 493 GLY A C 1
ATOM 3932 O O . GLY A 1 493 ? 26.376 11.478 -48.788 1.00 70.06 493 GLY A O 1
ATOM 3933 N N . SER A 1 494 ? 25.963 11.914 -50.956 1.00 71.81 494 SER A N 1
ATOM 3934 C CA . SER A 1 494 ? 25.650 13.323 -50.731 1.00 71.81 494 SER A CA 1
ATOM 3935 C C . SER A 1 494 ? 24.348 13.455 -49.941 1.00 71.81 494 SER A C 1
ATOM 3937 O O . SER A 1 494 ? 23.389 12.716 -50.155 1.00 71.81 494 SER A O 1
ATOM 3939 N N . SER A 1 495 ? 24.321 14.377 -48.982 1.00 82.38 495 SER A N 1
ATOM 3940 C CA . SER A 1 495 ? 23.180 14.586 -48.097 1.00 82.38 495 SER A CA 1
ATOM 3941 C C . SER A 1 495 ? 22.503 15.922 -48.376 1.00 82.38 495 SER A C 1
ATOM 3943 O O . SER A 1 495 ? 23.151 16.926 -48.687 1.00 82.38 495 SER A O 1
ATOM 3945 N N . LYS A 1 496 ? 21.178 15.943 -48.252 1.00 83.25 496 LYS A N 1
ATOM 3946 C CA . LYS A 1 496 ? 20.347 17.134 -48.394 1.00 83.25 496 LYS A CA 1
ATOM 3947 C C . LYS A 1 496 ? 19.339 17.178 -47.254 1.00 83.25 496 LYS A C 1
ATOM 3949 O O . LYS A 1 496 ? 18.500 16.296 -47.124 1.00 83.25 496 LYS A O 1
ATOM 3954 N N . LEU A 1 497 ? 19.390 18.229 -46.439 1.00 86.62 497 LEU A N 1
ATOM 3955 C CA . LEU A 1 497 ? 18.355 18.478 -45.436 1.00 86.62 497 LEU A CA 1
ATOM 3956 C C . LEU A 1 497 ? 17.025 18.767 -46.151 1.00 86.62 497 LEU A C 1
ATOM 3958 O O . LEU A 1 497 ? 16.932 19.730 -46.915 1.00 86.62 497 LEU A O 1
ATOM 3962 N N . VAL A 1 498 ? 16.024 17.920 -45.925 1.00 85.88 498 VAL A N 1
ATOM 3963 C CA . VAL A 1 498 ? 14.679 18.042 -46.505 1.00 85.88 498 VAL A CA 1
ATOM 3964 C C . VAL A 1 498 ? 13.806 18.905 -45.621 1.00 85.88 498 VAL A C 1
ATOM 3966 O O . VAL A 1 498 ? 13.169 19.841 -46.097 1.00 85.88 498 VAL A O 1
ATOM 3969 N N . GLU A 1 499 ? 13.790 18.591 -44.331 1.00 80.00 499 GLU A N 1
ATOM 3970 C CA . GLU A 1 499 ? 12.905 19.232 -43.374 1.00 80.00 499 GLU A CA 1
ATOM 3971 C C . GLU A 1 499 ? 13.549 19.231 -41.993 1.00 80.00 499 GLU A C 1
ATOM 3973 O O . GLU A 1 499 ? 14.311 18.334 -41.634 1.00 80.00 499 GLU A O 1
ATOM 3978 N N . SER A 1 500 ? 13.267 20.272 -41.222 1.00 85.31 500 SER A N 1
ATOM 3979 C CA . SER A 1 500 ? 13.763 20.418 -39.866 1.00 85.31 500 SER A CA 1
ATOM 3980 C C . SER A 1 500 ? 12.657 21.007 -39.014 1.00 85.31 500 SER A C 1
ATOM 3982 O O . SER A 1 500 ? 12.147 22.086 -39.324 1.00 85.31 500 SER A O 1
ATOM 3984 N N . PHE A 1 501 ? 12.269 20.295 -37.963 1.00 79.69 501 PHE A N 1
ATOM 3985 C CA . PHE A 1 501 ? 11.214 20.736 -37.060 1.00 79.69 501 PHE A CA 1
ATOM 3986 C C . PHE A 1 501 ? 11.532 20.362 -35.615 1.00 79.69 501 PHE A C 1
ATOM 3988 O O . PHE A 1 501 ? 12.282 19.426 -35.330 1.00 79.69 501 PHE A O 1
ATOM 3995 N N . VAL A 1 502 ? 10.962 21.122 -34.683 1.00 89.94 502 VAL A N 1
ATOM 3996 C CA . VAL A 1 502 ? 11.046 20.818 -33.254 1.00 89.94 502 VAL A CA 1
ATOM 3997 C C . VAL A 1 502 ? 10.077 19.676 -32.974 1.00 89.94 502 VAL A C 1
ATOM 3999 O O . VAL A 1 502 ? 8.866 19.841 -33.094 1.00 89.94 502 VAL A O 1
ATOM 4002 N N . SER A 1 503 ? 10.612 18.497 -32.663 1.00 83.06 503 SER A N 1
ATOM 4003 C CA . SER A 1 503 ? 9.816 17.312 -32.332 1.00 83.06 503 SER A CA 1
ATOM 4004 C C . SER A 1 503 ? 9.402 17.294 -30.862 1.00 83.06 503 SER A C 1
ATOM 4006 O O . SER A 1 503 ? 8.421 16.640 -30.510 1.00 83.06 503 SER A O 1
ATOM 4008 N N . LYS A 1 504 ? 10.128 18.023 -30.007 1.00 85.81 504 LYS A N 1
ATOM 4009 C CA . LYS A 1 504 ? 9.813 18.203 -28.589 1.00 85.81 504 LYS A CA 1
ATOM 4010 C C . LYS A 1 504 ? 10.318 19.559 -28.108 1.00 85.81 504 LYS A C 1
ATOM 4012 O O . LYS A 1 504 ? 11.511 19.838 -28.208 1.00 85.81 504 LYS A O 1
ATOM 4017 N N . ASP A 1 505 ? 9.436 20.382 -27.556 1.00 89.56 505 ASP A N 1
ATOM 4018 C CA . ASP A 1 505 ? 9.834 21.679 -27.010 1.00 89.56 505 ASP A CA 1
ATOM 4019 C C . ASP A 1 505 ? 10.691 21.520 -25.747 1.00 89.56 505 ASP A C 1
ATOM 4021 O O . ASP A 1 505 ? 10.480 20.616 -24.932 1.00 89.56 505 ASP A O 1
ATOM 4025 N N . ALA A 1 506 ? 11.664 22.417 -25.577 1.00 92.12 506 ALA A N 1
ATOM 4026 C CA . ALA A 1 506 ? 12.434 22.497 -24.345 1.00 92.12 506 ALA A CA 1
ATOM 4027 C C . ALA A 1 506 ? 11.573 23.099 -23.224 1.00 92.12 506 ALA A C 1
ATOM 4029 O O . ALA A 1 506 ? 10.869 24.091 -23.418 1.00 92.12 506 ALA A O 1
ATOM 4030 N N . VAL A 1 507 ? 11.651 22.514 -22.032 1.00 92.25 507 VAL A N 1
ATOM 4031 C CA . VAL A 1 507 ? 10.954 23.005 -20.841 1.00 92.25 507 VAL A CA 1
ATOM 4032 C C . VAL A 1 507 ? 11.900 23.911 -20.069 1.00 92.25 507 VAL A C 1
ATOM 4034 O O . VAL A 1 507 ? 12.972 23.471 -19.665 1.00 92.25 507 VAL A O 1
ATOM 4037 N N . VAL A 1 508 ? 11.492 25.161 -19.852 1.00 89.44 508 VAL A N 1
ATOM 4038 C CA . VAL A 1 508 ? 12.271 26.179 -19.131 1.00 89.44 508 VAL A CA 1
ATOM 4039 C C . VAL A 1 508 ? 12.537 25.741 -17.689 1.00 89.44 508 VAL A C 1
ATOM 4041 O O . VAL A 1 508 ? 11.625 25.297 -16.988 1.00 89.44 508 VAL A O 1
ATOM 4044 N N . GLU A 1 509 ? 13.773 25.909 -17.228 1.00 94.06 509 GLU A N 1
ATOM 4045 C CA . GLU A 1 509 ? 14.129 25.799 -15.817 1.00 94.06 509 GLU A CA 1
ATOM 4046 C C . GLU A 1 509 ? 13.738 27.086 -15.092 1.00 94.06 509 GLU A C 1
ATOM 4048 O O . GLU A 1 509 ? 14.140 28.173 -15.498 1.00 94.06 509 GLU A O 1
ATOM 4053 N N . ILE A 1 510 ? 12.969 26.994 -14.012 1.00 91.94 510 ILE A N 1
ATOM 4054 C CA . ILE A 1 510 ? 12.593 28.164 -13.212 1.00 91.94 510 ILE A CA 1
ATOM 4055 C C . ILE A 1 510 ? 13.371 28.120 -11.907 1.00 91.94 510 ILE A C 1
ATOM 4057 O O . ILE A 1 510 ? 13.215 27.185 -11.122 1.00 91.94 510 ILE A O 1
ATOM 4061 N N . VAL A 1 511 ? 14.181 29.147 -11.661 1.00 90.19 511 VAL A N 1
ATOM 4062 C CA . VAL A 1 511 ? 14.985 29.288 -10.444 1.00 90.19 511 VAL A CA 1
ATOM 4063 C C . VAL A 1 511 ? 14.513 30.512 -9.679 1.00 90.19 511 VAL A C 1
ATOM 4065 O O . VAL A 1 511 ? 14.621 31.639 -10.150 1.00 90.19 511 VAL A O 1
ATOM 4068 N N . GLU A 1 512 ? 14.005 30.317 -8.474 1.00 90.50 512 GLU A N 1
ATOM 4069 C CA . GLU A 1 512 ? 13.719 31.422 -7.576 1.00 90.50 512 GLU A CA 1
ATOM 4070 C C . GLU A 1 512 ? 15.011 31.975 -6.972 1.00 90.50 512 GLU A C 1
ATOM 4072 O O . GLU A 1 512 ? 15.840 31.213 -6.471 1.00 90.50 512 GLU A O 1
ATOM 4077 N N . ILE A 1 513 ? 15.169 33.299 -6.991 1.00 89.12 513 ILE A N 1
ATOM 4078 C CA . ILE A 1 513 ? 16.276 34.017 -6.352 1.00 89.12 513 ILE A CA 1
ATOM 4079 C C . ILE A 1 513 ? 15.735 34.825 -5.190 1.00 89.12 513 ILE A C 1
ATOM 4081 O O . ILE A 1 513 ? 14.830 35.641 -5.359 1.00 89.12 513 ILE A O 1
ATOM 4085 N N . GLY A 1 514 ? 16.317 34.629 -4.014 1.00 89.81 514 GLY A N 1
ATOM 4086 C CA . GLY A 1 514 ? 15.925 35.380 -2.838 1.00 89.81 514 GLY A CA 1
ATOM 4087 C C . GLY A 1 514 ? 16.257 36.860 -2.953 1.00 89.81 514 GLY A C 1
ATOM 4088 O O . GLY A 1 514 ? 17.376 37.237 -3.303 1.00 89.81 514 GLY A O 1
ATOM 4089 N N . THR A 1 515 ? 15.280 37.709 -2.644 1.00 87.50 515 THR A N 1
ATOM 4090 C CA . THR A 1 515 ? 15.443 39.172 -2.578 1.00 87.50 515 THR A CA 1
ATOM 4091 C C . THR A 1 515 ? 15.168 39.729 -1.189 1.00 87.50 515 THR A C 1
ATOM 4093 O O . THR A 1 515 ? 15.157 40.945 -1.005 1.00 87.50 515 THR A O 1
ATOM 4096 N N . LYS A 1 516 ? 14.935 38.860 -0.202 1.00 85.12 516 LYS A N 1
ATOM 4097 C CA . LYS A 1 516 ? 14.743 39.271 1.184 1.00 85.12 516 LYS A CA 1
ATOM 4098 C C . LYS A 1 516 ? 16.083 39.731 1.755 1.00 85.12 516 LYS A C 1
ATOM 4100 O O . LYS A 1 516 ? 16.930 38.906 2.097 1.00 85.12 516 LYS A O 1
ATOM 4105 N N . GLU A 1 517 ? 16.287 41.046 1.802 1.00 78.38 517 GLU A N 1
ATOM 4106 C CA . GLU A 1 517 ? 17.402 41.664 2.525 1.00 78.38 517 GLU A CA 1
ATOM 4107 C C . GLU A 1 517 ? 17.338 41.191 3.980 1.00 78.38 517 GLU A C 1
ATOM 4109 O O . GLU A 1 517 ? 16.318 41.334 4.658 1.00 78.38 517 GLU A O 1
ATOM 4114 N N . VAL A 1 518 ? 18.419 40.576 4.444 1.00 61.12 518 VAL A N 1
ATOM 4115 C CA . VAL A 1 518 ? 18.585 40.282 5.862 1.00 61.12 518 VAL A CA 1
ATOM 4116 C C . VAL A 1 518 ? 19.090 41.576 6.487 1.00 61.12 518 VAL A C 1
ATOM 4118 O O . VAL A 1 518 ? 20.134 42.071 6.068 1.00 61.12 518 VAL A O 1
ATOM 4121 N N . ASP A 1 519 ? 18.350 42.139 7.446 1.00 48.91 519 ASP A N 1
ATOM 4122 C CA . ASP A 1 519 ? 18.764 43.341 8.176 1.00 48.91 519 ASP A CA 1
ATOM 4123 C C . ASP A 1 519 ? 20.148 43.111 8.800 1.00 48.91 519 ASP A C 1
ATOM 4125 O O . ASP A 1 519 ? 20.314 42.463 9.838 1.00 48.91 519 ASP A O 1
ATOM 4129 N N . SER A 1 520 ? 21.173 43.637 8.134 1.00 39.84 520 SER A N 1
ATOM 4130 C CA . SER A 1 520 ? 22.556 43.574 8.570 1.00 39.84 520 SER A CA 1
ATOM 4131 C C . SER A 1 520 ? 22.776 44.601 9.674 1.00 39.84 520 SER A C 1
ATOM 4133 O O . SER A 1 520 ? 23.332 45.677 9.461 1.00 39.84 520 SER A O 1
ATOM 4135 N N . ALA A 1 521 ? 22.364 44.238 10.883 1.00 36.31 521 ALA A N 1
ATOM 4136 C CA . ALA A 1 521 ? 22.857 44.824 12.116 1.00 36.31 521 ALA A CA 1
ATOM 4137 C C . ALA A 1 521 ? 23.431 43.721 13.013 1.00 36.31 521 ALA A C 1
ATOM 4139 O O . ALA A 1 521 ? 22.874 43.417 14.066 1.00 36.31 521 ALA A O 1
ATOM 4140 N N . LYS A 1 522 ? 24.556 43.126 12.579 1.00 31.94 522 LYS A N 1
ATOM 4141 C CA . LYS A 1 522 ? 25.748 42.830 13.406 1.00 31.94 522 LYS A CA 1
ATOM 4142 C C . LYS A 1 522 ? 26.850 42.114 12.605 1.00 31.94 522 LYS A C 1
ATOM 4144 O O . LYS A 1 522 ? 26.778 40.922 12.361 1.00 31.94 522 LYS A O 1
ATOM 4149 N N . MET A 1 523 ? 27.856 42.927 12.268 1.00 31.50 523 MET A N 1
ATOM 4150 C CA . MET A 1 523 ? 29.304 42.695 12.127 1.00 31.50 523 MET A CA 1
ATOM 4151 C C . MET A 1 523 ? 29.870 41.444 11.438 1.00 31.50 523 MET A C 1
ATOM 4153 O O . MET A 1 523 ? 29.659 40.320 11.877 1.00 31.50 523 MET A O 1
ATOM 4157 N N . GLY A 1 524 ? 30.849 41.713 10.565 1.00 29.52 524 GLY A N 1
ATOM 4158 C CA . GLY A 1 524 ? 32.106 40.961 10.545 1.00 29.52 524 GLY A CA 1
ATOM 4159 C C . GLY A 1 524 ? 32.780 40.930 9.180 1.00 29.52 524 GLY A C 1
ATOM 4160 O O . GLY A 1 524 ? 32.386 40.147 8.329 1.00 29.52 524 GLY A O 1
ATOM 4161 N N . GLU A 1 525 ? 33.801 41.764 8.982 1.00 38.69 525 GLU A N 1
ATOM 4162 C CA . GLU A 1 525 ? 34.711 41.699 7.834 1.00 38.69 525 GLU A CA 1
ATOM 4163 C C . GLU A 1 525 ? 35.280 40.284 7.641 1.00 38.69 525 GLU A C 1
ATOM 4165 O O . GLU A 1 525 ? 35.850 39.710 8.571 1.00 38.69 525 GLU A O 1
ATOM 4170 N N . SER A 1 526 ? 35.230 39.763 6.414 1.00 27.33 526 SER A N 1
ATOM 4171 C CA . SER A 1 526 ? 36.357 39.025 5.832 1.00 27.33 526 SER A CA 1
ATOM 4172 C C . SER A 1 526 ? 36.282 38.976 4.309 1.00 27.33 526 SER A C 1
ATOM 4174 O O . SER A 1 526 ? 35.226 39.090 3.697 1.00 27.33 526 SER A O 1
ATOM 4176 N N . GLN A 1 527 ? 37.476 38.919 3.736 1.00 30.86 527 GLN A N 1
ATOM 4177 C CA . GLN A 1 527 ? 37.885 39.429 2.438 1.00 30.86 527 GLN A CA 1
ATOM 4178 C C . GLN A 1 527 ? 37.303 38.714 1.213 1.00 30.86 527 GLN A C 1
ATOM 4180 O O . GLN A 1 527 ? 37.121 37.501 1.185 1.00 30.86 527 GLN A O 1
ATOM 4185 N N . VAL A 1 528 ? 37.137 39.504 0.151 1.00 38.53 528 VAL A N 1
ATOM 4186 C CA . VAL A 1 528 ? 37.063 39.050 -1.239 1.00 38.53 528 VAL A CA 1
ATOM 4187 C C . VAL A 1 528 ? 38.450 38.581 -1.679 1.00 38.53 528 VAL A C 1
ATOM 4189 O O . VAL A 1 528 ? 39.385 39.378 -1.634 1.00 38.53 528 VAL A O 1
ATOM 4192 N N . GLN A 1 529 ? 38.569 37.362 -2.206 1.00 28.55 529 GLN A N 1
ATOM 4193 C CA . GLN A 1 529 ? 39.498 37.087 -3.306 1.00 28.55 529 GLN A CA 1
ATOM 4194 C C . GLN A 1 529 ? 38.931 36.010 -4.252 1.00 28.55 529 GLN A C 1
ATOM 4196 O O . GLN A 1 529 ? 38.182 35.141 -3.803 1.00 28.55 529 GLN A O 1
ATOM 4201 N N . PRO A 1 530 ? 39.209 36.124 -5.565 1.00 51.78 530 PRO A N 1
ATOM 4202 C CA . PRO A 1 530 ? 38.673 35.251 -6.609 1.00 51.78 530 PRO A CA 1
ATOM 4203 C C . PRO A 1 530 ? 39.496 33.963 -6.672 1.00 51.78 530 PRO A C 1
ATOM 4205 O O . PRO A 1 530 ? 40.617 33.983 -6.188 1.00 51.78 530 PRO A O 1
ATOM 4208 N N . ASP A 1 531 ? 39.018 32.896 -7.320 1.00 31.47 531 ASP A N 1
ATOM 4209 C CA . ASP A 1 531 ? 39.954 31.905 -7.871 1.00 31.47 531 ASP A CA 1
ATOM 4210 C C . ASP A 1 531 ? 39.356 31.038 -9.004 1.00 31.47 531 ASP A C 1
ATOM 4212 O O . ASP A 1 531 ? 38.133 30.994 -9.176 1.00 31.47 531 ASP A O 1
ATOM 4216 N N . PRO A 1 532 ? 40.222 30.416 -9.836 1.00 36.03 532 PRO A N 1
ATOM 4217 C CA . PRO A 1 532 ? 39.967 29.979 -11.202 1.00 36.03 532 PRO A CA 1
ATOM 4218 C C . PRO A 1 532 ? 39.873 28.443 -11.346 1.00 36.03 532 PRO A C 1
ATOM 4220 O O . PRO A 1 532 ? 39.972 27.685 -10.385 1.00 36.03 532 PRO A O 1
ATOM 4223 N N . LEU A 1 533 ? 39.690 27.991 -12.594 1.00 35.78 533 LEU A N 1
ATOM 4224 C CA . LEU A 1 533 ? 39.824 26.600 -13.060 1.00 35.78 533 LEU A CA 1
ATOM 4225 C C . LEU A 1 533 ? 41.117 25.909 -12.562 1.00 35.78 533 LEU A C 1
ATOM 4227 O O . LEU A 1 533 ? 42.183 26.514 -12.652 1.00 35.78 533 LEU A O 1
ATOM 4231 N N . LEU A 1 534 ? 41.039 24.606 -12.225 1.00 30.33 534 LEU A N 1
ATOM 4232 C CA . LEU A 1 534 ? 41.755 23.474 -12.874 1.00 30.33 534 LEU A CA 1
ATOM 4233 C C . LEU A 1 534 ? 41.717 22.168 -12.027 1.00 30.33 534 LEU A C 1
ATOM 4235 O O . LEU A 1 534 ? 41.810 22.181 -10.805 1.00 30.33 534 LEU A O 1
ATOM 4239 N N . THR A 1 535 ? 41.601 21.022 -12.708 1.00 29.08 535 THR A N 1
ATOM 4240 C CA . THR A 1 535 ? 41.725 19.618 -12.221 1.00 29.08 535 THR A CA 1
ATOM 4241 C C . THR A 1 535 ? 43.193 19.208 -11.908 1.00 29.08 535 THR A C 1
ATOM 4243 O O . THR A 1 535 ? 44.086 19.941 -12.321 1.00 29.08 535 THR A O 1
ATOM 4246 N N . PRO A 1 536 ? 43.529 17.947 -11.521 1.00 40.56 536 PRO A N 1
ATOM 4247 C CA . PRO A 1 536 ? 43.312 17.182 -10.275 1.00 40.56 536 PRO A CA 1
ATOM 4248 C C . PRO A 1 536 ? 44.634 16.866 -9.494 1.00 40.56 536 PRO A C 1
ATOM 4250 O O . PRO A 1 536 ? 45.659 16.651 -10.132 1.00 40.56 536 PRO A O 1
ATOM 4253 N N . SER A 1 537 ? 44.629 16.698 -8.151 1.00 22.66 537 SER A N 1
ATOM 4254 C CA . SER A 1 537 ? 45.450 15.680 -7.423 1.00 22.66 537 SER A CA 1
ATOM 4255 C C . SER A 1 537 ? 45.375 15.690 -5.877 1.00 22.66 537 SER A C 1
ATOM 4257 O O . SER A 1 537 ? 45.519 16.725 -5.243 1.00 22.66 537 SER A O 1
ATOM 4259 N N . VAL A 1 538 ? 45.327 14.463 -5.332 1.00 23.42 538 VAL A N 1
ATOM 4260 C CA . VAL A 1 538 ? 45.761 13.941 -4.009 1.00 23.42 538 VAL A CA 1
ATOM 4261 C C . VAL A 1 538 ? 44.961 14.251 -2.720 1.00 23.42 538 VAL A C 1
ATOM 4263 O O . VAL A 1 538 ? 45.170 15.245 -2.042 1.00 23.42 538 VAL A O 1
ATOM 4266 N N . LYS A 1 539 ? 44.187 13.211 -2.346 1.00 23.12 539 LYS A N 1
ATOM 4267 C CA . LYS A 1 539 ? 43.955 12.544 -1.036 1.00 23.12 539 LYS A CA 1
ATOM 4268 C C . LYS A 1 539 ? 43.571 13.332 0.227 1.00 23.12 539 LYS A C 1
ATOM 4270 O O . LYS A 1 539 ? 44.313 14.167 0.718 1.00 23.12 539 LYS A O 1
ATOM 4275 N N . GLY A 1 540 ? 42.574 12.750 0.908 1.00 22.22 540 GLY A N 1
ATOM 4276 C CA . GLY A 1 540 ? 42.432 12.748 2.371 1.00 22.22 540 GLY A CA 1
ATOM 4277 C C . GLY A 1 540 ? 41.101 13.350 2.807 1.00 22.22 540 GLY A C 1
ATOM 4278 O O . GLY A 1 540 ? 40.991 14.555 2.926 1.00 22.22 540 GLY A O 1
ATOM 4279 N N . SER A 1 541 ? 40.031 12.554 2.829 1.00 22.64 541 SER A N 1
ATOM 4280 C CA . SER A 1 541 ? 39.488 11.927 4.048 1.00 22.64 541 SER A CA 1
ATOM 4281 C C . SER A 1 541 ? 38.701 12.898 4.934 1.00 22.64 541 SER A C 1
ATOM 4283 O O . SER A 1 541 ? 39.309 13.759 5.548 1.00 22.64 541 SER A O 1
ATOM 4285 N N . SER A 1 542 ? 37.394 12.606 5.069 1.00 22.91 542 SER A N 1
ATOM 4286 C CA . SER A 1 542 ? 36.548 12.709 6.283 1.00 22.91 542 SER A CA 1
ATOM 4287 C C . SER A 1 542 ? 36.482 14.048 7.040 1.00 22.91 542 SER A C 1
ATOM 4289 O O . SER A 1 542 ? 37.490 14.683 7.276 1.00 22.91 542 SER A O 1
ATOM 4291 N N . ALA A 1 543 ? 35.400 14.490 7.665 1.00 23.98 543 ALA A N 1
ATOM 4292 C CA . ALA A 1 543 ? 33.989 14.149 7.789 1.00 23.98 543 ALA A CA 1
ATOM 4293 C C . ALA A 1 543 ? 33.466 15.128 8.874 1.00 23.98 543 ALA A C 1
ATOM 4295 O O . ALA A 1 543 ? 34.238 15.425 9.779 1.00 23.98 543 ALA A O 1
ATOM 4296 N N . ILE A 1 544 ? 32.173 15.497 8.830 1.00 23.47 544 ILE A N 1
ATOM 4297 C CA . ILE A 1 544 ? 31.263 15.613 10.005 1.00 23.47 544 ILE A CA 1
ATOM 4298 C C . ILE A 1 544 ? 31.593 16.729 11.037 1.00 23.47 544 ILE A C 1
ATOM 4300 O O . ILE A 1 544 ? 32.722 16.895 11.458 1.00 23.47 544 ILE A O 1
ATOM 4304 N N . SER A 1 545 ? 30.685 17.500 11.636 1.00 24.55 545 SER A N 1
ATOM 4305 C CA . SER A 1 545 ? 29.236 17.707 11.577 1.00 24.55 545 SER A CA 1
ATOM 4306 C C . SER A 1 545 ? 28.891 18.830 12.585 1.00 24.55 545 SER A C 1
ATOM 4308 O O . SER A 1 545 ? 29.695 19.152 13.455 1.00 24.55 545 SER A O 1
ATOM 4310 N N . GLN A 1 546 ? 27.611 19.227 12.575 1.00 24.02 546 GLN A N 1
ATOM 4311 C CA . GLN A 1 546 ? 26.705 19.193 13.743 1.00 24.02 546 GLN A CA 1
ATOM 4312 C C . GLN A 1 546 ? 26.334 20.499 14.490 1.00 24.02 546 GLN A C 1
ATOM 4314 O O . GLN A 1 546 ? 27.165 21.354 14.766 1.00 24.02 546 GLN A O 1
ATOM 4319 N N . VAL A 1 547 ? 25.057 20.480 14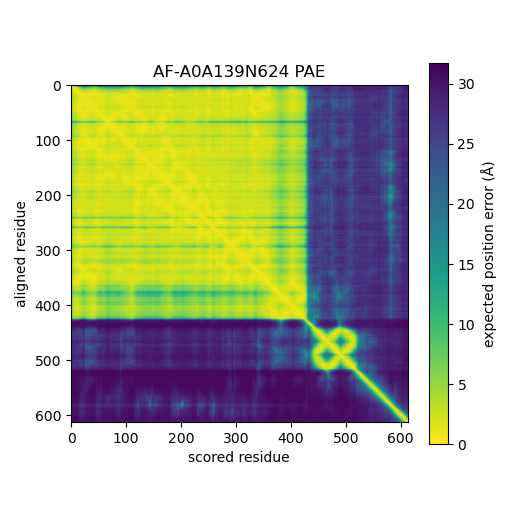.932 1.00 22.03 547 VAL A N 1
ATOM 4320 C CA . VAL A 1 547 ? 24.404 21.196 16.063 1.00 22.03 547 VAL A CA 1
ATOM 4321 C C . VAL A 1 547 ? 23.891 22.612 15.734 1.00 22.03 547 VAL A C 1
ATOM 4323 O O . VAL A 1 547 ? 24.665 23.445 15.295 1.00 22.03 547 VAL A O 1
ATOM 4326 N N . SER A 1 548 ? 22.620 23.039 15.832 1.00 22.92 548 SER A N 1
ATOM 4327 C CA . SER A 1 548 ? 21.338 22.687 16.493 1.00 22.92 548 SER A CA 1
ATOM 4328 C C . SER A 1 548 ? 20.906 23.664 17.607 1.00 22.92 548 SER A C 1
ATOM 4330 O O . SER A 1 548 ? 21.607 23.796 18.599 1.00 22.92 548 SER A O 1
ATOM 4332 N N . LYS A 1 549 ? 19.697 24.233 17.410 1.00 28.14 549 LYS A N 1
ATOM 4333 C CA . LYS A 1 549 ? 18.613 24.686 18.328 1.00 28.14 549 LYS A CA 1
ATOM 4334 C C . LYS A 1 549 ? 18.894 25.554 19.576 1.00 28.14 549 LYS A C 1
ATOM 4336 O O . LYS A 1 549 ? 19.700 25.182 20.417 1.00 28.14 549 LYS A O 1
ATOM 4341 N N . LYS A 1 550 ? 18.028 26.577 19.757 1.00 23.16 550 LYS A N 1
ATOM 4342 C CA . LYS A 1 550 ? 17.229 26.988 20.959 1.00 23.16 550 LYS A CA 1
ATOM 4343 C C . LYS A 1 550 ? 16.679 28.423 20.759 1.00 23.16 550 LYS A C 1
ATOM 4345 O O . LYS A 1 550 ? 17.261 29.141 19.961 1.00 23.16 550 LYS A O 1
ATOM 4350 N N . GLU A 1 551 ? 15.686 28.992 21.449 1.00 25.45 551 GLU A N 1
ATOM 4351 C CA . GLU A 1 551 ? 14.430 28.633 22.152 1.00 25.45 551 GLU A CA 1
ATOM 4352 C C . GLU A 1 551 ? 13.787 29.997 22.571 1.00 25.45 551 GLU A C 1
ATOM 4354 O O . GLU A 1 551 ? 14.503 30.993 22.651 1.00 25.45 551 GLU A O 1
ATOM 4359 N N . ASP A 1 552 ? 12.481 30.014 22.874 1.00 24.05 552 ASP A N 1
ATOM 4360 C CA . ASP A 1 552 ? 11.725 30.974 23.721 1.00 24.05 552 ASP A CA 1
ATOM 4361 C C . ASP A 1 552 ? 11.431 32.442 23.307 1.00 24.05 552 ASP A C 1
ATOM 4363 O O . ASP A 1 552 ? 12.257 33.343 23.393 1.00 24.05 552 ASP A O 1
ATOM 4367 N N . GLY A 1 553 ? 10.136 32.696 23.040 1.00 22.22 553 GLY A N 1
ATOM 4368 C CA . GLY A 1 553 ? 9.204 33.240 24.048 1.00 22.22 553 GLY A CA 1
ATOM 4369 C C . GLY A 1 553 ? 8.976 34.760 24.099 1.00 22.22 553 GLY A C 1
ATOM 4370 O O . GLY A 1 553 ? 9.898 35.517 24.368 1.00 22.22 553 GLY A O 1
ATOM 4371 N N . LEU A 1 554 ? 7.710 35.206 23.988 1.00 23.52 554 LEU A N 1
ATOM 4372 C CA . LEU A 1 554 ? 7.237 36.468 24.590 1.00 23.52 554 LEU A CA 1
ATOM 4373 C C . LEU A 1 554 ? 5.700 36.562 24.701 1.00 23.52 554 LEU A C 1
ATOM 4375 O O . LEU A 1 554 ? 4.958 36.298 23.759 1.00 23.52 554 LEU A O 1
ATOM 4379 N N . LYS A 1 555 ? 5.255 36.966 25.900 1.00 22.02 555 LYS A N 1
ATOM 4380 C CA . LYS A 1 555 ? 3.885 37.354 26.285 1.00 22.02 555 LYS A CA 1
ATOM 4381 C C . LYS A 1 555 ? 3.499 38.707 25.677 1.00 22.02 555 LYS A C 1
ATOM 4383 O O . LYS A 1 555 ? 4.348 39.590 25.596 1.00 22.02 555 LYS A O 1
ATOM 4388 N N . LEU A 1 556 ? 2.201 38.930 25.450 1.00 23.56 556 LEU A N 1
ATOM 4389 C CA . LEU A 1 556 ? 1.621 40.272 25.332 1.00 23.56 556 LEU A CA 1
ATOM 4390 C C . LEU A 1 556 ? 0.297 40.404 26.097 1.00 23.56 556 LEU A C 1
ATOM 4392 O O . LEU A 1 556 ? -0.485 39.468 26.242 1.00 23.56 556 LEU A O 1
ATOM 4396 N N . THR A 1 557 ? 0.148 41.596 26.662 1.00 22.22 557 THR A N 1
ATOM 4397 C CA . THR A 1 557 ? -0.798 42.058 27.678 1.00 22.22 557 THR A CA 1
ATOM 4398 C C . THR A 1 557 ? -2.172 42.453 27.131 1.00 22.22 557 THR A C 1
ATOM 4400 O O . THR A 1 557 ? -2.327 42.832 25.977 1.00 22.22 557 THR A O 1
ATOM 4403 N N . GLN A 1 558 ? -3.155 42.385 28.032 1.00 25.14 558 GLN A N 1
ATOM 4404 C CA . GLN A 1 558 ? -4.591 42.621 27.865 1.00 25.14 558 GLN A CA 1
ATOM 4405 C C . GLN A 1 558 ? -4.997 44.075 27.565 1.00 25.14 558 GLN A C 1
ATOM 4407 O O . GLN A 1 558 ? -4.432 45.007 28.132 1.00 25.14 558 GLN A O 1
ATOM 4412 N N . ALA A 1 559 ? -6.141 44.223 26.885 1.00 22.77 559 ALA A N 1
ATOM 4413 C CA . ALA A 1 559 ? -7.175 45.202 27.238 1.00 22.77 559 ALA A CA 1
ATOM 4414 C C . ALA A 1 559 ? -8.582 44.607 26.981 1.00 22.77 559 ALA A C 1
ATOM 4416 O O . ALA A 1 559 ? -8.883 44.163 25.877 1.00 22.77 559 ALA A O 1
ATOM 4417 N N . LYS A 1 560 ? -9.414 44.555 28.037 1.00 24.23 560 LYS A N 1
ATOM 4418 C CA . LYS A 1 560 ? -10.856 44.194 28.052 1.00 24.23 560 LYS A CA 1
ATOM 4419 C C . LYS A 1 560 ? -11.694 45.386 27.525 1.00 24.23 560 LYS A C 1
ATOM 4421 O O . LYS A 1 560 ? -11.186 46.499 27.546 1.00 24.23 560 LYS A O 1
ATOM 4426 N N . GLN A 1 561 ? -12.958 45.293 27.091 1.00 24.16 561 GLN A N 1
ATOM 4427 C CA . GLN A 1 561 ? -14.178 44.698 27.685 1.00 24.16 561 GLN A CA 1
ATOM 4428 C C . GLN A 1 561 ? -15.332 44.631 26.615 1.00 24.16 561 GLN A C 1
ATOM 4430 O O . GLN A 1 561 ? -15.067 44.955 25.462 1.00 24.16 561 GLN A O 1
ATOM 4435 N N . PRO A 1 562 ? -16.625 44.375 26.947 1.00 29.52 562 PRO A N 1
ATOM 4436 C CA . PRO A 1 562 ? -17.235 43.082 27.303 1.00 29.52 562 PRO A CA 1
ATOM 4437 C C . PRO A 1 562 ? -18.526 42.783 26.486 1.00 29.52 562 PRO A C 1
ATOM 4439 O O . PRO A 1 562 ? -19.320 43.686 26.244 1.00 29.52 562 PRO A O 1
ATOM 4442 N N . ILE A 1 563 ? -18.829 41.522 26.149 1.00 24.34 563 ILE A N 1
ATOM 4443 C CA . ILE A 1 563 ? -20.192 41.114 25.731 1.00 24.34 563 ILE A CA 1
ATOM 4444 C C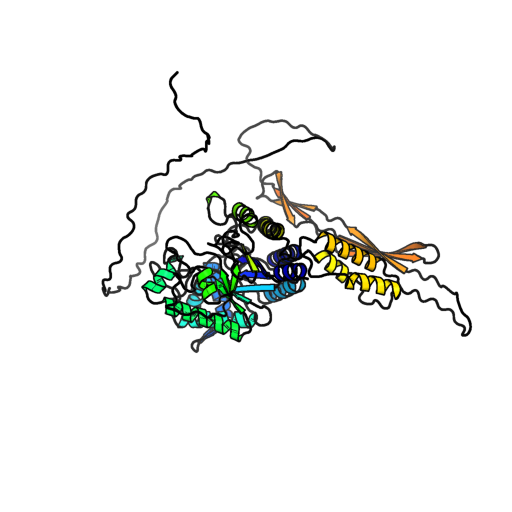 . ILE A 1 563 ? -20.545 39.764 26.381 1.00 24.34 563 ILE A C 1
ATOM 4446 O O . ILE A 1 563 ? -19.677 38.926 26.607 1.00 24.34 563 ILE A O 1
ATOM 4450 N N . ALA A 1 564 ? -21.814 39.654 26.773 1.00 24.91 564 ALA A N 1
ATOM 4451 C CA . ALA A 1 564 ? -22.393 38.814 27.813 1.00 24.91 564 ALA A CA 1
ATOM 4452 C C . ALA A 1 564 ? -22.479 37.299 27.529 1.00 24.91 564 ALA A C 1
ATOM 4454 O O . ALA A 1 564 ? -22.687 36.864 26.400 1.00 24.91 564 ALA A O 1
ATOM 4455 N N . GLU A 1 565 ? -22.400 36.520 28.612 1.00 24.77 565 GLU A N 1
ATOM 4456 C CA . GLU A 1 565 ? -22.615 35.071 28.671 1.00 24.77 565 GLU A CA 1
ATOM 4457 C C . GLU A 1 565 ? -24.106 34.704 28.572 1.00 24.77 565 GLU A C 1
ATOM 4459 O O . GLU A 1 565 ? -24.931 35.171 29.361 1.00 24.77 565 GLU A O 1
ATOM 4464 N N . GLN A 1 566 ? -24.435 33.781 27.665 1.00 26.36 566 GLN A N 1
ATOM 4465 C CA . GLN A 1 566 ? -25.622 32.935 27.772 1.00 26.36 566 GLN A CA 1
ATOM 4466 C C . GLN A 1 566 ? -25.212 31.552 28.287 1.00 26.36 566 GLN A C 1
ATOM 4468 O O . GLN A 1 566 ? -24.368 30.864 27.722 1.00 26.36 566 GLN A O 1
ATOM 4473 N N . LYS A 1 567 ? -25.840 31.172 29.397 1.00 28.03 567 LYS A N 1
ATOM 4474 C CA . LYS A 1 567 ? -25.670 29.924 30.136 1.00 28.03 567 LYS A CA 1
ATOM 4475 C C . LYS A 1 567 ? -26.503 28.825 29.461 1.00 28.03 567 LYS A C 1
ATOM 4477 O O . LYS A 1 567 ? -27.728 28.909 29.500 1.00 28.03 567 LYS A O 1
ATOM 4482 N N . LEU A 1 568 ? -25.869 27.804 28.876 1.00 26.06 568 LEU A N 1
ATOM 4483 C CA . LEU A 1 568 ? -26.548 26.554 28.504 1.00 26.06 568 LEU A CA 1
ATOM 4484 C C . LEU A 1 568 ? -26.331 25.488 29.585 1.00 26.06 568 LEU A C 1
ATOM 4486 O O . LEU A 1 568 ? -25.232 25.311 30.107 1.00 26.06 568 LEU A O 1
ATOM 4490 N N . ALA A 1 569 ? -27.427 24.826 29.941 1.00 26.41 569 ALA A N 1
ATOM 4491 C CA . ALA A 1 569 ? -27.531 23.837 31.001 1.00 26.41 569 ALA A CA 1
ATOM 4492 C C . ALA A 1 569 ? -26.993 22.461 30.570 1.00 26.41 569 ALA A C 1
ATOM 4494 O O . ALA A 1 569 ? -27.233 22.016 29.451 1.00 26.41 569 ALA A O 1
ATOM 4495 N N . GLN A 1 570 ? -26.318 21.776 31.496 1.00 25.27 570 GLN A N 1
ATOM 4496 C CA . GLN A 1 570 ? -26.006 20.349 31.408 1.00 25.27 570 GLN A CA 1
ATOM 4497 C C . GLN A 1 570 ? -27.267 19.506 31.673 1.00 25.27 570 GLN A C 1
ATOM 4499 O O . GLN A 1 570 ? -28.005 19.827 32.610 1.00 25.27 570 GLN A O 1
ATOM 4504 N N . PRO A 1 571 ? -27.498 18.401 30.943 1.00 28.98 571 PRO A N 1
ATOM 4505 C CA . PRO A 1 571 ? -28.408 17.358 31.384 1.00 28.98 571 PRO A CA 1
ATOM 4506 C C . PRO A 1 571 ? -27.708 16.384 32.345 1.00 28.98 571 PRO A C 1
ATOM 4508 O O . PRO A 1 571 ? -26.569 15.967 32.148 1.00 28.98 571 PRO A O 1
ATOM 4511 N N . SER A 1 572 ? -28.430 16.038 33.406 1.00 26.98 572 SER A N 1
ATOM 4512 C CA . SER A 1 572 ? -28.081 15.078 34.451 1.00 26.98 572 SER A CA 1
ATOM 4513 C C . SER A 1 572 ? -28.137 13.631 33.954 1.00 26.98 572 SER A C 1
ATOM 4515 O O . SER A 1 572 ? -29.167 13.224 33.415 1.00 26.98 572 SER A O 1
ATOM 4517 N N . VAL A 1 573 ? -27.108 12.829 34.241 1.00 28.62 573 VAL A N 1
ATOM 4518 C CA . VAL A 1 573 ? -27.153 11.362 34.113 1.00 28.62 573 VAL A CA 1
ATOM 4519 C C . VAL A 1 573 ? -26.929 10.734 35.489 1.00 28.62 573 VAL A C 1
ATOM 4521 O O . VAL A 1 573 ? -25.964 11.047 36.185 1.00 28.62 573 VAL A O 1
ATOM 4524 N N . GLN A 1 574 ? -27.875 9.886 35.893 1.00 26.14 574 GLN A N 1
ATOM 4525 C CA . GLN A 1 574 ? -27.833 9.078 37.109 1.00 26.14 574 GLN A CA 1
ATOM 4526 C C . GLN A 1 574 ? -26.871 7.900 36.917 1.00 26.14 574 GLN A C 1
ATOM 4528 O O . GLN A 1 574 ? -26.981 7.157 35.946 1.00 26.14 574 GLN A O 1
ATOM 4533 N N . ALA A 1 575 ? -25.949 7.726 37.861 1.00 25.16 575 ALA A N 1
ATOM 4534 C CA . ALA A 1 575 ? -25.045 6.587 37.918 1.00 25.16 575 ALA A CA 1
ATOM 4535 C C . ALA A 1 575 ? -25.764 5.344 38.471 1.00 25.16 575 ALA A C 1
ATOM 4537 O O . ALA A 1 575 ? -26.382 5.404 39.535 1.00 25.16 575 ALA A O 1
ATOM 4538 N N . VAL A 1 576 ? -25.630 4.214 37.774 1.00 28.36 576 VAL A N 1
ATOM 4539 C CA . VAL A 1 576 ? -25.871 2.873 38.320 1.00 28.36 576 VAL A CA 1
ATOM 4540 C C . VAL A 1 576 ? -24.502 2.267 38.610 1.00 28.36 576 VAL A C 1
ATOM 4542 O O . VAL A 1 576 ? -23.688 2.079 37.713 1.00 28.36 576 VAL A O 1
ATOM 4545 N N . THR A 1 577 ? -24.230 2.021 39.886 1.00 25.39 577 THR A N 1
ATOM 4546 C CA . THR A 1 577 ? -22.996 1.418 40.393 1.00 25.39 577 THR A CA 1
ATOM 4547 C C . THR A 1 577 ? -23.007 -0.097 40.191 1.00 25.39 577 THR A C 1
ATOM 4549 O O . THR A 1 577 ? -23.897 -0.773 40.709 1.00 25.39 577 THR A O 1
ATOM 4552 N N . GLN A 1 578 ? -21.987 -0.639 39.527 1.00 30.20 578 GLN A N 1
ATOM 4553 C CA . GLN A 1 578 ? -21.554 -2.026 39.703 1.00 30.20 578 GLN A CA 1
ATOM 4554 C C . GLN A 1 578 ? -20.038 -2.030 39.923 1.00 30.20 578 GLN A C 1
ATOM 4556 O O . GLN A 1 578 ? -19.262 -1.700 39.031 1.00 30.20 578 GLN A O 1
ATOM 4561 N N . ASP A 1 579 ? -19.642 -2.349 41.154 1.00 30.72 579 ASP A N 1
ATOM 4562 C CA . ASP A 1 579 ? -18.254 -2.430 41.596 1.00 30.72 579 ASP A CA 1
ATOM 4563 C C . ASP A 1 579 ? -17.577 -3.680 41.023 1.00 30.72 579 ASP A C 1
ATOM 4565 O O . ASP A 1 579 ? -17.910 -4.799 41.404 1.00 30.72 579 ASP A O 1
ATOM 4569 N N . ASN A 1 580 ? -16.568 -3.483 40.177 1.00 33.84 580 ASN A N 1
ATOM 4570 C CA . ASN A 1 580 ? -15.458 -4.416 39.995 1.00 33.84 580 ASN A CA 1
ATOM 4571 C C . ASN A 1 580 ? -14.175 -3.582 39.911 1.00 33.84 580 ASN A C 1
ATOM 4573 O O . ASN A 1 580 ? -13.845 -3.000 38.881 1.00 33.84 580 ASN A O 1
ATOM 4577 N N . ASN A 1 581 ? -13.490 -3.463 41.049 1.00 33.16 581 ASN A N 1
ATOM 4578 C CA . ASN A 1 581 ? -12.293 -2.641 41.190 1.00 33.16 581 ASN A CA 1
ATOM 4579 C C . ASN A 1 581 ? -11.118 -3.201 40.371 1.00 33.16 581 ASN A C 1
ATOM 4581 O O . ASN A 1 581 ? -10.658 -4.318 40.607 1.00 33.16 581 ASN A O 1
ATOM 4585 N N . LEU A 1 582 ? -10.589 -2.362 39.479 1.00 40.03 582 LEU A N 1
ATOM 4586 C CA . LEU A 1 582 ? -9.276 -2.497 38.844 1.00 40.03 582 LEU A CA 1
ATOM 4587 C C . LEU A 1 582 ? -8.160 -2.591 39.911 1.00 40.03 582 LEU A C 1
ATOM 4589 O O . LEU A 1 582 ? -8.193 -1.841 40.896 1.00 40.03 582 LEU A O 1
ATOM 4593 N N . PRO A 1 583 ? -7.122 -3.430 39.741 1.00 34.56 583 PRO A N 1
ATOM 4594 C CA . PRO A 1 583 ? -5.919 -3.323 40.555 1.00 34.56 583 PRO A CA 1
ATOM 4595 C C . PRO A 1 583 ? -5.146 -2.047 40.187 1.00 34.56 583 PRO A C 1
ATOM 4597 O O . PRO A 1 583 ? -4.793 -1.815 39.034 1.00 34.56 583 PRO A O 1
ATOM 4600 N N . LYS A 1 584 ? -4.857 -1.213 41.192 1.00 35.25 584 LYS A N 1
ATOM 4601 C CA . LYS A 1 584 ? -4.007 -0.022 41.057 1.00 35.25 584 LYS A CA 1
ATOM 4602 C C . LYS A 1 584 ? -2.563 -0.436 40.767 1.00 35.25 584 LYS A C 1
ATOM 4604 O O . LYS A 1 584 ? -1.861 -0.874 41.676 1.00 35.25 584 LYS A O 1
ATOM 4609 N N . THR A 1 585 ? -2.087 -0.211 39.548 1.00 41.00 585 THR A N 1
ATOM 4610 C CA . THR A 1 585 ? -0.652 -0.197 39.238 1.00 41.00 585 THR A CA 1
ATOM 4611 C C . THR A 1 585 ? -0.257 1.167 38.690 1.00 41.00 585 THR A C 1
ATOM 4613 O O . THR A 1 585 ? -0.725 1.557 37.627 1.00 41.00 585 THR A O 1
ATOM 4616 N N . GLY A 1 586 ? 0.617 1.874 39.415 1.00 31.39 586 GLY A N 1
ATOM 4617 C CA . GLY A 1 586 ? 1.321 3.058 38.912 1.00 31.39 586 GLY A CA 1
ATOM 4618 C C . GLY A 1 586 ? 1.192 4.300 39.791 1.00 31.39 586 GLY A C 1
ATOM 4619 O O . GLY A 1 586 ? 0.487 5.241 39.451 1.00 31.39 586 GLY A O 1
ATOM 4620 N N . THR A 1 587 ? 1.905 4.335 40.918 1.00 31.30 587 THR A N 1
ATOM 4621 C CA . THR A 1 587 ? 2.242 5.598 41.588 1.00 31.30 587 THR A CA 1
ATOM 4622 C C . THR A 1 587 ? 3.319 6.327 40.794 1.00 31.30 587 THR A C 1
ATOM 4624 O O . THR A 1 587 ? 4.352 5.748 40.464 1.00 31.30 587 THR A O 1
ATOM 4627 N N . SER A 1 588 ? 3.087 7.612 40.541 1.00 31.62 588 SER A N 1
ATOM 4628 C CA . SER A 1 588 ? 4.051 8.553 39.983 1.00 31.62 588 SER A CA 1
ATOM 4629 C C . SER A 1 588 ? 5.323 8.640 40.831 1.00 31.62 588 SER A C 1
ATOM 4631 O O . SER A 1 588 ? 5.253 8.958 42.020 1.00 31.62 588 SER A O 1
ATOM 4633 N N . SER A 1 589 ? 6.484 8.493 40.202 1.00 30.39 589 SER A N 1
ATOM 4634 C CA . SER A 1 589 ? 7.723 9.083 40.702 1.00 30.39 589 SER A CA 1
ATOM 4635 C C . SER A 1 589 ? 8.446 9.759 39.544 1.00 30.39 589 SER A C 1
ATOM 4637 O O . SER A 1 589 ? 9.050 9.103 38.699 1.00 30.39 589 SER A O 1
ATOM 4639 N N . ALA A 1 590 ? 8.376 11.089 39.517 1.00 27.62 590 ALA A N 1
ATOM 4640 C CA . ALA A 1 590 ? 9.422 11.893 38.908 1.00 27.62 590 ALA A CA 1
ATOM 4641 C C . ALA A 1 590 ? 10.745 11.594 39.635 1.00 27.62 590 ALA A C 1
ATOM 4643 O O . ALA A 1 590 ? 10.704 11.321 40.834 1.00 27.62 590 ALA A O 1
ATOM 4644 N N . TRP A 1 591 ? 11.873 11.645 38.921 1.00 25.36 591 TRP A N 1
ATOM 4645 C CA . TRP A 1 591 ? 13.188 12.203 39.303 1.00 25.36 591 TRP A CA 1
ATOM 4646 C C . TRP A 1 591 ? 14.224 11.858 38.197 1.00 25.36 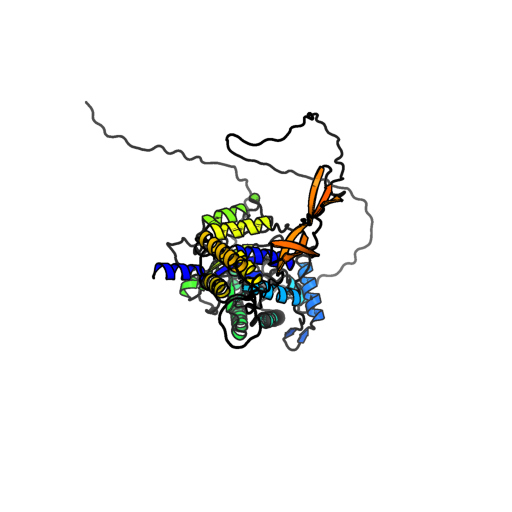591 TRP A C 1
ATOM 4648 O O . TRP A 1 591 ? 13.985 10.951 37.401 1.00 25.36 591 TRP A O 1
ATOM 4658 N N . PRO A 1 592 ? 15.307 12.645 38.051 1.00 29.58 592 PRO A N 1
ATOM 4659 C CA . PRO A 1 592 ? 15.996 12.875 36.777 1.00 29.58 592 PRO A CA 1
ATOM 4660 C C . PRO A 1 592 ? 17.052 11.809 36.446 1.00 29.58 592 PRO A C 1
ATOM 4662 O O . PRO A 1 592 ? 17.730 11.296 37.334 1.00 29.58 592 PRO A O 1
ATOM 4665 N N . ILE A 1 593 ? 17.232 11.509 35.155 1.00 29.97 593 ILE A N 1
ATOM 4666 C CA . ILE A 1 593 ? 18.263 10.579 34.672 1.00 29.97 593 ILE A CA 1
ATOM 4667 C C . ILE A 1 593 ? 19.588 11.330 34.514 1.00 29.97 593 ILE A C 1
ATOM 4669 O O . ILE A 1 593 ? 19.778 12.128 33.597 1.00 29.97 593 ILE A O 1
ATOM 4673 N N . THR A 1 594 ? 20.513 11.039 35.421 1.00 27.41 594 THR A N 1
ATOM 4674 C CA . THR A 1 594 ? 21.929 11.386 35.320 1.00 27.41 594 THR A CA 1
ATOM 4675 C C . THR A 1 594 ? 22.623 10.412 34.364 1.00 27.41 594 THR A C 1
ATOM 4677 O O . THR A 1 594 ? 22.525 9.196 34.523 1.00 27.41 594 THR A O 1
ATOM 4680 N N . LEU A 1 595 ? 23.343 10.959 33.382 1.00 27.92 595 LEU A N 1
ATOM 4681 C CA . LEU A 1 595 ? 24.273 10.254 32.498 1.00 27.92 595 LEU A CA 1
ATOM 4682 C C . LEU A 1 595 ? 25.325 9.466 33.291 1.00 27.92 595 LEU A C 1
ATOM 4684 O O . LEU A 1 595 ? 26.047 10.044 34.102 1.00 27.92 595 LEU A O 1
ATOM 4688 N N . LEU A 1 596 ? 25.500 8.186 32.962 1.00 27.70 596 LEU A N 1
ATOM 4689 C CA . LEU A 1 596 ? 26.719 7.441 33.268 1.00 27.70 596 LEU A CA 1
ATOM 4690 C C . LEU A 1 596 ? 27.038 6.495 32.111 1.00 27.70 596 LEU A C 1
ATOM 4692 O O . LEU A 1 596 ? 26.411 5.456 31.921 1.00 27.70 596 LEU A O 1
ATOM 4696 N N . GLY A 1 597 ? 28.021 6.915 31.314 1.00 24.16 597 GLY A N 1
ATOM 4697 C CA . GLY A 1 597 ? 28.669 6.080 30.318 1.00 24.16 597 GLY A CA 1
ATOM 4698 C C . GLY A 1 597 ? 29.505 4.992 30.983 1.00 24.16 597 GLY A C 1
ATOM 4699 O O . GLY A 1 597 ? 30.093 5.194 32.045 1.00 24.16 597 GLY A O 1
ATOM 4700 N N . THR A 1 598 ? 29.582 3.838 30.334 1.00 29.80 598 THR A N 1
ATOM 4701 C CA . THR A 1 598 ? 30.544 2.791 30.675 1.00 29.80 598 THR A CA 1
ATOM 4702 C C . THR A 1 598 ? 31.334 2.425 29.430 1.00 29.80 598 THR A C 1
ATOM 4704 O O . THR A 1 598 ? 30.804 1.952 28.428 1.00 29.80 598 THR A O 1
ATOM 4707 N N . ALA A 1 599 ? 32.628 2.724 29.508 1.00 28.11 599 ALA A N 1
ATOM 4708 C CA . ALA A 1 599 ? 33.648 2.307 28.569 1.00 28.11 599 ALA A CA 1
ATOM 4709 C C . ALA A 1 599 ? 34.024 0.839 28.822 1.00 28.11 599 ALA A C 1
ATOM 4711 O O . ALA A 1 599 ? 34.145 0.402 29.967 1.00 28.11 599 ALA A O 1
ATOM 4712 N N . LEU A 1 600 ? 34.252 0.104 27.735 1.00 27.56 600 LEU A N 1
ATOM 4713 C CA . LEU A 1 600 ? 34.932 -1.187 27.730 1.00 27.56 600 LEU A CA 1
ATOM 4714 C C . LEU A 1 600 ? 36.428 -1.013 28.028 1.00 27.56 600 LEU A C 1
ATOM 4716 O O . LEU A 1 600 ? 37.086 -0.174 27.415 1.00 27.56 600 LEU A O 1
ATOM 4720 N N . ALA A 1 601 ? 36.987 -1.896 28.856 1.00 28.22 601 ALA A N 1
ATOM 4721 C CA . ALA A 1 601 ? 38.402 -2.256 28.798 1.00 28.22 601 ALA A CA 1
ATOM 4722 C C . ALA A 1 601 ? 38.584 -3.738 29.156 1.00 28.22 601 ALA A C 1
ATOM 4724 O O . ALA A 1 601 ? 38.309 -4.173 30.273 1.00 28.22 601 ALA A O 1
ATOM 4725 N N . MET A 1 602 ? 39.050 -4.504 28.170 1.00 29.16 602 MET A N 1
ATOM 4726 C CA . MET A 1 602 ? 39.558 -5.863 28.317 1.00 29.16 602 MET A CA 1
ATOM 4727 C C . MET A 1 602 ? 40.990 -5.841 28.860 1.00 29.16 602 MET A C 1
ATOM 4729 O O . MET A 1 602 ? 41.825 -5.122 28.319 1.00 29.16 602 MET A O 1
ATOM 4733 N N . ILE A 1 603 ? 41.304 -6.707 29.827 1.00 32.44 603 ILE A N 1
ATOM 4734 C CA . ILE A 1 603 ? 42.656 -7.252 30.029 1.00 32.44 603 ILE A CA 1
ATOM 4735 C C . ILE A 1 603 ? 42.509 -8.750 30.310 1.00 32.44 603 ILE A C 1
ATOM 4737 O O . ILE A 1 603 ? 41.776 -9.155 31.211 1.00 32.44 603 ILE A O 1
ATOM 4741 N N . GLY A 1 604 ? 43.174 -9.564 29.491 1.00 28.36 604 GLY A N 1
ATOM 4742 C CA . GLY A 1 604 ? 43.181 -11.020 29.583 1.00 28.36 604 GLY A CA 1
ATOM 4743 C C . GLY A 1 604 ? 44.355 -11.605 30.378 1.00 28.36 604 GLY A C 1
ATOM 4744 O O . GLY A 1 604 ? 45.305 -10.902 30.697 1.00 28.36 604 GLY A O 1
ATOM 4745 N N . LEU A 1 605 ? 44.242 -12.928 30.593 1.00 29.72 605 LEU A N 1
ATOM 4746 C CA . LEU A 1 605 ? 45.284 -13.970 30.736 1.00 29.72 605 LEU A CA 1
ATOM 4747 C C . LEU A 1 605 ? 46.356 -13.725 31.824 1.00 29.72 605 LEU A C 1
ATOM 4749 O O . LEU A 1 605 ? 47.155 -12.809 31.748 1.00 29.72 605 LEU A O 1
ATOM 4753 N N . GLY A 1 606 ? 46.443 -14.518 32.895 1.00 27.48 606 GLY A N 1
ATOM 4754 C CA . GLY A 1 606 ? 46.806 -15.940 32.884 1.00 27.48 606 GLY A CA 1
ATOM 4755 C C . GLY A 1 606 ? 48.250 -16.095 33.397 1.00 27.48 606 GLY A C 1
ATOM 4756 O O . GLY A 1 606 ? 49.176 -15.618 32.755 1.00 27.48 606 GLY A O 1
ATOM 4757 N N . GLY A 1 607 ? 48.474 -16.737 34.552 1.00 28.77 6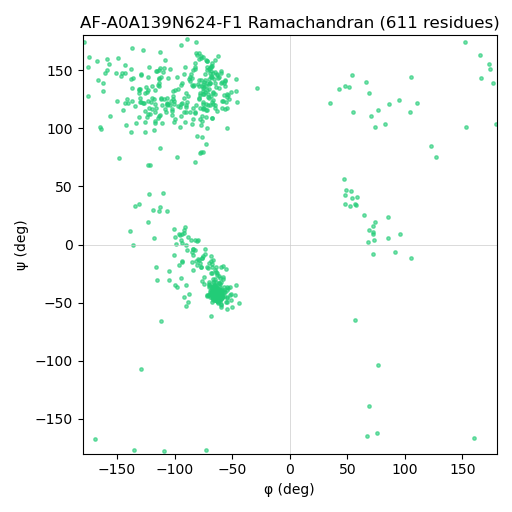07 GLY A N 1
ATOM 4758 C CA . GLY A 1 607 ? 49.832 -16.883 35.100 1.00 28.77 607 GLY A CA 1
ATOM 4759 C C . GLY A 1 607 ? 49.929 -17.730 36.370 1.00 28.77 607 GLY A C 1
ATOM 4760 O O . GLY A 1 607 ? 49.202 -17.529 37.331 1.00 28.77 607 GLY A O 1
ATOM 4761 N N . CYS A 1 608 ? 50.823 -18.713 36.338 1.00 31.22 608 CYS A N 1
ATOM 4762 C CA . CYS A 1 608 ? 50.852 -19.930 37.146 1.00 31.22 608 CYS A CA 1
ATOM 4763 C C . CYS A 1 608 ? 51.445 -19.820 38.569 1.00 31.22 608 CYS A C 1
ATOM 4765 O O . CYS A 1 608 ? 52.396 -19.095 38.824 1.00 31.22 608 CYS A O 1
ATOM 4767 N N . LYS A 1 609 ? 50.927 -20.706 39.432 1.00 35.00 609 LYS A N 1
ATOM 4768 C CA . LYS A 1 609 ? 51.591 -21.567 40.437 1.00 35.00 609 LYS A CA 1
ATOM 4769 C C . LYS A 1 609 ? 52.836 -21.080 41.207 1.00 35.00 609 LYS A C 1
ATOM 4771 O O . LYS A 1 609 ? 53.945 -20.994 40.698 1.00 35.00 609 LYS A O 1
ATOM 4776 N N . LYS A 1 610 ? 52.639 -21.091 42.533 1.00 36.66 610 LYS A N 1
ATOM 4777 C CA . LYS A 1 610 ? 53.586 -21.439 43.609 1.00 36.66 610 LYS A CA 1
ATOM 4778 C C . LYS A 1 610 ? 54.676 -22.452 43.205 1.00 36.66 610 LYS A C 1
ATOM 4780 O O . LYS A 1 610 ? 54.338 -23.574 42.825 1.00 36.66 610 LYS A O 1
ATOM 4785 N N . ARG A 1 611 ? 55.927 -22.169 43.584 1.00 39.09 611 ARG A N 1
ATOM 4786 C CA . ARG A 1 611 ? 56.702 -23.009 44.522 1.00 39.09 611 ARG A CA 1
ATOM 4787 C C . ARG A 1 611 ? 57.888 -22.236 45.105 1.00 39.09 611 ARG A C 1
ATOM 4789 O O . ARG A 1 611 ? 58.533 -21.466 44.414 1.00 39.09 611 ARG A O 1
ATOM 4796 N N . LYS A 1 612 ? 58.097 -22.453 46.406 1.00 40.94 612 LYS A N 1
ATOM 4797 C CA . LYS A 1 612 ? 59.260 -22.032 47.192 1.00 40.94 612 LYS A CA 1
ATOM 4798 C C . LYS A 1 612 ? 60.524 -22.724 46.669 1.00 40.94 612 LYS A C 1
ATOM 4800 O O . LYS A 1 612 ? 60.435 -23.901 46.312 1.00 40.94 612 LYS A O 1
ATOM 4805 N N . GLY A 1 613 ? 61.652 -22.025 46.737 1.00 40.78 613 GLY A N 1
ATOM 4806 C CA . GLY A 1 613 ? 62.991 -22.518 46.424 1.00 40.78 613 GLY A CA 1
ATOM 4807 C C . GLY A 1 613 ? 63.845 -21.377 45.928 1.00 40.78 613 GLY A C 1
ATOM 4808 O O . GLY A 1 613 ? 63.725 -21.100 44.720 1.00 40.78 613 GLY A O 1
#

Secondary structure (DSSP, 8-state):
-HHHHHHHHHHHSEEEEEEETTTS---HHHHHHHHHHHHHHT--EEEEEEEESEE-EE-S---EEETTEEE-HHHHHHHHHHHHHHHH--TT-S-EEHHHHHHHHHHHHHTT-EEEEEEEESSS-HHHHHHHHHTT----EEESSSEEEEEE-TT-HHHHHHHHHHHHHHHHHHTTT-SEEEEE--STTGGGTTS-HHHHHHHTT-HHHHHHHHHHHHHHHHHTTPEEEEESTTTTGGG--SS---TT-EEEE-----TT--PPPHHHHHHTT-EEEE--GGG-EETT--GGG-SS-HHHHHHHHHHS-TT--TTS-TTTS---EEEEEEEEE-SSTTSPP-HHHHHHHHHHHHHHTTTTSBP--HHHHHHHHTS-S--TTB-HHHHHHHHHHHHT--TT-BGGGHHHHHHHHHHHHHHHHT--B--------SS--S-------EEEEEEEEEPPPEEEEEEEEEETT-EEEEE--B-EEEEEEEEEPTTT--EEEEEEEEEEPPBPEEEEEEEE-----S-----------------------------------------PPP-PPPPP--------PPP------------------------------

Organism: Streptococcus gordonii (NCBI:txid1302)

Radius of gyration: 32.45 Å; Cα contacts (8 Å, |Δi|>4): 1072; chains: 1; bounding box: 96×72×116 Å

Foldseek 3Di:
DVVVVVLLLLQQFAEEAEEECFLAPDDLVLLLVVLVLCLQLFGQAYEYECAFLAHAEAEPFQWFDFPNDIDGRVLLVVLRQVQNVVSPPHPVDHHDYLVSVVVSLVSSVVSNYAYAYEHEPQFRHLSLQSSCVSVVQPLQFDADQHTASGGGDLVRPVSLRRVLRSLLVVLLSCQVSHAAYEHELPQHRCVRPVSQVLVVCVVVVNLQSSQVSQQSSCVSNVVSNHQYEYEQQSPCFQLHVPHDHDQSYAYAFAECDDVNSRTHDPVSNVVVVHEYAQAHQQLEDEFPDDVVNDGHHLVSNLVCLQVPDFQDHYPDDPPVPGGHYSGYYHYYHHPPNPHDDDSVSSSSSSNSNSVNSQSSGAHNCPLVVVLVVVADPDLVQFDPVLVVQLVVLVVPDDRSHTNVCNVVSVVSSVSNNVSRVSGHGDQDFDDDDDDDDDDDHDFFWDWDKDKDKAFAAEAEAEDQVAEAPDKDWPDDKDIWIKIWTWTAGSPPRDIDTDDIDTPGDIDYTYMYGYPHYDPPDDDDDDDDDDDDDDDDDDDDDDDDDDDDDDDDDDDDDDDDDDDDDDDDDDDDDDDDDDDDDDDDDDDDDDDDDDDDDDDDDDDDDDDDDDDDD

Mean predicted aligned error: 15.14 Å

InterPro domains:
  IPR011098 G5 domain [PF07501] (450-516)
  IPR011098 G5 domain [PS51109] (440-517)
  IPR011098 G5 domain [SM01208] (442-517)
  IPR015883 Beta-hexosaminidase, catalytic domain [PF00728] (18-354)
  IPR017853 Glycoside hydrolase superfamily [SSF51445] (18-355)
  IPR052764 Glycosyl Hydrolase 20 Enzymes [PTHR43678] (13-439)

Solvent-accessible surface area (backbone atoms only — not comparable to full-atom values): 35010 Å² total; per-residue (Å²): 109,69,68,62,48,54,46,48,58,36,50,70,31,45,33,30,46,32,42,39,31,9,47,20,63,70,54,68,67,59,54,49,52,51,44,51,52,34,34,53,50,20,38,38,32,41,31,39,27,26,25,32,33,14,47,17,61,41,62,89,76,43,57,38,68,42,97,96,42,76,44,50,32,66,59,44,48,54,22,31,54,51,12,15,38,70,69,47,69,47,93,89,42,70,57,46,46,42,67,53,50,54,50,49,53,52,52,27,49,76,57,62,25,45,54,30,48,24,45,32,35,56,9,39,26,27,3,56,44,46,14,37,46,70,74,67,44,74,79,35,45,27,73,69,85,37,76,23,68,34,13,51,24,86,81,37,61,68,50,47,44,47,52,52,42,50,52,47,53,53,46,61,66,41,37,89,74,35,58,41,39,28,43,31,39,39,69,41,34,27,89,18,44,81,53,26,26,69,59,49,26,54,75,71,68,39,44,60,52,51,35,53,51,54,35,49,53,38,48,57,29,47,79,48,69,23,43,24,26,29,39,40,48,66,50,39,50,64,68,40,76,95,53,75,71,62,59,77,38,36,26,37,34,31,62,38,65,53,96,80,32,54,28,26,46,67,69,54,45,43,74,68,61,40,44,29,36,27,32,27,54,61,38,22,28,34,47,76,41,41,79,92,74,46,90,34,12,56,70,58,17,48,55,26,36,67,72,49,55,79,74,36,42,43,93,56,54,63,77,85,50,78,65,76,57,56,25,30,34,40,39,40,39,27,94,50,46,87,40,68,87,55,67,69,61,54,50,51,42,55,48,46,42,32,67,65,38,24,63,38,16,31,29,54,54,61,66,43,53,55,49,58,73,68,53,71,90,71,61,82,56,34,32,70,68,30,53,50,47,33,50,52,39,58,72,67,60,72,91,82,46,29,39,76,46,36,72,57,49,52,49,48,32,53,46,37,45,52,25,59,73,54,54,38,68,56,78,83,56,79,73,94,69,99,82,77,82,85,88,55,83,67,61,64,57,45,78,46,79,47,79,45,82,34,79,45,54,76,45,78,41,84,30,70,88,36,49,57,83,44,73,45,78,78,36,82,54,37,66,11,34,30,40,34,37,28,35,30,34,59,79,78,67,52,72,42,81,74,48,74,48,76,76,35,80,44,36,58,17,32,32,34,32,19,60,24,76,71,85,85,83,78,89,78,94,78,82,90,80,86,87,80,90,82,88,90,87,84,87,82,80,90,74,90,84,87,88,84,92,89,82,85,88,86,89,86,85,88,83,87,88,90,85,85,89,82,89,80,84,83,86,89,81,86,85,82,89,77,91,77,85,76,84,90,80,83,82,90,75,90,80,85,90,76,90,78,89,81,82,89,82,90,84,81,84,89,87,82,82,90,78,90,132